Protein AF-A0A373FET7-F1 (afdb_monomer)

Structure (mmCIF, N/CA/C/O backbone):
data_AF-A0A373FET7-F1
#
_entry.id   AF-A0A373FET7-F1
#
loop_
_atom_site.group_PDB
_atom_site.id
_atom_site.type_symbol
_atom_site.label_atom_id
_atom_site.label_alt_id
_atom_site.label_comp_id
_atom_site.label_asym_id
_atom_site.label_entity_id
_atom_site.label_seq_id
_atom_site.pdbx_PDB_ins_code
_atom_site.Cartn_x
_atom_site.Cartn_y
_atom_site.Cartn_z
_atom_site.occupancy
_atom_site.B_iso_or_equiv
_atom_site.auth_seq_id
_atom_site.auth_comp_id
_atom_site.auth_asym_id
_atom_site.auth_atom_id
_atom_site.pdbx_PDB_model_num
ATOM 1 N N . MET A 1 1 ? -11.299 36.048 10.533 1.00 33.78 1 MET A N 1
ATOM 2 C CA . MET A 1 1 ? -11.393 35.948 12.005 1.00 33.78 1 MET A CA 1
ATOM 3 C C . MET A 1 1 ? -12.810 36.325 12.407 1.00 33.78 1 MET A C 1
ATOM 5 O O . MET A 1 1 ? -13.084 37.499 12.600 1.00 33.78 1 MET A O 1
ATOM 9 N N . SER A 1 2 ? -13.731 35.361 12.426 1.00 28.45 2 SER A N 1
ATOM 10 C CA . SER A 1 2 ? -15.065 35.590 12.988 1.00 28.45 2 SER A CA 1
ATOM 11 C C . SER A 1 2 ? -14.999 35.143 14.440 1.00 28.45 2 SER A C 1
ATOM 13 O O . SER A 1 2 ? -14.801 33.958 14.701 1.00 28.45 2 SER A O 1
ATOM 15 N N . ALA A 1 3 ? -15.046 36.097 15.366 1.00 32.78 3 ALA A N 1
ATOM 16 C CA . ALA A 1 3 ? -15.078 35.821 16.793 1.00 32.78 3 ALA A CA 1
ATOM 17 C C . ALA A 1 3 ? -16.332 34.992 17.108 1.00 32.78 3 ALA A C 1
ATOM 19 O O . ALA A 1 3 ? -17.452 35.439 16.866 1.00 32.78 3 ALA A O 1
ATOM 20 N N . LEU A 1 4 ? -16.143 33.767 17.601 1.00 32.16 4 LEU A N 1
ATOM 21 C CA . LEU A 1 4 ? -17.225 33.011 18.227 1.00 32.16 4 LEU A CA 1
ATOM 22 C C . LEU A 1 4 ? -17.596 33.718 19.544 1.00 32.16 4 LEU A C 1
ATOM 24 O O . LEU A 1 4 ? -16.690 34.152 20.261 1.00 32.16 4 LEU A O 1
ATOM 28 N N . PRO A 1 5 ? -18.892 33.873 19.862 1.00 35.31 5 PRO A N 1
ATOM 29 C CA . PRO A 1 5 ? -19.325 34.669 21.002 1.00 35.31 5 PRO A CA 1
ATOM 30 C C . PRO A 1 5 ? -18.873 34.053 22.341 1.00 35.31 5 PRO A C 1
ATOM 32 O O . PRO A 1 5 ? -18.904 32.826 22.499 1.00 35.31 5 PRO A O 1
ATOM 35 N N . PRO A 1 6 ? -18.483 34.889 23.323 1.00 43.12 6 PRO A N 1
ATOM 36 C CA . PRO A 1 6 ? -18.138 34.464 24.670 1.00 43.12 6 PRO A CA 1
ATOM 37 C C . PRO A 1 6 ? -19.416 34.305 25.506 1.00 43.12 6 PRO A C 1
ATOM 39 O O . PRO A 1 6 ? -19.718 35.129 26.356 1.00 43.12 6 PRO A O 1
ATOM 42 N N . GLU A 1 7 ? -20.169 33.235 25.276 1.00 39.28 7 GLU A N 1
ATOM 43 C CA . GLU A 1 7 ? -21.177 32.757 26.234 1.00 39.28 7 GLU A CA 1
ATOM 44 C C . GLU A 1 7 ? -20.835 31.297 26.559 1.00 39.28 7 GLU A C 1
ATOM 46 O O . GLU A 1 7 ? -20.854 30.414 25.694 1.00 39.28 7 GLU A O 1
ATOM 51 N N . THR A 1 8 ? -20.011 31.152 27.601 1.00 42.38 8 THR A N 1
ATOM 52 C CA . THR A 1 8 ? -20.380 30.773 28.978 1.00 42.38 8 THR A CA 1
ATOM 53 C C . THR A 1 8 ? -20.801 29.308 29.074 1.00 42.38 8 THR A C 1
ATOM 55 O O . THR A 1 8 ? -21.580 28.780 28.288 1.00 42.38 8 THR A O 1
ATOM 58 N N . SER A 1 9 ? -20.147 28.623 30.009 1.00 40.97 9 SER A N 1
ATOM 59 C CA . SER A 1 9 ? -20.368 27.240 30.417 1.00 40.97 9 SER A CA 1
ATOM 60 C C . SER A 1 9 ? -21.834 26.817 30.306 1.00 40.97 9 SER A C 1
ATOM 62 O O . SER A 1 9 ? -22.731 27.562 30.692 1.00 40.97 9 SER A O 1
ATOM 64 N N . ALA A 1 10 ? -22.080 25.598 29.806 1.00 42.38 10 ALA A N 1
ATOM 65 C CA . ALA A 1 10 ? -23.419 25.017 29.824 1.00 42.38 10 ALA A CA 1
ATOM 66 C C . ALA A 1 10 ? -24.030 25.224 31.229 1.00 42.38 10 ALA A C 1
ATOM 68 O O . ALA A 1 10 ? -23.386 24.826 32.210 1.00 42.38 10 ALA A O 1
ATOM 69 N N . PRO A 1 11 ? -25.198 25.884 31.361 1.00 39.34 11 PRO A N 1
ATOM 70 C CA . PRO A 1 11 ? -25.743 26.234 32.666 1.00 39.34 11 PRO A CA 1
ATOM 71 C C . PRO A 1 11 ? -25.860 24.980 33.543 1.00 39.34 11 PRO A C 1
ATOM 73 O O . PRO A 1 11 ? -26.495 23.998 33.161 1.00 39.34 11 PRO A O 1
ATOM 76 N N . GLY A 1 12 ? -25.188 24.996 34.700 1.00 52.53 12 GLY A N 1
ATOM 77 C CA . GLY A 1 12 ? -25.136 23.871 35.644 1.00 52.53 12 GLY A CA 1
ATOM 78 C C . GLY A 1 12 ? -23.914 22.943 35.539 1.00 52.53 12 GLY A C 1
ATOM 79 O O . GLY A 1 12 ? -23.875 21.926 36.234 1.00 52.53 12 GLY A O 1
ATOM 80 N N . PHE A 1 13 ? -22.906 23.256 34.717 1.00 58.97 13 PHE A N 1
ATOM 81 C CA . PHE A 1 13 ? -21.662 22.481 34.672 1.00 58.97 13 PHE A CA 1
ATOM 82 C C . PHE A 1 13 ? -20.785 22.738 35.913 1.00 58.97 13 PHE A C 1
ATOM 84 O O . PHE A 1 13 ? -20.148 23.782 36.043 1.00 58.97 13 PHE A O 1
ATOM 91 N N . VAL A 1 14 ? -20.749 21.773 36.836 1.00 67.81 14 VAL A N 1
ATOM 92 C CA . VAL A 1 14 ? -19.894 21.819 38.032 1.00 67.81 14 VAL A CA 1
ATOM 93 C C . VAL A 1 14 ? -18.475 21.400 37.659 1.00 67.81 14 VAL A C 1
ATOM 95 O O . VAL A 1 14 ? -18.264 20.300 37.144 1.00 67.81 14 VAL A O 1
ATOM 98 N N . LEU A 1 15 ? -17.492 22.256 37.954 1.00 70.69 15 LEU A N 1
ATOM 99 C CA . LEU A 1 15 ? -16.089 21.930 37.719 1.00 70.69 15 LEU A CA 1
ATOM 100 C C . LEU A 1 15 ? -15.679 20.699 38.537 1.00 70.69 15 LEU A C 1
ATOM 102 O O . LEU A 1 15 ? -15.958 20.635 39.739 1.00 70.69 15 LEU A O 1
ATOM 106 N N . PRO A 1 16 ? -14.988 19.724 37.922 1.00 74.88 16 PRO A N 1
ATOM 107 C CA . PRO A 1 16 ? -14.521 18.560 38.653 1.00 74.88 16 PRO A CA 1
ATOM 108 C C . PRO A 1 16 ? -13.482 18.992 39.699 1.00 74.88 16 PRO A C 1
ATOM 110 O O . PRO A 1 16 ? -12.690 19.904 39.458 1.00 74.88 16 PRO A O 1
ATOM 113 N N . SER A 1 17 ? -13.441 18.316 40.850 1.00 82.81 17 SER A N 1
ATOM 114 C CA . SER A 1 17 ? -12.461 18.594 41.910 1.00 82.81 17 SER A CA 1
ATOM 115 C C . SER A 1 17 ? -11.295 17.598 41.913 1.00 82.81 17 SER A C 1
ATOM 117 O O . SER A 1 17 ? -11.414 16.452 41.467 1.00 82.81 17 SER A O 1
ATOM 119 N N . ARG A 1 18 ? -10.147 18.001 42.478 1.00 84.75 18 ARG A N 1
ATOM 120 C CA . ARG A 1 18 ? -8.983 17.106 42.649 1.00 84.75 18 ARG A CA 1
ATOM 121 C C . ARG A 1 18 ? -9.316 15.880 43.506 1.00 84.75 18 ARG A C 1
ATOM 123 O O . ARG A 1 18 ? -8.835 14.789 43.216 1.00 84.75 18 ARG A O 1
ATOM 130 N N . MET A 1 19 ? -10.162 16.045 44.526 1.00 84.69 19 MET A N 1
ATOM 131 C CA . MET A 1 19 ? -10.619 14.942 45.378 1.00 84.69 19 MET A CA 1
ATOM 132 C C . MET A 1 19 ? -11.507 13.959 44.613 1.00 84.69 19 MET A C 1
ATOM 134 O O . MET A 1 19 ? -11.301 12.753 44.725 1.00 84.69 19 MET A O 1
ATOM 138 N N . GLN A 1 20 ? -12.443 14.459 43.797 1.00 80.75 20 GLN A N 1
ATOM 139 C CA . GLN A 1 20 ? -13.264 13.615 42.921 1.00 80.75 20 GLN A CA 1
ATOM 140 C C . GLN A 1 20 ? -12.383 12.818 41.955 1.00 80.75 20 GLN A C 1
ATOM 142 O O . GLN A 1 20 ? -12.558 11.610 41.822 1.00 80.75 20 GLN A O 1
ATOM 147 N N . ALA A 1 21 ? -11.371 13.457 41.362 1.00 80.94 21 ALA A N 1
ATOM 148 C CA . ALA A 1 21 ? -10.430 12.782 40.475 1.00 80.94 21 ALA A CA 1
ATOM 149 C C . ALA A 1 21 ? -9.587 11.717 41.194 1.00 80.94 21 ALA A C 1
ATOM 151 O O . ALA A 1 21 ? -9.434 10.609 40.680 1.00 80.94 21 ALA A O 1
ATOM 152 N N . LEU A 1 22 ? -9.054 12.020 42.383 1.00 86.25 22 LEU A N 1
ATOM 153 C CA . LEU A 1 22 ? -8.289 11.061 43.184 1.00 86.25 22 LEU A CA 1
ATOM 154 C C . LEU A 1 22 ? -9.145 9.847 43.554 1.00 86.25 22 LEU A C 1
ATOM 156 O O . LEU A 1 22 ? -8.716 8.703 43.379 1.00 86.25 22 LEU A O 1
ATOM 160 N N . TRP A 1 23 ? -10.368 10.092 44.022 1.00 86.38 23 TRP A N 1
ATOM 161 C CA . TRP A 1 23 ? -11.319 9.034 44.324 1.00 86.38 23 TRP A CA 1
ATOM 162 C C . TRP A 1 23 ? -11.640 8.205 43.075 1.00 86.38 23 TRP A C 1
ATOM 164 O O . TRP A 1 23 ? -11.600 6.976 43.139 1.00 86.38 23 TRP A O 1
ATOM 174 N N . PHE A 1 24 ? -11.873 8.855 41.928 1.00 82.31 24 PHE A N 1
ATOM 175 C CA . PHE A 1 24 ? -12.178 8.187 40.663 1.00 82.31 24 PHE A CA 1
ATOM 176 C C . PHE A 1 24 ? -11.047 7.234 40.278 1.00 82.31 24 PHE A C 1
ATOM 178 O O . PHE A 1 24 ? -11.276 6.041 40.087 1.00 82.31 24 PHE A O 1
ATOM 185 N N . TRP A 1 25 ? -9.803 7.717 40.256 1.00 83.56 25 TRP A N 1
ATOM 186 C CA . TRP A 1 25 ? -8.644 6.891 39.918 1.00 83.56 25 TRP A CA 1
ATOM 187 C C . TRP A 1 25 ? -8.421 5.744 40.903 1.00 83.56 25 TRP A C 1
ATOM 189 O O . TRP A 1 25 ? -8.092 4.633 40.481 1.00 83.56 25 TRP A O 1
ATOM 199 N N . THR A 1 26 ? -8.626 5.985 42.198 1.00 88.06 26 THR A N 1
ATOM 200 C CA . THR A 1 26 ? -8.475 4.958 43.239 1.00 88.06 26 THR A CA 1
ATOM 201 C C . THR A 1 26 ? -9.514 3.855 43.060 1.00 88.06 26 THR A C 1
ATOM 203 O O . THR A 1 26 ? -9.166 2.674 42.981 1.00 88.06 26 THR A O 1
ATOM 206 N N . ARG A 1 27 ? -10.784 4.239 42.886 1.00 87.56 27 ARG A N 1
ATOM 207 C CA . ARG A 1 27 ? -11.890 3.318 42.615 1.00 87.56 27 ARG A CA 1
ATOM 208 C C . ARG A 1 27 ? -11.648 2.515 41.337 1.00 87.56 27 ARG A C 1
ATOM 210 O O . ARG A 1 27 ? -11.764 1.293 41.362 1.00 87.56 27 ARG A O 1
ATOM 217 N N . ILE A 1 28 ? -11.274 3.168 40.235 1.00 86.19 28 ILE A N 1
ATOM 218 C CA . ILE A 1 28 ? -11.014 2.493 38.955 1.00 86.19 28 ILE A CA 1
ATOM 219 C C . ILE A 1 28 ? -9.851 1.503 39.065 1.00 86.19 28 ILE A C 1
ATOM 221 O O . ILE A 1 28 ? -9.936 0.412 38.498 1.00 86.19 28 ILE A O 1
ATOM 225 N N . ARG A 1 29 ? -8.785 1.820 39.814 1.00 88.75 29 ARG A N 1
ATOM 226 C CA . ARG A 1 29 ? -7.673 0.880 40.038 1.00 88.75 29 ARG A CA 1
ATOM 227 C C . ARG A 1 29 ? -8.114 -0.358 40.811 1.00 88.75 29 ARG A C 1
ATOM 229 O O . ARG A 1 29 ? -7.809 -1.463 40.371 1.00 88.75 29 ARG A O 1
ATOM 236 N N . LEU A 1 30 ? -8.854 -0.187 41.906 1.00 90.38 30 LEU A N 1
ATOM 237 C CA . LEU A 1 30 ? -9.371 -1.307 42.698 1.00 90.38 30 LEU A CA 1
ATOM 238 C C . LEU A 1 30 ? -10.297 -2.201 41.867 1.00 90.38 30 LEU A C 1
ATOM 240 O O . LEU A 1 30 ? -10.105 -3.414 41.819 1.00 90.38 30 LEU A O 1
ATOM 244 N N . LEU A 1 31 ? -11.238 -1.599 41.137 1.00 89.44 31 LEU A N 1
ATOM 245 C CA . LEU A 1 31 ? -12.163 -2.330 40.270 1.00 89.44 31 LEU A CA 1
ATOM 246 C C . LEU A 1 31 ? -11.447 -3.020 39.103 1.00 89.44 31 LEU A C 1
ATOM 248 O O . LEU A 1 31 ? -11.821 -4.121 38.710 1.00 89.44 31 LEU A O 1
ATOM 252 N N . THR A 1 32 ? -10.377 -2.419 38.582 1.00 88.56 32 THR A N 1
ATOM 253 C CA . THR A 1 32 ? -9.527 -3.051 37.566 1.00 88.56 32 THR A CA 1
ATOM 254 C C . THR A 1 32 ? -8.790 -4.262 38.133 1.00 88.56 32 THR A C 1
ATOM 256 O O . THR A 1 32 ? -8.766 -5.300 37.480 1.00 88.56 32 THR A O 1
ATOM 259 N N . LEU A 1 33 ? -8.222 -4.173 39.342 1.00 90.19 33 LEU A N 1
ATOM 260 C CA . LEU A 1 33 ? -7.558 -5.309 39.993 1.00 90.19 33 LEU A CA 1
ATOM 261 C C . LEU A 1 33 ? -8.544 -6.443 40.282 1.00 90.19 33 LEU A C 1
ATOM 263 O O . LEU A 1 33 ? -8.263 -7.599 39.965 1.00 90.19 33 LEU A O 1
ATOM 267 N N . GLN A 1 34 ? -9.723 -6.105 40.806 1.00 90.19 34 GLN A N 1
ATOM 268 C CA . GLN A 1 34 ? -10.804 -7.062 41.020 1.00 90.19 34 GLN A CA 1
ATOM 269 C C . GLN A 1 34 ? -11.192 -7.755 39.709 1.00 90.19 34 GLN A C 1
ATOM 271 O O . GLN A 1 34 ? -11.281 -8.981 39.659 1.00 90.19 34 GLN A O 1
ATOM 276 N N . ARG A 1 35 ? -11.361 -6.985 38.629 1.00 88.69 35 ARG A N 1
ATOM 277 C CA . ARG A 1 35 ? -11.700 -7.520 37.309 1.00 88.69 35 ARG A CA 1
ATOM 278 C C . ARG A 1 35 ? -10.597 -8.406 36.738 1.00 88.69 35 ARG A C 1
ATOM 280 O O . ARG A 1 35 ? -10.886 -9.464 36.196 1.00 88.69 35 ARG A O 1
ATOM 287 N N . MET A 1 36 ? -9.333 -8.020 36.890 1.00 87.75 36 MET A N 1
ATOM 288 C CA . MET A 1 36 ? -8.205 -8.857 36.478 1.00 87.75 36 MET A CA 1
ATOM 289 C C . MET A 1 36 ? -8.206 -10.199 37.217 1.00 87.75 36 MET A C 1
ATOM 291 O O . MET A 1 36 ? -8.020 -11.230 36.580 1.00 87.75 36 MET A O 1
ATOM 295 N N . ALA A 1 37 ? -8.477 -10.205 38.525 1.00 88.94 37 ALA A N 1
ATOM 296 C CA . ALA A 1 37 ? -8.581 -11.437 39.305 1.00 88.94 37 ALA A CA 1
ATOM 297 C C . ALA A 1 37 ? -9.769 -12.318 38.873 1.00 88.94 37 ALA A C 1
ATOM 299 O O . ALA A 1 37 ? -9.634 -13.539 38.818 1.00 88.94 37 ALA A O 1
ATOM 300 N N . GLN A 1 38 ? -10.916 -11.714 38.540 1.00 86.69 38 GLN A N 1
ATOM 301 C CA . GLN A 1 38 ? -12.080 -12.429 38.002 1.00 86.69 38 GLN A CA 1
ATOM 302 C C . GLN A 1 38 ? -11.781 -13.055 36.636 1.00 86.69 38 GLN A C 1
ATOM 304 O O . GLN A 1 38 ? -12.064 -14.231 36.427 1.00 86.69 38 GLN A O 1
ATOM 309 N N . ASP A 1 39 ? -11.159 -12.299 35.731 1.00 87.19 39 ASP A N 1
ATOM 310 C CA . ASP A 1 39 ? -10.848 -12.767 34.379 1.00 87.19 39 ASP A CA 1
ATOM 311 C C . ASP A 1 39 ? -9.813 -13.895 34.381 1.00 87.19 39 ASP A C 1
ATOM 313 O O . ASP A 1 39 ? -9.919 -14.821 33.584 1.00 87.19 39 ASP A O 1
ATOM 317 N N . LEU A 1 40 ? -8.855 -13.874 35.315 1.00 86.19 40 LEU A N 1
ATOM 318 C CA . LEU A 1 40 ? -7.904 -14.978 35.502 1.00 86.19 40 LEU A CA 1
ATOM 319 C C . LEU A 1 40 ? -8.590 -16.296 35.890 1.00 86.19 40 LEU A C 1
ATOM 321 O O . LEU A 1 40 ? -8.053 -17.365 35.617 1.00 86.19 40 LEU A O 1
ATOM 325 N N . ARG A 1 41 ? -9.776 -16.233 36.506 1.00 87.38 41 ARG A N 1
ATOM 326 C CA . ARG A 1 41 ? -10.581 -17.406 36.886 1.00 87.38 41 ARG A CA 1
ATOM 327 C C . ARG A 1 41 ? -11.604 -17.803 35.815 1.00 87.38 41 ARG A C 1
ATOM 329 O O . ARG A 1 41 ? -12.315 -18.785 35.999 1.00 87.38 41 ARG A O 1
ATOM 336 N N . ALA A 1 42 ? -11.688 -17.062 34.709 1.00 85.25 42 ALA A N 1
ATOM 337 C CA . ALA A 1 42 ? -12.662 -17.257 33.641 1.00 85.25 42 ALA A CA 1
ATOM 338 C C . ALA A 1 42 ? -11.958 -17.687 32.337 1.00 85.25 42 ALA A C 1
ATOM 340 O O . ALA A 1 42 ? -11.731 -16.853 31.461 1.00 85.25 42 ALA A O 1
ATOM 341 N N . PRO A 1 43 ? -11.630 -18.982 32.151 1.00 79.62 43 PRO A N 1
ATOM 342 C CA . PRO A 1 43 ? -10.817 -19.452 31.018 1.00 79.62 43 PRO A CA 1
ATOM 343 C C . PRO A 1 43 ? -11.463 -19.230 29.639 1.00 79.62 43 PRO A C 1
ATOM 345 O O . PRO A 1 43 ? -10.773 -19.227 28.620 1.00 79.62 43 PRO A O 1
ATOM 348 N N . HIS A 1 44 ? -12.781 -19.013 29.593 1.00 82.00 44 HIS A N 1
ATOM 349 C CA . HIS A 1 44 ? -13.514 -18.658 28.376 1.00 82.00 44 HIS A CA 1
ATOM 350 C C . HIS A 1 44 ? -13.257 -17.208 27.918 1.00 82.00 44 HIS A C 1
ATOM 352 O O . HIS A 1 44 ? -13.481 -16.890 26.750 1.00 82.00 44 HIS A O 1
ATOM 358 N N . ILE A 1 45 ? -12.756 -16.333 28.801 1.00 86.44 45 ILE A N 1
ATOM 359 C CA . ILE A 1 45 ? -12.334 -14.967 28.473 1.00 86.44 45 ILE A CA 1
ATOM 360 C C . ILE A 1 45 ? -10.875 -15.006 28.020 1.00 86.44 45 ILE A C 1
ATOM 362 O O . ILE A 1 45 ? -9.936 -14.872 28.804 1.00 86.44 45 ILE A O 1
ATOM 366 N N . ARG A 1 46 ? -10.676 -15.174 26.715 1.00 91.75 46 ARG A N 1
ATOM 367 C CA . ARG A 1 46 ? -9.348 -15.220 26.094 1.00 91.75 46 ARG A CA 1
ATOM 368 C C . ARG A 1 46 ? -9.303 -14.409 24.808 1.00 91.75 46 ARG A C 1
ATOM 370 O O . ARG A 1 46 ? -10.325 -13.934 24.321 1.00 91.75 46 ARG A O 1
ATOM 377 N N . ARG A 1 47 ? -8.093 -14.233 24.280 1.00 94.38 47 ARG A N 1
ATOM 378 C CA . ARG A 1 47 ? -7.888 -13.643 22.958 1.00 94.38 47 ARG A CA 1
ATOM 379 C C . ARG A 1 47 ? -8.152 -14.705 21.896 1.00 94.38 47 ARG A C 1
ATOM 381 O O . ARG A 1 47 ? -7.677 -15.833 22.032 1.00 94.38 47 ARG A O 1
ATOM 388 N N . TRP A 1 48 ? -8.878 -14.330 20.856 1.00 95.69 48 TRP A N 1
ATOM 389 C CA . TRP A 1 48 ? -9.209 -15.200 19.736 1.00 95.69 48 TRP A CA 1
ATOM 390 C C . TRP A 1 48 ? -8.273 -14.928 18.553 1.00 95.69 48 TRP A C 1
ATOM 392 O O . TRP A 1 48 ? -7.887 -13.769 18.338 1.00 95.69 48 TRP A O 1
ATOM 402 N N . PRO A 1 49 ? -7.849 -15.977 17.824 1.00 94.75 49 PRO A N 1
ATOM 403 C CA . PRO A 1 49 ? -6.913 -15.833 16.720 1.00 94.75 49 PRO A CA 1
ATOM 404 C C . PRO A 1 49 ? -7.585 -15.172 15.515 1.00 94.75 49 PRO A C 1
ATOM 406 O O . PRO A 1 49 ? -8.763 -15.398 15.236 1.00 94.75 49 PRO A O 1
ATOM 409 N N . ALA A 1 50 ? -6.805 -14.378 14.783 1.00 94.12 50 ALA A N 1
ATOM 410 C CA . ALA A 1 50 ? -7.178 -13.938 13.450 1.00 94.12 50 ALA A CA 1
ATOM 411 C C . ALA A 1 50 ? -6.815 -15.029 12.436 1.00 94.12 50 ALA A C 1
ATOM 413 O O . ALA A 1 50 ? -5.707 -15.569 12.469 1.00 94.12 50 ALA A O 1
ATOM 414 N N . VAL A 1 51 ? -7.740 -15.339 11.533 1.00 93.81 51 VAL A N 1
ATOM 415 C CA . VAL A 1 51 ? -7.549 -16.302 10.447 1.00 93.81 51 VAL A CA 1
ATOM 416 C C . VAL A 1 51 ? -7.550 -15.535 9.129 1.00 93.81 51 VAL A C 1
ATOM 418 O O . VAL A 1 51 ? -8.482 -14.779 8.831 1.00 93.81 51 VAL A O 1
ATOM 421 N N . ALA A 1 52 ? -6.499 -15.709 8.326 1.00 88.81 52 ALA A N 1
ATOM 422 C CA . ALA A 1 52 ? -6.431 -15.113 6.996 1.00 88.81 52 ALA A CA 1
ATOM 423 C C . ALA A 1 52 ? -7.620 -15.590 6.146 1.00 88.81 52 ALA A C 1
ATOM 425 O O . ALA A 1 52 ? -7.961 -16.770 6.166 1.00 88.81 52 ALA A O 1
ATOM 426 N N . ALA A 1 53 ? -8.234 -14.687 5.376 1.00 87.25 53 ALA A N 1
ATOM 427 C CA . ALA A 1 53 ? -9.446 -14.999 4.613 1.00 87.25 53 ALA A CA 1
ATOM 428 C C . ALA A 1 53 ? -9.271 -16.198 3.657 1.00 87.25 53 ALA A C 1
ATOM 430 O O . ALA A 1 53 ? -10.204 -16.971 3.473 1.00 87.25 53 ALA A O 1
ATOM 431 N N . ALA A 1 54 ? -8.066 -16.394 3.108 1.00 86.56 54 ALA A N 1
ATOM 432 C CA . ALA A 1 54 ? -7.738 -17.525 2.238 1.00 86.56 54 ALA A CA 1
ATOM 433 C C . ALA A 1 54 ? -7.827 -18.898 2.934 1.00 86.56 54 ALA A C 1
ATOM 435 O O . ALA A 1 54 ? -8.062 -19.901 2.270 1.00 86.56 54 ALA A O 1
ATOM 436 N N . HIS A 1 55 ? -7.664 -18.946 4.258 1.00 90.62 55 HIS A N 1
ATOM 437 C CA . HIS A 1 55 ? -7.701 -20.176 5.059 1.00 90.62 55 HIS A CA 1
ATOM 438 C C . HIS A 1 55 ? -8.986 -20.304 5.890 1.00 90.62 55 HIS A C 1
ATOM 440 O O . HIS A 1 55 ? -9.101 -21.195 6.726 1.00 90.62 55 HIS A O 1
ATOM 446 N N . SER A 1 56 ? -9.941 -19.394 5.698 1.00 92.25 56 SER A N 1
ATOM 447 C CA . SER A 1 56 ? -11.154 -19.308 6.500 1.00 92.25 56 SER A CA 1
ATOM 448 C C . SER A 1 56 ? -12.351 -19.901 5.764 1.00 92.25 56 SER A C 1
ATOM 450 O O . SER A 1 56 ? -12.741 -19.421 4.698 1.00 92.25 56 SER A O 1
ATOM 452 N N . ALA A 1 57 ? -13.009 -20.882 6.384 1.00 91.50 57 ALA A N 1
ATOM 453 C CA . ALA A 1 57 ? -14.306 -21.371 5.914 1.00 91.50 57 ALA A CA 1
ATOM 454 C C . ALA A 1 57 ? -15.416 -20.309 6.067 1.00 91.50 57 ALA A C 1
ATOM 456 O O . ALA A 1 57 ? -16.377 -20.287 5.299 1.00 91.50 57 ALA A O 1
ATOM 457 N N . LEU A 1 58 ? -15.272 -19.396 7.035 1.00 93.38 58 LEU A N 1
ATOM 458 C CA . LEU A 1 58 ? -16.249 -18.349 7.340 1.00 93.38 58 LEU A CA 1
ATOM 459 C C . LEU A 1 58 ? -16.078 -17.080 6.491 1.00 93.38 58 LEU A C 1
ATOM 461 O O . LEU A 1 58 ? -16.996 -16.264 6.440 1.00 93.38 58 LEU A O 1
ATOM 465 N N . ALA A 1 59 ? -14.959 -16.907 5.781 1.00 92.88 59 ALA A N 1
ATOM 466 C CA . ALA A 1 59 ? -14.728 -15.748 4.910 1.00 92.88 59 ALA A CA 1
ATOM 467 C C . ALA A 1 59 ? -15.756 -15.642 3.773 1.00 92.88 59 ALA A C 1
ATOM 469 O O . ALA A 1 59 ? -16.070 -14.546 3.313 1.00 92.88 59 ALA A O 1
ATOM 470 N N . ARG A 1 60 ? -16.319 -16.778 3.341 1.00 92.88 60 ARG A N 1
ATOM 471 C CA . ARG A 1 60 ? -17.399 -16.838 2.341 1.00 92.88 60 ARG A CA 1
ATOM 472 C C . ARG A 1 60 ? -18.787 -17.023 2.956 1.00 92.88 60 ARG A C 1
ATOM 474 O O . ARG A 1 60 ? -19.764 -17.079 2.216 1.00 92.88 60 ARG A O 1
ATOM 481 N N . ALA A 1 61 ? -18.893 -17.108 4.284 1.00 93.56 61 ALA A N 1
ATOM 482 C CA . ALA A 1 61 ? -20.185 -17.229 4.946 1.00 93.56 61 ALA A CA 1
ATOM 483 C C . ALA A 1 61 ? -21.023 -15.946 4.760 1.00 93.56 61 ALA A C 1
ATOM 485 O O . ALA A 1 61 ? -20.452 -14.861 4.569 1.00 93.56 61 ALA A O 1
ATOM 486 N N . PRO A 1 62 ? -22.364 -16.042 4.827 1.00 95.00 62 PRO A N 1
ATOM 487 C CA . PRO A 1 62 ? -23.249 -14.886 4.742 1.00 95.00 62 PRO A CA 1
ATOM 488 C C . PRO A 1 62 ? -22.891 -13.795 5.757 1.00 95.00 62 PRO A C 1
ATOM 490 O O . PRO A 1 62 ? -22.488 -14.081 6.887 1.00 95.00 62 PRO A O 1
ATOM 493 N N . VAL A 1 63 ? -23.057 -12.534 5.354 1.00 96.38 63 VAL A N 1
ATOM 494 C CA . VAL A 1 63 ? -22.947 -11.390 6.267 1.00 96.38 63 VAL A CA 1
ATOM 495 C C . VAL A 1 63 ? -24.228 -11.328 7.097 1.00 96.38 63 VAL A C 1
ATOM 497 O O . VAL A 1 63 ? -25.301 -11.081 6.558 1.00 96.38 63 VAL A O 1
ATOM 500 N N . LEU A 1 64 ? -24.109 -11.555 8.403 1.00 94.75 64 LEU A N 1
ATOM 501 C CA . LEU A 1 64 ? -25.215 -11.485 9.360 1.00 94.75 64 LEU A CA 1
ATOM 502 C C . LEU A 1 64 ? -25.554 -10.037 9.722 1.00 94.75 64 LEU A C 1
ATOM 504 O O . LEU A 1 64 ? -26.715 -9.691 9.906 1.00 94.75 64 LEU A O 1
ATOM 508 N N . ALA A 1 65 ? -24.530 -9.190 9.832 1.00 94.88 65 ALA A N 1
ATOM 509 C CA . ALA A 1 65 ? -24.688 -7.769 10.095 1.00 94.88 65 ALA A CA 1
ATOM 510 C C . ALA A 1 65 ? -23.531 -6.973 9.491 1.00 94.88 65 ALA A C 1
ATOM 512 O O . ALA A 1 65 ? -22.373 -7.391 9.554 1.00 94.88 65 ALA A O 1
ATOM 513 N N . GLU A 1 66 ? -23.851 -5.793 8.965 1.00 96.00 66 GLU A N 1
ATOM 514 C CA . GLU A 1 66 ? -22.883 -4.783 8.550 1.00 96.00 66 GLU A CA 1
ATOM 515 C C . GLU A 1 66 ? -23.194 -3.460 9.261 1.00 96.00 66 GLU A C 1
ATOM 517 O O . GLU A 1 66 ? -24.350 -3.035 9.365 1.00 96.00 66 GLU A O 1
ATOM 522 N N . VAL A 1 67 ? -22.152 -2.812 9.775 1.00 94.19 67 VAL A N 1
ATOM 523 C CA . VAL A 1 67 ? -22.230 -1.490 10.399 1.00 94.19 67 VAL A CA 1
ATOM 524 C C . VAL A 1 67 ? -21.178 -0.599 9.763 1.00 94.19 67 VAL A C 1
ATOM 526 O O . VAL A 1 67 ? -19.997 -0.945 9.728 1.00 94.19 67 VAL A O 1
ATOM 529 N N . ARG A 1 68 ? -21.607 0.566 9.276 1.00 94.00 68 ARG A N 1
ATOM 530 C CA . ARG A 1 68 ? -20.732 1.598 8.720 1.00 94.00 68 ARG A CA 1
ATOM 531 C C . ARG A 1 68 ? -20.831 2.843 9.577 1.00 94.00 68 ARG A C 1
ATOM 533 O O . ARG A 1 68 ? -21.929 3.259 9.930 1.00 94.00 68 ARG A O 1
ATOM 540 N N . SER A 1 69 ? -19.693 3.443 9.901 1.00 89.38 69 SER A N 1
ATOM 541 C CA . SER A 1 69 ? -19.648 4.694 10.656 1.00 89.38 69 SER A CA 1
ATOM 542 C C . SER A 1 69 ? -18.619 5.657 10.060 1.00 89.38 69 SER A C 1
ATOM 544 O O . SER A 1 69 ? -17.542 5.220 9.644 1.00 89.38 69 SER A O 1
ATOM 546 N N . PRO A 1 70 ? -18.921 6.963 9.990 1.00 90.88 70 PRO A N 1
ATOM 547 C CA . PRO A 1 70 ? -17.981 7.943 9.467 1.00 90.88 70 PRO A CA 1
ATOM 548 C C . PRO A 1 70 ? -16.775 8.148 10.395 1.00 90.88 70 PRO A C 1
ATOM 550 O O . PRO A 1 70 ? -16.899 8.137 11.620 1.00 90.88 70 PRO A O 1
ATOM 553 N N . LEU A 1 71 ? -15.597 8.378 9.817 1.00 90.06 71 LEU A N 1
ATOM 554 C CA . LEU A 1 71 ? -14.356 8.612 10.562 1.00 90.06 71 LEU A CA 1
ATOM 555 C C . LEU A 1 71 ? -14.187 10.071 10.986 1.00 90.06 71 LEU A C 1
ATOM 557 O O . LEU A 1 71 ? -13.817 10.326 12.130 1.00 90.06 71 LEU A O 1
ATOM 561 N N . TRP A 1 72 ? -14.465 11.013 10.086 1.00 86.62 72 TRP A N 1
ATOM 562 C CA . TRP A 1 72 ? -14.077 12.421 10.247 1.00 86.62 72 TRP A CA 1
ATOM 563 C C . TRP A 1 72 ? -15.234 13.361 10.600 1.00 86.62 72 TRP A C 1
ATOM 565 O O . TRP A 1 72 ? -14.998 14.465 11.074 1.00 86.62 72 TRP A O 1
ATOM 575 N N . SER A 1 73 ? -16.488 12.950 10.396 1.00 70.19 73 SER A N 1
ATOM 576 C CA . SER A 1 73 ? -17.660 13.801 10.629 1.00 70.19 73 SER A CA 1
ATOM 577 C C . SER A 1 73 ? -18.217 13.644 12.045 1.00 70.19 73 SER A C 1
ATOM 579 O O . SER A 1 73 ? -19.193 12.936 12.282 1.00 70.19 73 SER A O 1
ATOM 581 N N . ASP A 1 74 ? -17.598 14.344 12.993 1.00 67.38 74 ASP A N 1
ATOM 582 C CA . ASP A 1 74 ? -18.055 14.465 14.386 1.00 67.38 74 ASP A CA 1
ATOM 583 C C . ASP A 1 74 ? -18.604 15.861 14.745 1.00 67.38 74 ASP A C 1
ATOM 585 O O . ASP A 1 74 ? -19.037 16.074 15.877 1.00 67.38 74 ASP A O 1
ATOM 589 N N . GLY A 1 75 ? -18.626 16.789 13.781 1.00 64.56 75 GLY A N 1
ATOM 590 C CA . GLY A 1 75 ? -19.112 18.159 13.963 1.00 64.56 75 GLY A CA 1
ATOM 591 C C . GLY A 1 75 ? -18.119 19.119 14.630 1.00 64.56 75 GLY A C 1
ATOM 592 O O . GLY A 1 75 ? -18.485 20.268 14.845 1.00 64.56 75 GLY A O 1
ATOM 593 N N . ARG A 1 76 ? -16.885 18.682 14.928 1.00 68.19 76 ARG A N 1
ATOM 594 C CA . ARG A 1 76 ? -15.870 19.442 15.678 1.00 68.19 76 ARG A CA 1
ATOM 595 C C . ARG A 1 76 ? -14.579 19.612 14.876 1.00 68.19 76 ARG A C 1
ATOM 597 O O . ARG A 1 76 ? -13.548 19.008 15.175 1.00 68.19 76 ARG A O 1
ATOM 604 N N . SER A 1 77 ? -14.640 20.437 13.828 1.00 69.88 77 SER A N 1
ATOM 605 C CA . SER A 1 77 ? -13.466 20.770 13.002 1.00 69.88 77 SER A CA 1
ATOM 606 C C . SER A 1 77 ? -12.398 21.563 13.764 1.00 69.88 77 SER A C 1
ATOM 608 O O . SER A 1 77 ? -11.237 21.536 13.375 1.00 69.88 77 SER A O 1
ATOM 610 N N . ASP A 1 78 ? -12.786 22.224 14.855 1.00 72.31 78 ASP A N 1
ATOM 611 C CA . ASP A 1 78 ? -11.928 22.939 15.806 1.00 72.31 78 ASP A CA 1
ATOM 612 C C . ASP A 1 78 ? -11.009 22.015 16.631 1.00 72.31 78 ASP A C 1
ATOM 614 O O . ASP A 1 78 ? -10.097 22.484 17.302 1.00 72.31 78 ASP A O 1
ATOM 618 N N . GLU A 1 79 ? -11.225 20.695 16.587 1.00 80.25 79 GLU A N 1
ATOM 619 C CA . GLU A 1 79 ? -10.429 19.693 17.311 1.00 80.25 79 GLU A CA 1
ATOM 620 C C . GLU A 1 79 ? -9.887 18.606 16.375 1.00 80.25 79 GLU A C 1
ATOM 622 O O . GLU A 1 79 ? -9.851 17.412 16.713 1.00 80.25 79 GLU A O 1
ATOM 627 N N . PHE A 1 80 ? -9.473 19.009 15.172 1.00 86.81 80 PHE A N 1
ATOM 628 C CA . PHE A 1 80 ? -9.050 18.086 14.126 1.00 86.81 80 PHE A CA 1
ATOM 629 C C . PHE A 1 80 ? -7.929 17.137 14.582 1.00 86.81 80 PHE A C 1
ATOM 631 O O . PHE A 1 80 ? -8.010 15.937 14.318 1.00 86.81 80 PHE A O 1
ATOM 638 N N . ALA A 1 81 ? -6.927 17.611 15.332 1.00 88.75 81 ALA A N 1
ATOM 639 C CA . ALA A 1 81 ? -5.839 16.756 15.817 1.00 88.75 81 ALA A CA 1
ATOM 640 C C . ALA A 1 81 ? -6.327 15.577 16.677 1.00 88.75 81 ALA A C 1
ATOM 642 O O . ALA A 1 81 ? -5.807 14.464 16.565 1.00 88.75 81 ALA A O 1
ATOM 643 N N . LEU A 1 82 ? -7.359 15.779 17.503 1.00 89.38 82 LEU A N 1
ATOM 644 C CA . LEU A 1 82 ? -7.933 14.702 18.313 1.00 89.38 82 LEU A CA 1
ATOM 645 C C . LEU A 1 82 ? -8.808 13.757 17.477 1.00 89.38 82 LEU A C 1
ATOM 647 O O . LEU A 1 82 ? -8.873 12.561 17.778 1.00 89.38 82 LEU A O 1
ATOM 651 N N . ALA A 1 83 ? -9.459 14.259 16.422 1.00 89.81 83 ALA A N 1
ATOM 652 C CA . ALA A 1 83 ? -10.155 13.423 15.442 1.00 89.81 83 ALA A CA 1
ATOM 653 C C . ALA A 1 83 ? -9.161 12.550 14.654 1.00 89.81 83 ALA A C 1
ATOM 655 O O . ALA A 1 83 ? -9.358 11.340 14.527 1.00 89.81 83 ALA A O 1
ATOM 656 N N . ALA A 1 84 ? -8.046 13.132 14.214 1.00 92.94 84 ALA A N 1
ATOM 657 C CA . ALA A 1 84 ? -6.941 12.431 13.570 1.00 92.94 84 ALA A CA 1
ATOM 658 C C . ALA A 1 84 ? -6.318 11.379 14.500 1.00 92.94 84 ALA A C 1
ATOM 660 O O . ALA A 1 84 ? -6.081 10.234 14.101 1.00 92.94 84 ALA A O 1
ATOM 661 N N . GLY A 1 85 ? -6.146 11.729 15.776 1.00 94.31 85 GLY A N 1
ATOM 662 C CA . GLY A 1 85 ? -5.722 10.810 16.822 1.00 94.31 85 GLY A CA 1
ATOM 663 C C . GLY A 1 85 ? -6.687 9.641 17.033 1.00 94.31 85 GLY A C 1
ATOM 664 O O . GLY A 1 85 ? -6.245 8.494 17.101 1.00 94.31 85 GLY A O 1
ATOM 665 N N . LYS A 1 86 ? -8.007 9.883 17.029 1.00 93.75 86 LYS A N 1
ATOM 666 C CA . LYS A 1 86 ? -9.023 8.814 17.020 1.00 93.75 86 LYS A CA 1
ATOM 667 C C . LYS A 1 86 ? -8.828 7.872 15.835 1.00 93.75 86 LYS A C 1
ATOM 669 O O . LYS A 1 86 ? -8.791 6.661 16.036 1.00 93.75 86 LYS A O 1
ATOM 674 N N . VAL A 1 87 ? -8.717 8.396 14.613 1.00 95.38 87 VAL A N 1
ATOM 675 C CA . VAL A 1 87 ? -8.554 7.561 13.408 1.00 95.38 87 VAL A CA 1
ATOM 676 C C . VAL A 1 87 ? -7.272 6.731 13.494 1.00 95.38 87 VAL A C 1
ATOM 678 O O . VAL A 1 87 ? -7.282 5.545 13.165 1.00 95.38 87 VAL A O 1
ATOM 681 N N . HIS A 1 88 ? -6.187 7.305 14.019 1.00 96.00 88 HIS A N 1
ATOM 682 C CA . HIS A 1 88 ? -4.958 6.567 14.302 1.00 96.00 88 HIS A CA 1
ATOM 683 C C . HIS A 1 88 ? -5.153 5.457 15.345 1.00 96.00 88 HIS A C 1
ATOM 685 O O . HIS A 1 88 ? -4.722 4.327 15.133 1.00 96.00 88 HIS A O 1
ATOM 691 N N . ASN A 1 89 ? -5.839 5.740 16.449 1.00 96.56 89 ASN A N 1
ATOM 692 C CA . ASN A 1 89 ? -6.115 4.745 17.483 1.00 96.56 89 ASN A CA 1
ATOM 693 C C . ASN A 1 89 ? -7.006 3.607 16.964 1.00 96.56 89 ASN A C 1
ATOM 695 O O . ASN A 1 89 ? -6.756 2.444 17.279 1.00 96.56 89 ASN A O 1
ATOM 699 N N . LEU A 1 90 ? -8.009 3.925 16.138 1.00 96.50 90 LEU A N 1
ATOM 700 C CA . LEU A 1 90 ? -8.835 2.930 15.456 1.00 96.50 90 LEU A CA 1
ATOM 701 C C . LEU A 1 90 ? -7.976 2.065 14.530 1.00 96.50 90 LEU A C 1
ATOM 703 O O . LEU A 1 90 ? -8.039 0.847 14.639 1.00 96.50 90 LEU A O 1
ATOM 707 N N . ARG A 1 91 ? -7.106 2.662 13.704 1.00 95.31 91 ARG A N 1
ATOM 708 C CA . ARG A 1 91 ? -6.159 1.939 12.830 1.00 95.31 91 ARG A CA 1
ATOM 709 C C . ARG A 1 91 ? -5.359 0.873 13.584 1.00 95.31 91 ARG A C 1
ATOM 711 O O . ARG A 1 91 ? -5.244 -0.251 13.107 1.00 95.31 91 ARG A O 1
ATOM 718 N N . LEU A 1 92 ? -4.841 1.214 14.765 1.00 95.38 92 LEU A N 1
ATOM 719 C CA . LEU A 1 92 ? -4.114 0.270 15.619 1.00 95.38 92 LEU A CA 1
ATOM 720 C C . LEU A 1 92 ? -5.038 -0.793 16.221 1.00 95.38 92 LEU A C 1
ATOM 722 O O . LEU A 1 92 ? -4.680 -1.968 16.267 1.00 95.38 92 LEU A O 1
ATOM 726 N N . ALA A 1 93 ? -6.232 -0.399 16.669 1.00 95.62 93 ALA A N 1
ATOM 727 C CA . ALA A 1 93 ? -7.198 -1.330 17.241 1.00 95.62 93 ALA A CA 1
ATOM 728 C C . ALA A 1 93 ? -7.681 -2.368 16.218 1.00 95.62 93 ALA A C 1
ATOM 730 O O . ALA A 1 93 ? -7.839 -3.532 16.576 1.00 95.62 93 ALA A O 1
ATOM 731 N N . LEU A 1 94 ? -7.851 -1.980 14.950 1.00 94.44 94 LEU A N 1
ATOM 732 C CA . LEU A 1 94 ? -8.298 -2.857 13.864 1.00 94.44 94 LEU A CA 1
ATOM 733 C C . LEU A 1 94 ? -7.452 -4.129 13.746 1.00 94.44 94 LEU A C 1
ATOM 735 O O . LEU A 1 94 ? -8.008 -5.209 13.573 1.00 94.44 94 LEU A O 1
ATOM 739 N N . GLN A 1 95 ? -6.135 -4.024 13.947 1.00 92.69 95 GLN A N 1
ATOM 740 C CA . GLN A 1 95 ? -5.206 -5.160 13.891 1.00 92.69 95 GLN A CA 1
ATOM 741 C C . GLN A 1 95 ? -5.512 -6.251 14.932 1.00 92.69 95 GLN A C 1
ATOM 743 O O . GLN A 1 95 ? -5.075 -7.390 14.790 1.00 92.69 95 GLN A O 1
ATOM 748 N N . ALA A 1 96 ? -6.240 -5.919 16.003 1.00 95.50 96 ALA A N 1
ATOM 749 C CA . ALA A 1 96 ? -6.653 -6.885 17.011 1.00 95.50 96 ALA A CA 1
ATOM 750 C C . ALA A 1 96 ? -7.987 -7.572 16.687 1.00 95.50 96 ALA A C 1
ATOM 752 O O . ALA A 1 96 ? -8.263 -8.609 17.285 1.00 95.50 96 ALA A O 1
ATOM 753 N N . PHE A 1 97 ? -8.808 -7.014 15.795 1.00 96.94 97 PHE A N 1
ATOM 754 C CA . PHE A 1 97 ? -10.189 -7.450 15.570 1.00 96.94 97 PHE A CA 1
ATOM 755 C C . PHE A 1 97 ? -10.448 -7.994 14.161 1.00 96.94 97 PHE A C 1
ATOM 757 O O . PHE A 1 97 ? -11.283 -8.885 14.016 1.00 96.94 97 PHE A O 1
ATOM 764 N N . ASP A 1 98 ? -9.764 -7.487 13.135 1.00 96.31 98 ASP A N 1
ATOM 765 C CA . ASP A 1 98 ? -9.974 -7.955 11.765 1.00 96.31 98 ASP A CA 1
ATOM 766 C C . ASP A 1 98 ? -9.536 -9.418 11.586 1.00 96.31 98 ASP A C 1
ATOM 768 O O . ASP A 1 98 ? -8.473 -9.840 12.045 1.00 96.31 98 ASP A O 1
ATOM 772 N N . GLY A 1 99 ? -10.392 -10.206 10.941 1.00 96.31 99 GLY A N 1
ATOM 773 C CA . GLY A 1 99 ? -10.196 -11.629 10.691 1.00 96.31 99 GLY A CA 1
ATOM 774 C C . GLY A 1 99 ? -10.344 -12.535 11.913 1.00 96.31 99 GLY A C 1
ATOM 775 O O . GLY A 1 99 ? -10.062 -13.726 11.789 1.00 96.31 99 GLY A O 1
ATOM 776 N N . VAL A 1 100 ? -10.763 -12.017 13.073 1.00 97.44 100 VAL A N 1
ATOM 777 C CA . VAL A 1 100 ? -10.976 -12.827 14.283 1.00 97.44 100 VAL A CA 1
ATOM 778 C C . VAL A 1 100 ? -12.106 -13.828 14.069 1.00 97.44 100 VAL A C 1
ATOM 780 O O . VAL A 1 100 ? -13.195 -13.453 13.631 1.00 97.44 100 VAL A O 1
ATOM 783 N N . GLU A 1 101 ? -11.861 -15.088 14.432 1.00 96.75 101 GLU A N 1
ATOM 784 C CA . GLU A 1 101 ? -12.870 -16.148 14.389 1.00 96.75 101 GLU A CA 1
ATOM 785 C C . GLU A 1 101 ? -13.229 -16.654 15.784 1.00 96.75 101 GLU A C 1
ATOM 787 O O . GLU A 1 101 ? -12.371 -16.987 16.605 1.00 96.75 101 GLU A O 1
ATOM 792 N N . LEU A 1 102 ? -14.531 -16.700 16.043 1.00 95.19 102 LEU A N 1
ATOM 793 C CA . LEU A 1 102 ? -15.137 -17.141 17.288 1.00 95.19 102 LEU A CA 1
ATOM 794 C C . LEU A 1 102 ? -15.849 -18.471 17.025 1.00 95.19 102 LEU A C 1
ATOM 796 O O . LEU A 1 102 ? -16.737 -18.502 16.174 1.00 95.19 102 LEU A O 1
ATOM 800 N N . PRO A 1 103 ? -15.512 -19.567 17.722 1.00 93.56 103 PRO A N 1
ATOM 801 C CA . PRO A 1 103 ? -16.318 -20.781 17.672 1.00 93.56 103 PRO A CA 1
ATOM 802 C C . PRO A 1 103 ? -17.660 -20.584 18.398 1.00 93.56 103 PRO A C 1
ATOM 804 O O . PRO A 1 103 ? -17.821 -19.660 19.196 1.00 93.56 103 PRO A O 1
ATOM 807 N N . ALA A 1 104 ? -18.617 -21.484 18.161 1.00 91.94 104 ALA A N 1
ATOM 808 C CA . ALA A 1 104 ? -19.866 -21.504 18.923 1.00 91.94 104 ALA A CA 1
ATOM 809 C C . ALA A 1 104 ? -19.590 -21.667 20.432 1.00 91.94 104 ALA A C 1
ATOM 811 O O . ALA A 1 104 ? -18.708 -22.427 20.834 1.00 91.94 104 ALA A O 1
ATOM 812 N N . GLY A 1 105 ? -20.329 -20.934 21.263 1.00 89.56 105 GLY A N 1
ATOM 813 C CA . GLY A 1 105 ? -20.145 -20.862 22.715 1.00 89.56 105 GLY A CA 1
ATOM 814 C C . GLY A 1 105 ? -19.009 -19.939 23.179 1.00 89.56 105 GLY A C 1
ATOM 815 O O . GLY A 1 105 ? -18.808 -19.779 24.383 1.00 89.56 105 GLY A O 1
ATOM 816 N N . ALA A 1 106 ? -18.252 -19.323 22.265 1.00 92.94 106 ALA A N 1
ATOM 817 C CA . ALA A 1 106 ? -17.177 -18.401 22.621 1.00 92.94 106 ALA A CA 1
ATOM 818 C C . ALA A 1 106 ? -17.696 -17.059 23.148 1.00 92.94 106 ALA A C 1
ATOM 820 O O . ALA A 1 106 ? -18.771 -16.590 22.780 1.00 92.94 106 ALA A O 1
ATOM 821 N N . VAL A 1 107 ? -16.871 -16.385 23.953 1.00 94.19 107 VAL A N 1
ATOM 822 C CA . VAL A 1 107 ? -17.115 -15.005 24.384 1.00 94.19 107 VAL A CA 1
ATOM 823 C C . VAL A 1 107 ? -16.029 -14.097 23.829 1.00 94.19 107 VAL A C 1
ATOM 825 O O . VAL A 1 107 ? -14.844 -14.271 24.123 1.00 94.19 107 VAL A O 1
ATOM 828 N N . LEU A 1 108 ? -16.431 -13.091 23.057 1.00 96.25 108 LEU A N 1
ATOM 829 C CA . LEU A 1 108 ? -15.563 -11.988 22.668 1.00 96.25 108 LEU A CA 1
ATOM 830 C C . LEU A 1 108 ? -15.579 -10.938 23.781 1.00 96.25 108 LEU A C 1
ATOM 832 O O . LEU A 1 108 ? -16.619 -10.346 24.047 1.00 96.25 108 LEU A O 1
ATOM 836 N N . SER A 1 109 ? -14.429 -10.686 24.405 1.00 96.00 109 SER A N 1
ATOM 837 C CA . SER A 1 109 ? -14.209 -9.538 25.295 1.00 96.00 109 SER A CA 1
ATOM 838 C C . SER A 1 109 ? -13.374 -8.495 24.562 1.00 96.00 109 SER A C 1
ATOM 840 O O . SER A 1 109 ? -12.285 -8.805 24.073 1.00 96.00 109 SER A O 1
ATOM 842 N N . PHE A 1 110 ? -13.868 -7.258 24.501 1.00 96.38 110 PHE A N 1
ATOM 843 C CA . PHE A 1 110 ? -13.200 -6.163 23.800 1.00 96.38 110 PHE A CA 1
ATOM 844 C C . PHE A 1 110 ? -11.788 -5.929 24.343 1.00 96.38 110 PHE A C 1
ATOM 846 O O . PHE A 1 110 ? -10.816 -5.931 23.584 1.00 96.38 110 PHE A O 1
ATOM 853 N N . TRP A 1 111 ? -11.644 -5.792 25.664 1.00 94.88 111 TRP A N 1
ATOM 854 C CA . TRP A 1 111 ? -10.334 -5.553 26.268 1.00 94.88 111 TRP A CA 1
ATOM 855 C C . TRP A 1 111 ? -9.432 -6.778 26.283 1.00 94.88 111 TRP A C 1
ATOM 857 O O . TRP A 1 111 ? -8.214 -6.621 26.198 1.00 94.88 111 TRP A O 1
ATOM 867 N N . GLN A 1 112 ? -9.984 -7.988 26.377 1.00 94.88 112 GLN A N 1
ATOM 868 C CA . GLN A 1 112 ? -9.162 -9.191 26.271 1.00 94.88 112 GLN A CA 1
ATOM 869 C C . GLN A 1 112 ? -8.603 -9.360 24.851 1.00 94.88 112 GLN A C 1
ATOM 871 O O . GLN A 1 112 ? -7.462 -9.796 24.698 1.00 94.88 112 GLN A O 1
ATOM 876 N N . GLN A 1 113 ? -9.371 -8.970 23.829 1.00 96.44 113 GLN A N 1
ATOM 877 C CA . GLN A 1 113 ? -8.938 -9.021 22.437 1.00 96.44 113 GLN A CA 1
ATOM 878 C C . GLN A 1 113 ? -7.908 -7.929 22.105 1.00 96.44 113 GLN A C 1
ATOM 880 O O . GLN A 1 113 ? -6.857 -8.230 21.537 1.00 96.44 113 GLN A O 1
ATOM 885 N N . LEU A 1 114 ? -8.188 -6.674 22.480 1.00 95.88 114 LEU A N 1
ATOM 886 C CA . LEU A 1 114 ? -7.341 -5.513 22.174 1.00 95.88 114 LEU A CA 1
ATOM 887 C C . LEU A 1 114 ? -6.095 -5.423 23.071 1.00 95.88 114 LEU A C 1
ATOM 889 O O . LEU A 1 114 ? -5.007 -5.029 22.640 1.00 95.88 114 LEU A O 1
ATOM 893 N N . GLY A 1 115 ? -6.245 -5.788 24.343 1.00 94.00 115 GLY A N 1
ATOM 894 C CA . GLY A 1 115 ? -5.240 -5.587 25.379 1.00 94.00 115 GLY A CA 1
ATOM 895 C C . GLY A 1 115 ? -5.079 -4.121 25.800 1.00 94.00 115 GLY A C 1
ATOM 896 O O . GLY A 1 115 ? -5.778 -3.216 25.347 1.00 94.00 115 GLY A O 1
ATOM 897 N N . ARG A 1 116 ? -4.122 -3.875 26.705 1.00 92.00 116 ARG A N 1
ATOM 898 C CA . ARG A 1 116 ? -3.886 -2.533 27.260 1.00 92.00 116 ARG A CA 1
ATOM 899 C C . ARG A 1 116 ? -3.365 -1.572 26.196 1.00 92.00 116 ARG A C 1
ATOM 901 O O . ARG A 1 116 ? -2.349 -1.871 25.564 1.00 92.00 116 ARG A O 1
ATOM 908 N N . ILE A 1 117 ? -4.002 -0.413 26.085 1.00 93.19 117 ILE A N 1
ATOM 909 C CA . ILE A 1 117 ? -3.596 0.716 25.241 1.00 93.19 117 ILE A CA 1
ATOM 910 C C . ILE A 1 117 ? -2.503 1.516 25.955 1.00 93.19 117 ILE A C 1
ATOM 912 O O . ILE A 1 117 ? -2.635 1.855 27.133 1.00 93.19 117 ILE A O 1
ATOM 916 N N . THR A 1 118 ? -1.405 1.797 25.251 1.00 95.06 118 THR A N 1
ATOM 917 C CA . THR A 1 118 ? -0.283 2.606 25.747 1.00 95.06 118 THR A CA 1
ATOM 918 C C . THR A 1 118 ? 0.384 3.366 24.602 1.00 95.06 118 THR A C 1
ATOM 920 O O . THR A 1 118 ? 0.342 2.926 23.453 1.00 95.06 118 THR A O 1
ATOM 923 N N . THR A 1 119 ? 1.085 4.454 24.924 1.00 94.25 119 THR A N 1
ATOM 924 C CA . THR A 1 119 ? 1.930 5.190 23.965 1.00 94.25 119 THR A CA 1
ATOM 925 C C . THR A 1 119 ? 3.031 4.316 23.365 1.00 94.25 119 THR A C 1
ATOM 927 O O . THR A 1 119 ? 3.336 4.427 22.185 1.00 94.25 119 THR A O 1
ATOM 930 N N . ARG A 1 120 ? 3.580 3.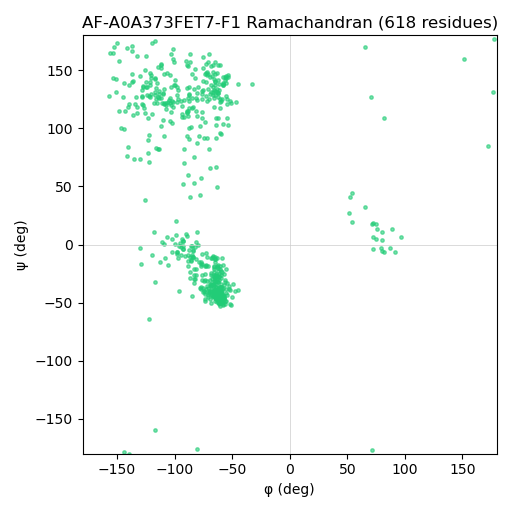369 24.143 1.00 93.69 120 ARG A N 1
ATOM 931 C CA . ARG A 1 120 ? 4.575 2.388 23.663 1.00 93.69 120 ARG A CA 1
ATOM 932 C C . ARG A 1 120 ? 4.043 1.483 22.549 1.00 93.69 120 ARG A C 1
ATOM 934 O O . ARG A 1 120 ? 4.829 0.992 21.753 1.00 93.69 120 ARG A O 1
ATOM 941 N N . LYS A 1 121 ? 2.727 1.254 22.501 1.00 92.62 121 LYS A N 1
ATOM 942 C CA . LYS A 1 121 ? 2.050 0.520 21.422 1.00 92.62 121 LYS A CA 1
ATOM 943 C C . LYS A 1 121 ? 1.613 1.425 20.260 1.00 92.62 121 LYS A C 1
ATOM 945 O O . LYS A 1 121 ? 0.892 0.966 19.386 1.00 92.62 121 LYS A O 1
ATOM 950 N N . GLY A 1 122 ? 2.012 2.698 20.268 1.00 93.25 122 GLY A N 1
ATOM 951 C CA . GLY A 1 122 ? 1.710 3.671 19.219 1.00 93.25 122 GLY A CA 1
ATOM 952 C C . GLY A 1 122 ? 0.431 4.480 19.431 1.00 93.25 122 GLY A C 1
ATOM 953 O O . GLY A 1 122 ? 0.204 5.420 18.685 1.00 93.25 122 GLY A O 1
ATOM 954 N N . PHE A 1 123 ? -0.391 4.179 20.443 1.00 95.75 123 PHE A N 1
ATOM 955 C CA . PHE A 1 123 ? -1.630 4.931 20.668 1.00 95.75 123 PHE A CA 1
ATOM 956 C C . PHE A 1 123 ? -1.351 6.390 21.041 1.00 95.75 123 PHE A C 1
ATOM 958 O O . PHE A 1 123 ? -0.455 6.686 21.836 1.00 95.75 123 PHE A O 1
ATOM 965 N N . VAL A 1 124 ? -2.176 7.288 20.509 1.00 95.00 124 VAL A N 1
ATOM 966 C CA . VAL A 1 124 ? -2.045 8.745 20.634 1.00 95.00 124 VAL A CA 1
ATOM 967 C C . VAL A 1 124 ? -3.262 9.358 21.324 1.00 95.00 124 VAL A C 1
ATOM 969 O O . VAL A 1 124 ? -4.251 8.671 21.605 1.00 95.00 124 VAL A O 1
ATOM 972 N N . LEU A 1 125 ? -3.188 10.656 21.620 1.00 93.44 125 LEU A N 1
ATOM 973 C CA . LEU A 1 125 ? -4.312 11.406 22.174 1.00 93.44 125 LEU A CA 1
ATOM 974 C C . LEU A 1 125 ? -5.486 11.419 21.191 1.00 93.44 125 LEU A C 1
ATOM 976 O O . LEU A 1 125 ? -5.327 11.744 20.021 1.00 93.44 125 LEU A O 1
ATOM 980 N N . GLY A 1 126 ? -6.667 11.082 21.688 1.00 90.38 126 GLY A N 1
ATOM 981 C CA . GLY A 1 126 ? -7.948 11.307 21.030 1.00 90.38 126 GLY A CA 1
ATOM 982 C C . GLY A 1 126 ? -8.971 11.767 22.063 1.00 90.38 126 GLY A C 1
ATOM 983 O O . GLY A 1 126 ? -8.659 11.872 23.250 1.00 90.38 126 GLY A O 1
ATOM 984 N N . ARG A 1 127 ? -10.208 12.018 21.636 1.00 85.12 127 ARG A N 1
ATOM 985 C CA . ARG A 1 127 ? -11.280 12.427 22.556 1.00 85.12 127 ARG A CA 1
ATOM 986 C C . ARG A 1 127 ? -11.796 11.248 23.378 1.00 85.12 127 ARG A C 1
ATOM 988 O O . ARG A 1 127 ? -12.126 10.195 22.833 1.00 85.12 127 ARG A O 1
ATOM 995 N N . GLU A 1 128 ? -11.923 11.452 24.679 1.00 83.94 128 GLU A N 1
ATOM 996 C CA . GLU A 1 128 ? -12.616 10.566 25.613 1.00 83.94 128 GLU A CA 1
ATOM 997 C C . GLU A 1 128 ? -13.683 11.371 26.357 1.00 83.94 128 GLU A C 1
ATOM 999 O O . GLU A 1 128 ? -13.435 12.504 26.760 1.00 83.94 128 GLU A O 1
ATOM 1004 N N . ILE A 1 129 ? -14.862 10.788 26.571 1.00 74.88 129 ILE A N 1
ATOM 1005 C CA . ILE A 1 129 ? -15.852 11.363 27.483 1.00 74.88 129 ILE A CA 1
ATOM 1006 C C . ILE A 1 129 ? -15.562 10.842 28.889 1.00 74.88 129 ILE A C 1
ATOM 1008 O O . ILE A 1 129 ? -15.674 9.643 29.136 1.00 74.88 129 ILE A O 1
ATOM 1012 N N . ARG A 1 130 ? -15.234 11.734 29.824 1.00 73.12 130 ARG A N 1
ATOM 1013 C CA . ARG A 1 130 ? -14.968 11.384 31.223 1.00 73.12 130 ARG A CA 1
ATOM 1014 C C . ARG A 1 130 ? -15.672 12.347 32.160 1.00 73.12 130 ARG A C 1
ATOM 1016 O O . ARG A 1 130 ? -15.393 13.540 32.137 1.00 73.12 130 ARG A O 1
ATOM 1023 N N . GLU A 1 131 ? -16.549 11.806 33.006 1.00 69.12 131 GLU A N 1
ATOM 1024 C CA . GLU A 1 131 ? -17.308 12.569 34.015 1.00 69.12 131 GLU A CA 1
ATOM 1025 C C . GLU A 1 131 ? -18.048 13.778 33.421 1.00 69.12 131 GLU A C 1
ATOM 1027 O O . GLU A 1 131 ? -18.053 14.862 33.992 1.00 69.12 131 GLU A O 1
ATOM 1032 N N . GLY A 1 132 ? -18.642 13.601 32.238 1.00 65.44 132 GLY A N 1
ATOM 1033 C CA . GLY A 1 132 ? -19.342 14.685 31.557 1.00 65.44 132 GLY A CA 1
ATOM 1034 C C . GLY A 1 132 ? -18.425 15.764 30.986 1.00 65.44 132 GLY A C 1
ATOM 1035 O O . GLY A 1 132 ? -18.929 16.834 30.702 1.00 65.44 132 GLY A O 1
ATOM 1036 N N . CYS A 1 133 ? -17.123 15.502 30.808 1.00 68.19 133 CYS A N 1
ATOM 1037 C CA . CYS A 1 133 ? -16.175 16.311 30.029 1.00 68.19 133 CYS A CA 1
ATOM 1038 C C . CYS A 1 133 ? -15.711 15.566 28.771 1.00 68.19 133 CYS A C 1
ATOM 1040 O O . CYS A 1 133 ? -15.605 14.342 28.815 1.00 68.19 133 CYS A O 1
ATOM 1042 N N . VAL A 1 134 ? -15.295 16.275 27.714 1.00 76.75 134 VAL A N 1
ATOM 1043 C CA . VAL A 1 134 ? -14.435 15.697 26.669 1.00 76.75 134 VAL A CA 1
ATOM 1044 C C . VAL A 1 134 ? -12.977 15.993 27.027 1.00 76.75 134 VAL A C 1
ATOM 1046 O O . VAL A 1 134 ? -12.572 17.144 27.153 1.00 76.75 134 VAL A O 1
ATOM 1049 N N . VAL A 1 135 ? -12.176 14.954 27.228 1.00 79.88 135 VAL A N 1
ATOM 1050 C CA . VAL A 1 135 ? -10.772 15.063 27.640 1.00 79.88 135 VAL A CA 1
ATOM 1051 C C . VAL A 1 135 ? -9.861 14.401 26.601 1.00 79.88 135 VAL A C 1
ATOM 1053 O O . VAL A 1 135 ? -10.209 13.339 26.075 1.00 79.88 135 VAL A O 1
ATOM 1056 N N . PRO A 1 136 ? -8.697 14.993 26.284 1.00 86.88 136 PRO A N 1
ATOM 1057 C CA . PRO A 1 136 ? -7.664 14.313 25.513 1.00 86.88 136 PRO A CA 1
ATOM 1058 C C . PRO A 1 136 ? -7.091 13.134 26.309 1.00 86.88 136 PRO A C 1
ATOM 1060 O O . PRO A 1 136 ? -6.491 13.320 27.367 1.00 86.88 136 PRO A O 1
ATOM 1063 N N . THR A 1 137 ? -7.236 11.916 25.787 1.00 88.56 137 THR A N 1
ATOM 1064 C CA . THR A 1 137 ? -6.697 10.701 26.415 1.00 88.56 137 THR A CA 1
ATOM 1065 C C . THR A 1 137 ? -6.049 9.789 25.381 1.00 88.56 137 THR A C 1
ATOM 1067 O O . THR A 1 137 ? -6.492 9.688 24.235 1.00 88.56 137 THR A O 1
ATOM 1070 N N . ILE A 1 138 ? -4.989 9.089 25.791 1.00 92.50 138 ILE A N 1
ATOM 1071 C CA . ILE A 1 138 ? -4.335 8.055 24.984 1.00 92.50 138 ILE A CA 1
ATOM 1072 C C . ILE A 1 138 ? -5.328 6.939 24.651 1.00 92.50 138 ILE A C 1
ATOM 1074 O O . ILE A 1 138 ? -5.897 6.323 25.551 1.00 92.50 138 ILE A O 1
ATOM 1078 N N . GLY A 1 139 ? -5.510 6.653 23.362 1.00 90.31 139 GLY A N 1
ATOM 1079 C CA . GLY A 1 139 ? -6.519 5.695 22.903 1.00 90.31 139 GLY A CA 1
ATOM 1080 C C . GLY A 1 139 ? -7.936 6.266 22.839 1.00 90.31 139 GLY A C 1
ATOM 1081 O O . GLY A 1 139 ? -8.882 5.504 22.658 1.00 90.31 139 GLY A O 1
ATOM 1082 N N . GLY A 1 140 ? -8.112 7.584 22.979 1.00 89.56 140 GLY A N 1
ATOM 1083 C CA . GLY A 1 140 ? -9.415 8.223 22.820 1.00 89.56 140 GLY A CA 1
ATOM 1084 C C . GLY A 1 140 ? -10.037 7.925 21.450 1.00 89.56 140 GLY A C 1
ATOM 1085 O O . GLY A 1 140 ? -9.338 7.822 20.437 1.00 89.56 140 GLY A O 1
ATOM 1086 N N . GLY A 1 141 ? -11.362 7.769 21.435 1.00 88.69 141 GLY A N 1
ATOM 1087 C CA . GLY A 1 141 ? -12.169 7.526 20.240 1.00 88.69 141 GLY A CA 1
ATOM 1088 C C . GLY A 1 141 ? -12.325 6.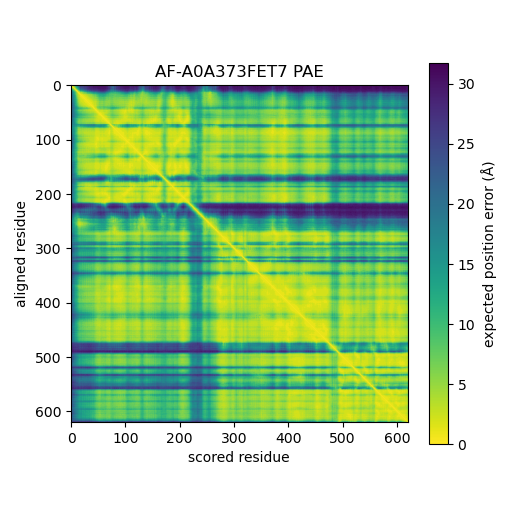060 19.801 1.00 88.69 141 GLY A C 1
ATOM 1089 O O . GLY A 1 141 ? -13.106 5.786 18.891 1.00 88.69 141 GLY A O 1
ATOM 1090 N N . ILE A 1 142 ? -11.685 5.099 20.478 1.00 92.69 142 ILE A N 1
ATOM 1091 C CA . ILE A 1 142 ? -11.905 3.653 20.248 1.00 92.69 142 ILE A CA 1
ATOM 1092 C C . ILE A 1 142 ? -13.340 3.194 20.545 1.00 92.69 142 ILE A C 1
ATOM 1094 O O . ILE A 1 142 ? -13.743 2.130 20.081 1.00 92.69 142 ILE A O 1
ATOM 1098 N N . CYS A 1 143 ? -14.120 3.988 21.288 1.00 89.69 143 CYS A N 1
ATOM 1099 C CA . CYS A 1 143 ? -15.524 3.694 21.569 1.00 89.69 143 CYS A CA 1
ATOM 1100 C C . CYS A 1 143 ? -16.371 3.596 20.290 1.00 89.69 143 CYS A C 1
ATOM 1102 O O . CYS A 1 143 ? -17.387 2.911 20.260 1.00 89.69 143 CYS A O 1
ATOM 1104 N N . GLN A 1 144 ? -15.920 4.209 19.192 1.00 90.62 144 GLN A N 1
ATOM 1105 C CA . GLN A 1 144 ? -16.537 4.029 17.882 1.00 90.62 144 GLN A CA 1
ATOM 1106 C C . GLN A 1 144 ? -16.521 2.554 17.436 1.00 90.62 144 GLN A C 1
ATOM 1108 O O . GLN A 1 144 ? -17.497 2.078 16.857 1.00 90.62 144 GLN A O 1
ATOM 1113 N N . LEU A 1 145 ? -15.452 1.810 17.745 1.00 93.94 145 LEU A N 1
ATOM 1114 C CA . LEU A 1 145 ? -15.353 0.386 17.429 1.00 93.94 145 LEU A CA 1
ATOM 1115 C C . LEU A 1 145 ? -16.217 -0.474 18.360 1.00 93.94 145 LEU A C 1
ATOM 1117 O O . LEU A 1 145 ? -16.866 -1.402 17.883 1.00 93.94 145 LEU A O 1
ATOM 1121 N N . SER A 1 146 ? -16.275 -0.172 19.663 1.00 94.06 146 SER A N 1
ATOM 1122 C CA . SER A 1 146 ? -17.162 -0.898 20.588 1.00 94.06 146 SER A CA 1
ATOM 1123 C C . SER A 1 146 ? -18.639 -0.657 20.270 1.00 94.06 146 SER A C 1
ATOM 1125 O O . SER A 1 146 ? -19.410 -1.614 20.262 1.00 94.06 146 SER A O 1
ATOM 1127 N N . ASN A 1 147 ? -19.026 0.570 19.906 1.00 91.56 147 ASN A N 1
ATOM 1128 C CA . ASN A 1 147 ? -20.374 0.875 19.414 1.00 91.56 147 ASN A CA 1
ATOM 1129 C C . ASN A 1 147 ? -20.700 0.060 18.154 1.00 91.56 147 ASN A C 1
ATOM 1131 O O . ASN A 1 147 ? -21.765 -0.553 18.065 1.00 91.56 147 ASN A O 1
ATOM 1135 N N . ALA A 1 148 ? -19.772 -0.002 17.189 1.00 93.75 148 ALA A N 1
ATOM 1136 C CA . ALA A 1 148 ? -19.956 -0.787 15.969 1.00 93.75 148 ALA A CA 1
ATOM 1137 C C . ALA A 1 148 ? -20.098 -2.291 16.261 1.00 93.75 148 ALA A C 1
ATOM 1139 O O . ALA A 1 148 ? -20.989 -2.935 15.710 1.00 93.75 148 ALA A O 1
ATOM 1140 N N . LEU A 1 149 ? -19.276 -2.837 17.165 1.00 95.75 149 LEU A N 1
ATOM 1141 C CA . LEU A 1 149 ? -19.346 -4.234 17.603 1.00 95.75 149 LEU A CA 1
ATOM 1142 C C . LEU A 1 149 ? -20.671 -4.556 18.296 1.00 95.75 149 LEU A C 1
ATOM 1144 O O . LEU A 1 149 ? -21.318 -5.537 17.937 1.00 95.75 149 LEU A O 1
ATOM 1148 N N . ALA A 1 150 ? -21.096 -3.731 19.255 1.00 93.19 150 ALA A N 1
ATOM 1149 C CA . ALA A 1 150 ? -22.353 -3.928 19.973 1.00 93.19 150 ALA A CA 1
ATOM 1150 C C . ALA A 1 150 ? -23.558 -3.853 19.025 1.00 93.19 150 ALA A C 1
ATOM 1152 O O . ALA A 1 150 ? -24.459 -4.689 19.090 1.00 93.19 150 ALA A O 1
ATOM 1153 N N . THR A 1 151 ? -23.536 -2.891 18.098 1.00 91.19 151 THR A N 1
ATOM 1154 C CA . THR A 1 151 ? -24.575 -2.726 17.076 1.00 91.19 151 THR A CA 1
ATOM 1155 C C . THR A 1 151 ? -24.635 -3.935 16.148 1.00 91.19 151 THR A C 1
ATOM 1157 O O . THR A 1 151 ? -25.712 -4.485 15.929 1.00 91.19 151 THR A O 1
ATOM 1160 N N . ALA A 1 152 ? -23.494 -4.382 15.616 1.00 94.06 152 ALA A N 1
ATOM 1161 C CA . ALA A 1 152 ? -23.452 -5.530 14.717 1.00 94.06 152 ALA A CA 1
ATOM 1162 C C . ALA A 1 152 ? -23.892 -6.812 15.427 1.00 94.06 152 ALA A C 1
ATOM 1164 O O . ALA A 1 152 ? -24.673 -7.574 14.866 1.00 94.06 152 ALA A O 1
ATOM 1165 N N . ALA A 1 153 ? -23.451 -7.015 16.670 1.00 93.19 153 ALA A N 1
ATOM 1166 C CA . ALA A 1 153 ? -23.855 -8.155 17.479 1.00 93.19 153 ALA A CA 1
ATOM 1167 C C . ALA A 1 153 ? -25.372 -8.188 17.687 1.00 93.19 153 ALA A C 1
ATOM 1169 O O . ALA A 1 153 ? -25.999 -9.207 17.417 1.00 93.19 153 ALA A O 1
ATOM 1170 N N . SER A 1 154 ? -25.982 -7.062 18.064 1.00 90.38 154 SER A N 1
ATOM 1171 C CA . SER A 1 154 ? -27.437 -6.999 18.222 1.00 90.38 154 SER A CA 1
ATOM 1172 C C . SER A 1 154 ? -28.192 -7.188 16.908 1.00 90.38 154 SER A C 1
ATOM 1174 O O . SER A 1 154 ? -29.220 -7.858 16.912 1.00 90.38 154 SER A O 1
ATOM 1176 N N . ARG A 1 155 ? -27.708 -6.629 15.789 1.00 91.12 155 ARG A N 1
ATOM 1177 C CA . ARG A 1 155 ? -28.314 -6.837 14.458 1.00 91.12 155 ARG A CA 1
ATOM 1178 C C . ARG A 1 155 ? -28.231 -8.301 14.020 1.00 91.12 155 ARG A C 1
ATOM 1180 O O . ARG A 1 155 ? -29.152 -8.794 13.385 1.00 91.12 155 ARG A O 1
ATOM 1187 N N . ALA A 1 156 ? -27.159 -8.991 14.401 1.00 90.50 156 ALA A N 1
ATOM 1188 C CA . ALA A 1 156 ? -26.963 -10.417 14.160 1.00 90.50 156 ALA A CA 1
ATOM 1189 C C . ALA A 1 156 ? -27.694 -11.323 15.177 1.00 90.50 156 ALA A C 1
ATOM 1191 O O . ALA A 1 156 ? -27.555 -12.542 15.101 1.00 90.50 156 ALA A O 1
ATOM 1192 N N . GLY A 1 157 ? -28.451 -10.758 16.128 1.00 89.31 157 GLY A N 1
ATOM 1193 C CA . GLY A 1 157 ? -29.176 -11.518 17.153 1.00 89.31 157 GLY A CA 1
ATOM 1194 C C . GLY A 1 157 ? -28.289 -12.137 18.241 1.00 89.31 157 GLY A C 1
ATOM 1195 O O . GLY A 1 157 ? -28.727 -13.058 18.922 1.00 89.31 157 GLY A O 1
ATOM 1196 N N . LEU A 1 158 ? -27.053 -11.659 18.408 1.00 89.75 158 LEU A N 1
ATOM 1197 C CA . LEU A 1 158 ? -26.111 -12.156 19.412 1.00 89.75 158 LEU A CA 1
ATOM 1198 C C . LEU A 1 158 ? -26.360 -11.533 20.788 1.00 89.75 158 LEU A C 1
ATOM 1200 O O . LEU A 1 158 ? -26.759 -10.373 20.918 1.00 89.75 158 LEU A O 1
ATOM 1204 N N . THR A 1 159 ? -26.026 -12.283 21.835 1.00 89.12 159 THR A N 1
ATOM 1205 C CA . THR A 1 159 ? -26.203 -11.841 23.221 1.00 89.12 159 THR A CA 1
ATOM 1206 C C . THR A 1 159 ? -25.066 -10.922 23.672 1.00 89.12 159 THR A C 1
ATOM 1208 O O . THR A 1 159 ? -23.891 -11.299 23.646 1.00 89.12 159 THR A O 1
ATOM 1211 N N . LEU A 1 160 ? -25.416 -9.730 24.169 1.00 89.00 160 LEU A N 1
ATOM 1212 C CA . LEU A 1 160 ? -24.494 -8.821 24.858 1.00 89.00 160 LEU A CA 1
ATOM 1213 C C . LEU A 1 160 ? -24.417 -9.193 26.349 1.00 89.00 160 LEU A C 1
ATOM 1215 O O . LEU A 1 160 ? -25.304 -8.846 27.126 1.00 89.00 160 LEU A O 1
ATOM 1219 N N . LEU A 1 161 ? -23.359 -9.897 26.752 1.00 89.62 161 LEU A N 1
ATOM 1220 C CA . LEU A 1 161 ? -23.131 -10.318 28.142 1.00 89.62 161 LEU A CA 1
ATOM 1221 C C . LEU A 1 161 ? -22.735 -9.150 29.056 1.00 89.62 161 LEU A C 1
ATOM 1223 O O . LEU A 1 161 ? -23.035 -9.156 30.246 1.00 89.62 161 LEU A O 1
ATOM 1227 N N . GLU A 1 162 ? -22.047 -8.150 28.507 1.00 88.56 162 GLU A N 1
ATOM 1228 C CA . GLU A 1 162 ? -21.683 -6.927 29.220 1.00 88.56 162 GLU A CA 1
ATOM 1229 C C . GLU A 1 162 ? -21.725 -5.746 28.252 1.00 88.56 162 GLU A C 1
ATOM 1231 O O . GLU A 1 162 ? -21.105 -5.800 27.189 1.00 88.56 162 GLU A O 1
ATOM 1236 N N . ARG A 1 163 ? -22.456 -4.688 28.618 1.00 87.50 163 ARG A N 1
ATOM 1237 C CA . ARG A 1 163 ? -22.548 -3.435 27.863 1.00 87.50 163 ARG A CA 1
ATOM 1238 C C . ARG A 1 163 ? -22.813 -2.283 28.822 1.00 87.50 163 ARG A C 1
ATOM 1240 O O . ARG A 1 163 ? -23.768 -2.324 29.596 1.00 87.50 163 ARG A O 1
ATOM 1247 N N . HIS A 1 164 ? -22.033 -1.219 28.689 1.00 83.19 164 HIS A N 1
ATOM 1248 C CA . HIS A 1 164 ? -22.202 0.017 29.450 1.00 83.19 164 HIS A CA 1
ATOM 1249 C C . HIS A 1 164 ? -22.448 1.182 28.493 1.00 83.19 164 HIS A C 1
ATOM 1251 O O . HIS A 1 164 ? -21.871 1.210 27.411 1.00 83.19 164 HIS A O 1
ATOM 1257 N N . GLY A 1 165 ? -23.308 2.129 28.868 1.00 76.56 165 GLY A N 1
ATOM 1258 C CA . GLY A 1 165 ? -23.530 3.352 28.086 1.00 76.56 165 GLY A CA 1
ATOM 1259 C C . GLY A 1 165 ? -22.584 4.481 28.497 1.00 76.56 165 GLY A C 1
ATOM 1260 O O . GLY A 1 165 ? -22.073 4.484 29.620 1.00 76.56 165 GLY A O 1
ATOM 1261 N N . HIS A 1 166 ? -22.359 5.446 27.609 1.00 71.62 166 HIS A N 1
ATOM 1262 C CA . HIS A 1 166 ? -21.630 6.667 27.938 1.00 71.62 166 HIS A CA 1
ATOM 1263 C C . HIS A 1 166 ? -22.421 7.524 28.937 1.00 71.62 166 HIS A C 1
ATOM 1265 O O . HIS A 1 166 ? -23.650 7.555 28.950 1.00 71.62 166 HIS A O 1
ATOM 1271 N N . THR A 1 167 ? -21.693 8.254 29.782 1.00 61.72 167 THR A N 1
ATOM 1272 C CA . THR A 1 167 ? -22.272 9.159 30.789 1.00 61.72 167 THR A CA 1
ATOM 1273 C C . THR A 1 167 ? -22.616 10.545 30.238 1.00 61.72 167 THR A C 1
ATOM 1275 O O . THR A 1 167 ? -23.291 11.310 30.922 1.00 61.72 167 THR A O 1
ATOM 1278 N N . ALA A 1 168 ? -22.167 10.867 29.021 1.00 58.97 168 ALA A N 1
ATOM 1279 C CA . ALA A 1 168 ? -22.514 12.064 28.256 1.00 58.97 168 ALA A CA 1
ATOM 1280 C C . ALA A 1 168 ? -22.376 11.783 26.749 1.00 58.97 168 ALA A C 1
ATOM 1282 O O . ALA A 1 168 ? -21.765 10.785 26.363 1.00 58.97 168 ALA A O 1
ATOM 1283 N N . LEU A 1 169 ? -22.941 12.646 25.901 1.00 58.25 169 LEU A N 1
ATOM 1284 C CA . LEU A 1 169 ? -22.876 12.515 24.442 1.00 58.25 169 LEU A CA 1
ATOM 1285 C C . LEU A 1 169 ? -21.877 13.511 23.850 1.00 58.25 169 LEU A C 1
ATOM 1287 O O . LEU A 1 169 ? -21.754 14.643 24.310 1.00 58.25 169 LEU A O 1
ATOM 1291 N N . ILE A 1 170 ? -21.208 13.099 22.774 1.00 54.56 170 ILE A N 1
ATOM 1292 C CA . ILE A 1 170 ? -20.560 14.029 21.840 1.00 54.56 170 ILE A CA 1
ATOM 1293 C C . ILE A 1 170 ? -21.651 14.517 20.879 1.00 54.56 170 ILE A C 1
ATOM 1295 O O . ILE A 1 170 ? -22.517 13.731 20.506 1.00 54.56 170 ILE A O 1
ATOM 1299 N N . GLU A 1 171 ? -21.623 15.780 20.457 1.00 49.94 171 GLU A N 1
ATOM 1300 C CA . GLU A 1 171 ? -22.644 16.426 19.607 1.00 49.94 171 GLU A CA 1
ATOM 1301 C C . GLU A 1 171 ? -23.110 15.573 18.408 1.00 49.94 171 GLU A C 1
ATOM 1303 O O . GLU A 1 171 ? -24.305 15.501 18.117 1.00 49.94 171 GLU A O 1
ATOM 1308 N N . ALA A 1 172 ? -22.195 14.855 17.745 1.00 47.66 172 ALA A N 1
ATOM 1309 C CA . ALA A 1 172 ? -22.517 13.970 16.620 1.00 47.66 172 ALA A CA 1
ATOM 1310 C C . ALA A 1 172 ? -23.155 12.617 16.988 1.00 47.66 172 ALA A C 1
ATOM 1312 O O . ALA A 1 172 ? -23.739 11.979 16.112 1.00 47.66 172 ALA A O 1
ATOM 1313 N N . ALA A 1 173 ? -23.109 12.181 18.251 1.00 50.25 173 ALA A N 1
ATOM 1314 C CA . ALA A 1 173 ? -23.737 10.933 18.703 1.00 50.25 173 ALA A CA 1
ATOM 1315 C C . ALA A 1 173 ? -25.278 10.969 18.620 1.00 50.25 173 ALA A C 1
ATOM 1317 O O . ALA A 1 173 ? -25.923 9.931 18.720 1.00 50.25 173 ALA A O 1
ATOM 1318 N N . ARG A 1 174 ? -25.874 12.148 18.376 1.00 49.69 174 ARG A N 1
ATOM 1319 C CA . ARG A 1 174 ? -27.314 12.331 18.137 1.00 49.69 174 ARG A CA 1
ATOM 1320 C C . ARG A 1 174 ? -27.822 11.808 16.784 1.00 49.69 174 ARG A C 1
ATOM 1322 O O . ARG A 1 174 ? -29.031 11.797 16.586 1.00 49.69 174 ARG A O 1
ATOM 1329 N N . ARG A 1 175 ? -26.955 11.434 15.831 1.00 51.44 175 ARG A N 1
ATOM 1330 C CA . ARG A 1 175 ? -27.381 11.290 14.422 1.00 51.44 175 ARG A CA 1
ATOM 1331 C C . ARG A 1 175 ? -27.931 9.924 14.002 1.00 51.44 175 ARG A C 1
ATOM 1333 O O . ARG A 1 175 ? -28.541 9.869 12.942 1.00 51.44 175 ARG A O 1
ATOM 1340 N N . ASP A 1 176 ? -27.764 8.853 14.779 1.00 60.53 176 ASP A N 1
ATOM 1341 C CA . ASP A 1 176 ? -28.277 7.534 14.380 1.00 60.53 176 ASP A CA 1
ATOM 1342 C C . ASP A 1 176 ? -28.785 6.716 15.577 1.00 60.53 176 ASP A C 1
ATOM 1344 O O . ASP A 1 176 ? -28.016 6.079 16.297 1.00 60.53 176 ASP A O 1
ATOM 1348 N N . ALA A 1 177 ? -30.107 6.722 15.774 1.00 59.59 177 ALA A N 1
ATOM 1349 C CA . ALA A 1 177 ? -30.785 5.946 16.815 1.00 59.59 177 ALA A CA 1
ATOM 1350 C C . ALA A 1 177 ? -30.672 4.420 16.614 1.00 59.59 177 ALA A C 1
ATOM 1352 O O . ALA A 1 177 ? -31.025 3.661 17.514 1.00 59.59 177 ALA A O 1
ATOM 1353 N N . SER A 1 178 ? -30.183 3.958 15.455 1.00 66.38 178 SER A N 1
ATOM 1354 C CA . SER A 1 178 ? -29.959 2.538 15.170 1.00 66.38 178 SER A CA 1
ATOM 1355 C C . SER A 1 178 ? -28.619 2.005 15.695 1.00 66.38 178 SER A C 1
ATOM 1357 O O . SER A 1 178 ? -28.363 0.800 15.591 1.00 66.38 178 SER A O 1
ATOM 1359 N N . LEU A 1 179 ? -27.755 2.877 16.234 1.00 76.00 179 LEU A N 1
ATOM 1360 C CA . LEU A 1 179 ? -26.486 2.492 16.847 1.00 76.00 179 LEU A CA 1
ATOM 1361 C C . LEU A 1 179 ? -26.667 2.196 18.336 1.00 76.00 179 LEU A C 1
ATOM 1363 O O . LEU A 1 179 ? -27.276 2.959 19.084 1.00 76.00 179 LEU A O 1
ATOM 1367 N N . ILE A 1 180 ? -26.070 1.095 18.780 1.00 80.75 180 ILE A N 1
ATOM 1368 C CA . ILE A 1 180 ? -26.037 0.712 20.187 1.00 80.75 180 ILE A CA 1
ATOM 1369 C C . ILE A 1 180 ? -24.842 1.363 20.856 1.00 80.75 180 ILE A C 1
ATOM 1371 O O . ILE A 1 180 ? -23.690 1.153 20.474 1.00 80.75 180 ILE A O 1
ATOM 1375 N N . ASP A 1 181 ? -25.142 2.115 21.905 1.00 82.00 181 ASP A N 1
ATOM 1376 C CA . ASP A 1 181 ? -24.141 2.742 22.743 1.00 82.00 181 ASP A CA 1
ATOM 1377 C C . ASP A 1 181 ? -23.375 1.699 23.579 1.00 82.00 181 ASP A C 1
ATOM 1379 O O . ASP A 1 181 ? -23.977 0.900 24.301 1.00 82.00 181 ASP A O 1
ATOM 1383 N N . ALA A 1 182 ? -22.050 1.687 23.489 1.00 84.38 182 ALA A N 1
ATOM 1384 C CA . ALA A 1 182 ? -21.168 0.775 24.205 1.00 84.38 182 ALA A CA 1
ATOM 1385 C C . ALA A 1 182 ? -19.844 1.474 24.542 1.00 84.38 182 ALA A C 1
ATOM 1387 O O . ALA A 1 182 ? -18.938 1.575 23.713 1.00 84.38 182 ALA A O 1
ATOM 1388 N N . THR A 1 183 ? -19.706 1.934 25.782 1.00 85.38 183 THR A N 1
ATOM 1389 C CA . THR A 1 183 ? -18.463 2.514 26.296 1.00 85.38 183 THR A CA 1
ATOM 1390 C C . THR A 1 183 ? -17.545 1.451 26.894 1.00 85.38 183 THR A C 1
ATOM 1392 O O . THR A 1 183 ? -17.996 0.403 27.358 1.00 85.38 183 THR A O 1
ATOM 1395 N N . VAL A 1 184 ? -16.241 1.726 26.882 1.00 88.19 184 VAL A N 1
ATOM 1396 C CA . VAL A 1 184 ? -15.192 0.824 27.368 1.00 88.19 184 VAL A CA 1
ATOM 1397 C C . VAL A 1 184 ? -14.128 1.619 28.126 1.00 88.19 184 VAL A C 1
ATOM 1399 O O . VAL A 1 184 ? -13.704 2.683 27.684 1.00 88.19 184 VAL A O 1
ATOM 1402 N N . LEU A 1 185 ? -13.667 1.093 29.263 1.00 88.19 185 LEU A N 1
ATOM 1403 C CA . LEU A 1 185 ? -12.623 1.692 30.101 1.00 88.19 185 LEU A CA 1
ATOM 1404 C C . LEU A 1 185 ? -11.699 0.599 30.641 1.00 88.19 185 LEU A C 1
ATOM 1406 O O . LEU A 1 185 ? -12.132 -0.283 31.385 1.00 88.19 185 LEU A O 1
ATOM 1410 N N . TRP A 1 186 ? -10.414 0.665 30.289 1.00 86.25 186 TRP A N 1
ATOM 1411 C CA . TRP A 1 186 ? -9.447 -0.374 30.647 1.00 86.25 186 TRP A CA 1
ATOM 1412 C C . TRP A 1 186 ? -9.274 -0.520 32.174 1.00 86.25 186 TRP A C 1
ATOM 1414 O O . TRP A 1 186 ? -8.974 0.460 32.851 1.00 86.25 186 TRP A O 1
ATOM 1424 N N . LYS A 1 187 ? -9.339 -1.717 32.774 1.00 85.38 187 LYS A N 1
ATOM 1425 C CA . LYS A 1 187 ? -9.983 -2.971 32.303 1.00 85.38 187 LYS A CA 1
ATOM 1426 C C . LYS A 1 187 ? -11.364 -3.148 32.957 1.00 85.38 187 LYS A C 1
ATOM 1428 O O . LYS A 1 187 ? -11.948 -4.218 32.878 1.00 85.38 187 LYS A O 1
ATOM 1433 N N . HIS A 1 188 ? -11.841 -2.135 33.678 1.00 85.38 188 HIS A N 1
ATOM 1434 C CA . HIS A 1 188 ? -13.029 -2.230 34.515 1.00 85.38 188 HIS A CA 1
ATOM 1435 C C . HIS A 1 188 ? -14.337 -2.321 33.712 1.00 85.38 188 HIS A C 1
ATOM 1437 O O . HIS A 1 188 ? -15.187 -3.131 34.069 1.00 85.38 188 HIS A O 1
ATOM 1443 N N . ILE A 1 189 ? -14.493 -1.510 32.661 1.00 88.62 189 ILE A N 1
ATOM 1444 C CA . ILE A 1 189 ? -15.706 -1.448 31.833 1.00 88.62 189 ILE A CA 1
ATOM 1445 C C . ILE A 1 189 ? -15.390 -2.100 30.490 1.00 88.62 189 ILE A C 1
ATOM 1447 O O . ILE A 1 189 ? -14.530 -1.601 29.758 1.00 88.62 189 ILE A O 1
ATOM 1451 N N . ASP A 1 190 ? -16.067 -3.198 30.169 1.00 91.19 190 ASP A N 1
ATOM 1452 C CA . ASP A 1 190 ? -15.805 -4.012 28.981 1.00 91.19 190 ASP A CA 1
ATOM 1453 C C . ASP A 1 190 ? -17.067 -4.180 28.121 1.00 91.19 190 ASP A C 1
ATOM 1455 O O . ASP A 1 190 ? -18.192 -3.986 28.583 1.00 91.19 190 ASP A O 1
ATOM 1459 N N . LEU A 1 191 ? -16.871 -4.576 26.864 1.00 93.94 191 LEU A N 1
ATOM 1460 C CA . LEU A 1 191 ? -17.941 -5.061 25.993 1.00 93.94 191 LEU A CA 1
ATOM 1461 C C . LEU A 1 191 ? -17.737 -6.563 25.802 1.00 93.94 191 LEU A C 1
ATOM 1463 O O . LEU A 1 191 ? -16.683 -6.982 25.313 1.00 93.94 191 LEU A O 1
ATOM 1467 N N . ARG A 1 192 ? -18.739 -7.363 26.184 1.00 94.12 192 ARG A N 1
ATOM 1468 C CA . ARG A 1 192 ? -18.705 -8.825 26.045 1.00 94.12 192 ARG A CA 1
ATOM 1469 C C . ARG A 1 192 ? -19.857 -9.332 25.198 1.00 94.12 192 ARG A C 1
ATOM 1471 O O . ARG A 1 192 ? -21.010 -9.036 25.495 1.00 94.12 192 ARG A O 1
ATOM 1478 N N . ILE A 1 193 ? -19.536 -10.115 24.173 1.00 94.19 193 ILE A N 1
ATOM 1479 C CA . ILE A 1 193 ? -20.494 -10.667 23.209 1.00 94.19 193 ILE A CA 1
ATOM 1480 C C . ILE A 1 193 ? -20.366 -12.190 23.222 1.00 94.19 193 ILE A C 1
ATOM 1482 O O . ILE A 1 193 ? -19.256 -12.707 23.086 1.00 94.19 193 ILE A O 1
ATOM 1486 N N . ALA A 1 194 ? -21.480 -12.900 23.387 1.00 92.50 194 ALA A N 1
ATOM 1487 C CA . ALA A 1 194 ? -21.521 -14.352 23.247 1.00 92.50 194 ALA A CA 1
ATOM 1488 C C . ALA A 1 194 ? -21.772 -14.734 21.785 1.00 92.50 194 ALA A C 1
ATOM 1490 O O . ALA A 1 194 ? -22.717 -14.250 21.162 1.00 92.50 194 ALA A O 1
ATOM 1491 N N . ALA A 1 195 ? -20.933 -15.618 21.256 1.00 92.06 195 ALA A N 1
ATOM 1492 C CA . ALA A 1 195 ? -21.128 -16.252 19.966 1.00 92.06 195 ALA A CA 1
ATOM 1493 C C . ALA A 1 195 ? -21.954 -17.528 20.170 1.00 92.06 195 ALA A C 1
ATOM 1495 O O . ALA A 1 195 ? -21.470 -18.496 20.749 1.00 92.06 195 ALA A O 1
ATOM 1496 N N . ASP A 1 196 ? -23.202 -17.547 19.709 1.00 89.62 196 ASP A N 1
ATOM 1497 C CA . ASP A 1 196 ? -24.056 -18.746 19.716 1.00 89.62 196 ASP A CA 1
ATOM 1498 C C . ASP A 1 196 ? -23.696 -19.731 18.584 1.00 89.62 196 ASP A C 1
ATOM 1500 O O . ASP A 1 196 ? -24.043 -20.908 18.628 1.00 89.62 196 ASP A O 1
ATOM 1504 N N . ARG A 1 197 ? -22.954 -19.251 17.584 1.00 91.75 197 ARG A N 1
ATOM 1505 C CA . ARG A 1 197 ? -22.529 -19.964 16.376 1.00 91.75 197 ARG A CA 1
ATOM 1506 C C . ARG A 1 197 ? -21.099 -19.574 15.990 1.00 91.75 197 ARG A C 1
ATOM 1508 O O . ARG A 1 197 ? -20.582 -18.595 16.526 1.00 91.75 197 ARG A O 1
ATOM 1515 N N . PRO A 1 198 ? -20.454 -20.282 15.045 1.00 95.06 198 PRO A N 1
ATOM 1516 C CA . PRO A 1 198 ? -19.178 -19.844 14.501 1.00 95.06 198 PRO A CA 1
ATOM 1517 C C . PRO A 1 198 ? -19.318 -18.497 13.781 1.00 95.06 198 PRO A C 1
ATOM 1519 O O . PRO A 1 198 ? -20.171 -18.345 12.901 1.00 95.06 198 PRO A O 1
ATOM 1522 N N . LEU A 1 199 ? -18.484 -17.528 14.154 1.00 95.88 199 LEU A N 1
ATOM 1523 C CA . LEU A 1 199 ? -18.514 -16.166 13.631 1.00 95.88 199 LEU A CA 1
ATOM 1524 C C . LEU A 1 199 ? -17.132 -15.715 13.180 1.00 95.88 199 LEU A C 1
ATOM 1526 O O . LEU A 1 199 ? -16.131 -16.010 13.828 1.00 95.88 199 LEU A O 1
ATOM 1530 N N . ARG A 1 200 ? -17.099 -14.921 12.115 1.00 97.06 200 ARG A N 1
ATOM 1531 C CA . ARG A 1 200 ? -15.920 -14.182 11.667 1.00 97.06 200 ARG A CA 1
ATOM 1532 C C . ARG A 1 200 ? -16.197 -12.689 11.737 1.00 97.06 200 ARG A C 1
ATOM 1534 O O . ARG A 1 200 ? -17.217 -12.215 11.235 1.00 97.06 200 ARG A O 1
ATOM 1541 N N . LEU A 1 201 ? -15.269 -11.960 12.338 1.00 97.62 201 LEU A N 1
ATOM 1542 C CA . LEU A 1 201 ? -15.270 -10.508 12.399 1.00 97.62 201 LEU A CA 1
ATOM 1543 C C . LEU A 1 201 ? -14.374 -9.951 11.289 1.00 97.62 201 LEU A C 1
ATOM 1545 O O . LEU A 1 201 ? -13.200 -10.299 11.206 1.00 97.62 201 LEU A O 1
ATOM 1549 N N . GLU A 1 202 ? -14.917 -9.076 10.448 1.00 97.12 202 GLU A N 1
ATOM 1550 C CA . GLU A 1 202 ? -14.152 -8.346 9.432 1.00 97.12 202 GLU A CA 1
ATOM 1551 C C . GLU A 1 202 ? -14.259 -6.853 9.727 1.00 97.12 202 GLU A C 1
ATOM 1553 O O . GLU A 1 202 ? -15.363 -6.306 9.799 1.00 97.12 202 GLU A O 1
ATOM 1558 N N . VAL A 1 203 ? -13.121 -6.189 9.921 1.00 96.06 203 VAL A N 1
ATOM 1559 C CA . VAL A 1 203 ? -13.065 -4.764 10.258 1.00 96.06 203 VAL A CA 1
ATOM 1560 C C . VAL A 1 203 ? -12.175 -4.052 9.255 1.00 96.06 203 VAL A C 1
ATOM 1562 O O . VAL A 1 203 ? -10.965 -4.244 9.213 1.00 96.06 203 VAL A O 1
ATOM 1565 N N . GLN A 1 204 ? -12.787 -3.192 8.452 1.00 94.31 204 GLN A N 1
ATOM 1566 C CA . GLN A 1 204 ? -12.132 -2.464 7.375 1.00 94.31 204 GLN A CA 1
ATOM 1567 C C . GLN A 1 204 ? -12.274 -0.966 7.605 1.00 94.31 204 GLN A C 1
ATOM 1569 O O . GLN A 1 204 ? -13.297 -0.489 8.095 1.00 94.31 204 GLN A O 1
ATOM 1574 N N . MET A 1 205 ? -11.258 -0.200 7.220 1.00 94.94 205 MET A N 1
ATOM 1575 C CA . MET A 1 205 ? -11.296 1.252 7.327 1.00 94.94 205 MET A CA 1
ATOM 1576 C C . MET A 1 205 ? -10.834 1.886 6.019 1.00 94.94 205 MET A C 1
ATOM 1578 O O . MET A 1 205 ? -9.671 1.767 5.636 1.00 94.94 205 MET A O 1
ATOM 1582 N N . SER A 1 206 ? -11.766 2.558 5.342 1.00 93.62 206 SER A N 1
ATOM 1583 C CA . SER A 1 206 ? -11.477 3.391 4.175 1.00 93.62 206 SER A CA 1
ATOM 1584 C C . SER A 1 206 ? -10.942 4.755 4.619 1.00 93.62 206 SER A C 1
ATOM 1586 O O . SER A 1 206 ? -10.767 5.007 5.810 1.00 93.62 206 SER A O 1
ATOM 1588 N N . ALA A 1 207 ? -10.710 5.671 3.679 1.00 92.31 207 ALA A N 1
ATOM 1589 C CA . ALA A 1 207 ? -10.323 7.040 4.009 1.00 92.31 207 ALA A CA 1
ATOM 1590 C C . ALA A 1 207 ? -11.385 7.809 4.821 1.00 92.31 207 ALA A C 1
ATOM 1592 O O . ALA A 1 207 ? -11.044 8.774 5.500 1.00 92.31 207 ALA A O 1
ATOM 1593 N N . SER A 1 208 ? -12.661 7.412 4.757 1.00 91.88 208 SER A N 1
ATOM 1594 C CA . SER A 1 208 ? -13.778 8.169 5.343 1.00 91.88 208 SER A CA 1
ATOM 1595 C C . SER A 1 208 ? -14.704 7.357 6.246 1.00 91.88 208 SER A C 1
ATOM 1597 O O . SER A 1 208 ? -15.455 7.957 7.017 1.00 91.88 208 SER A O 1
ATOM 1599 N N . GLN A 1 209 ? -14.666 6.023 6.186 1.00 93.50 209 GLN A N 1
ATOM 1600 C CA . GLN A 1 209 ? -15.591 5.155 6.913 1.00 93.50 209 GLN A CA 1
ATOM 1601 C C . GLN A 1 209 ? -14.884 3.973 7.579 1.00 93.50 209 GLN A C 1
ATOM 1603 O O . GLN A 1 209 ? -14.011 3.334 6.995 1.00 93.50 209 GLN A O 1
ATOM 1608 N N . LEU A 1 210 ? -15.334 3.645 8.788 1.00 94.81 210 LEU A N 1
ATOM 1609 C CA . LEU A 1 210 ? -15.099 2.368 9.449 1.00 94.81 210 LEU A CA 1
ATOM 1610 C C . LEU A 1 210 ? -16.261 1.429 9.108 1.00 94.81 210 LEU A C 1
ATOM 1612 O O . LEU A 1 210 ? -17.417 1.768 9.364 1.00 94.81 210 LEU A O 1
ATOM 1616 N N . THR A 1 211 ? -15.952 0.258 8.558 1.00 96.25 211 THR A N 1
ATOM 1617 C CA . THR A 1 211 ? -16.918 -0.793 8.222 1.00 96.25 211 THR A CA 1
ATOM 1618 C C . THR A 1 211 ? -16.620 -2.040 9.035 1.00 96.25 211 THR A C 1
ATOM 1620 O O . THR A 1 211 ? -15.494 -2.532 9.036 1.00 96.25 211 THR A O 1
ATOM 1623 N N . LEU A 1 212 ? -17.639 -2.562 9.704 1.00 97.06 212 LEU A N 1
ATOM 1624 C CA . LEU A 1 212 ? -17.576 -3.802 10.459 1.00 97.06 212 LEU A CA 1
ATOM 1625 C C . LEU A 1 212 ? -18.602 -4.781 9.901 1.00 97.06 212 LEU A C 1
ATOM 1627 O O . LEU A 1 212 ? -19.772 -4.426 9.755 1.00 97.06 212 LEU A O 1
ATOM 1631 N N . ARG A 1 213 ? -18.170 -6.009 9.614 1.00 97.38 213 ARG A N 1
ATOM 1632 C CA . ARG A 1 213 ? -19.036 -7.116 9.202 1.00 97.38 213 ARG A CA 1
ATOM 1633 C C . ARG A 1 213 ? -18.897 -8.278 10.168 1.00 97.38 213 ARG A C 1
ATOM 1635 O O . ARG A 1 213 ? -17.789 -8.648 10.553 1.00 97.38 213 ARG A O 1
ATOM 1642 N N . LEU A 1 214 ? -20.031 -8.875 10.510 1.00 96.75 214 LEU A N 1
ATOM 1643 C CA . LEU A 1 214 ? -20.092 -10.181 11.154 1.00 96.75 214 LEU A CA 1
ATOM 1644 C C . LEU A 1 214 ? -20.561 -11.200 10.125 1.00 96.75 214 LEU A C 1
ATOM 1646 O O . LEU A 1 214 ? -21.641 -11.045 9.555 1.00 96.75 214 LEU A O 1
ATOM 1650 N N . ARG A 1 215 ? -19.758 -12.236 9.894 1.00 96.31 215 ARG A N 1
ATOM 1651 C CA . ARG A 1 215 ? -20.109 -13.377 9.044 1.00 96.31 215 ARG A CA 1
ATOM 1652 C C . ARG A 1 215 ? -20.341 -14.617 9.882 1.00 96.31 215 ARG A C 1
ATOM 1654 O O . ARG A 1 215 ? -19.665 -14.816 10.886 1.00 96.31 215 ARG A O 1
ATOM 1661 N N . GLY A 1 216 ? -21.258 -15.464 9.444 1.00 94.00 216 GLY A N 1
ATOM 1662 C CA . GLY A 1 216 ? -21.548 -16.735 10.095 1.00 94.00 216 GLY A CA 1
ATOM 1663 C C . GLY A 1 216 ? -22.692 -17.460 9.407 1.00 94.00 216 GLY A C 1
ATOM 1664 O O . GLY A 1 216 ? -23.296 -16.944 8.467 1.00 94.00 216 GLY A O 1
ATOM 1665 N N . ALA A 1 217 ? -22.996 -18.668 9.875 1.00 87.19 217 ALA A N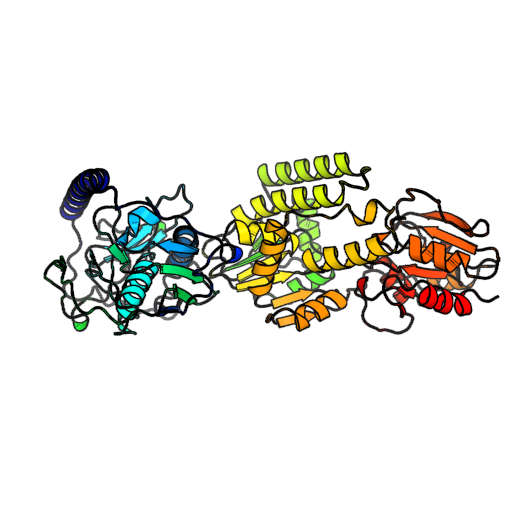 1
ATOM 1666 C CA . ALA A 1 217 ? -24.156 -19.394 9.380 1.00 87.19 217 ALA A CA 1
ATOM 1667 C C . ALA A 1 217 ? -25.447 -18.622 9.706 1.00 87.19 217 ALA A C 1
ATOM 1669 O O . ALA A 1 217 ? -25.649 -18.160 10.838 1.00 87.19 217 ALA A O 1
ATOM 1670 N N . ALA A 1 218 ? -26.331 -18.499 8.713 1.00 72.81 218 ALA A N 1
ATOM 1671 C CA . ALA A 1 218 ? -27.699 -18.067 8.950 1.00 72.81 218 ALA A CA 1
ATOM 1672 C C . ALA A 1 218 ? -28.369 -19.141 9.815 1.00 72.81 218 ALA A C 1
ATOM 1674 O O . ALA A 1 218 ? -28.583 -20.268 9.388 1.00 72.81 218 ALA A O 1
ATOM 1675 N N . GLY A 1 219 ? -28.611 -18.805 11.070 1.00 63.22 219 GLY A N 1
ATOM 1676 C CA . GLY A 1 219 ? -29.304 -19.653 12.029 1.00 63.22 219 GLY A CA 1
ATOM 1677 C C . GLY A 1 219 ? -30.693 -19.092 12.262 1.00 63.22 219 GLY A C 1
ATOM 1678 O O . GLY A 1 219 ? -30.875 -17.872 12.233 1.00 63.22 219 GLY A O 1
ATOM 1679 N N . THR A 1 220 ? -31.655 -19.971 12.526 1.00 49.78 220 THR A N 1
ATOM 1680 C CA . THR A 1 220 ? -32.941 -19.594 13.115 1.00 49.78 220 THR A CA 1
ATOM 1681 C C . THR A 1 220 ? -32.663 -18.773 14.366 1.00 49.78 220 THR A C 1
ATOM 1683 O O . THR A 1 220 ? -31.931 -19.243 15.235 1.00 49.78 220 THR A O 1
ATOM 1686 N N . ALA A 1 221 ? -33.188 -17.548 14.444 1.00 47.28 221 ALA A N 1
ATOM 1687 C CA . ALA A 1 221 ? -33.062 -16.710 15.629 1.00 47.28 221 ALA A CA 1
ATOM 1688 C C . ALA A 1 221 ? -33.558 -17.505 16.844 1.00 47.28 221 ALA A C 1
ATOM 1690 O O . ALA A 1 221 ? -34.760 -17.693 17.025 1.00 47.28 221 ALA A O 1
ATOM 1691 N N . HIS A 1 222 ? -32.642 -18.028 17.657 1.00 45.47 222 HIS A N 1
ATOM 1692 C CA . HIS A 1 222 ? -33.008 -18.567 18.952 1.00 45.47 222 HIS A CA 1
ATOM 1693 C C . HIS A 1 222 ? -33.276 -17.366 19.844 1.00 45.47 222 HIS A C 1
ATOM 1695 O O . HIS A 1 222 ? -32.382 -16.767 20.435 1.00 45.47 222 HIS A O 1
ATOM 1701 N N . SER A 1 223 ? -34.549 -16.969 19.859 1.00 45.97 223 SER A N 1
ATOM 1702 C CA . SER A 1 223 ? -35.074 -16.130 20.918 1.00 45.97 223 SER A CA 1
ATOM 1703 C C . SER A 1 223 ? -34.795 -16.832 22.245 1.00 45.97 223 SER A C 1
ATOM 1705 O O . SER A 1 223 ? -35.165 -17.989 22.434 1.00 45.97 223 SER A O 1
ATOM 1707 N N . SER A 1 224 ? -34.176 -16.083 23.153 1.00 49.50 224 SER A N 1
ATOM 1708 C CA . SER A 1 224 ? -33.948 -16.376 24.569 1.00 49.50 224 SER A CA 1
ATOM 1709 C C . SER A 1 224 ? -32.761 -17.284 24.930 1.00 49.50 224 SER A C 1
ATOM 1711 O O . SER A 1 224 ? -32.804 -18.501 24.841 1.00 49.50 224 SER A O 1
ATOM 1713 N N . THR A 1 225 ? -31.742 -16.656 25.519 1.00 36.59 225 THR A N 1
ATOM 1714 C CA . THR A 1 225 ? -31.556 -16.737 26.977 1.00 36.59 225 THR A CA 1
ATOM 1715 C C . THR A 1 225 ? -31.212 -15.342 27.490 1.00 36.59 225 THR A C 1
ATOM 1717 O O . THR A 1 225 ? -30.150 -14.800 27.180 1.00 36.59 225 THR A O 1
ATOM 1720 N N . GLN A 1 226 ? -32.134 -14.746 28.249 1.00 40.53 226 GLN A N 1
ATOM 1721 C CA . GLN A 1 226 ? -31.870 -13.571 29.075 1.00 40.53 226 GLN A CA 1
ATOM 1722 C C . GLN A 1 226 ? -30.791 -13.941 30.099 1.00 40.53 226 GLN A C 1
ATOM 1724 O O . GLN A 1 226 ? -31.084 -14.502 31.150 1.00 40.53 226 GLN A O 1
ATOM 1729 N N . PHE A 1 227 ? -29.532 -13.631 29.805 1.00 42.19 227 PHE A N 1
ATOM 1730 C CA . PHE A 1 227 ? -28.556 -13.433 30.870 1.00 42.19 227 PHE A CA 1
ATOM 1731 C C . PHE A 1 227 ? -28.863 -12.091 31.534 1.00 42.19 227 PHE A C 1
ATOM 1733 O O . PHE A 1 227 ? -29.343 -11.184 30.844 1.00 42.19 227 PHE A O 1
ATOM 1740 N N . PRO A 1 228 ? -28.637 -11.939 32.852 1.00 37.94 228 PRO A N 1
ATOM 1741 C CA . PRO A 1 228 ? -28.861 -10.672 33.523 1.00 37.94 228 PRO A CA 1
ATOM 1742 C C . PRO A 1 228 ? -27.987 -9.631 32.836 1.00 37.94 228 PRO A C 1
ATOM 1744 O O . PRO A 1 228 ? -26.771 -9.591 33.013 1.00 37.94 228 PRO A O 1
ATOM 1747 N N . ILE A 1 229 ? -28.616 -8.795 32.014 1.00 42.56 229 ILE A N 1
ATOM 1748 C CA . ILE A 1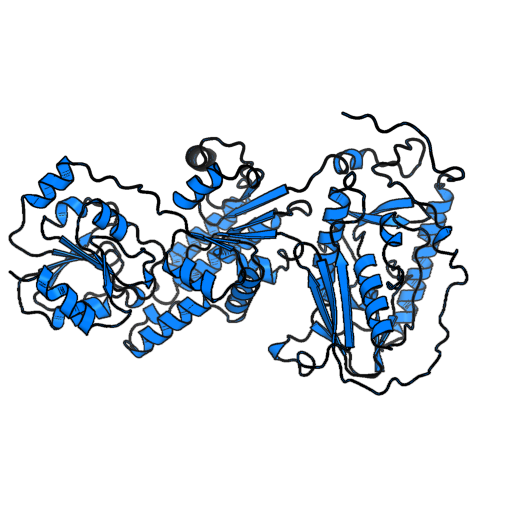 229 ? -27.966 -7.617 31.487 1.00 42.56 229 ILE A CA 1
ATOM 1749 C C . ILE A 1 229 ? -27.669 -6.800 32.739 1.00 42.56 229 ILE A C 1
ATOM 1751 O O . ILE A 1 229 ? -28.587 -6.270 33.370 1.00 42.56 229 ILE A O 1
ATOM 1755 N N . HIS A 1 230 ? -26.399 -6.705 33.131 1.00 44.44 230 HIS A N 1
ATOM 1756 C CA . HIS A 1 230 ? -25.964 -5.682 34.071 1.00 44.44 230 HIS A CA 1
ATOM 1757 C C . HIS A 1 230 ? -26.047 -4.330 33.352 1.00 44.44 230 HIS A C 1
ATOM 1759 O O . HIS A 1 230 ? -25.048 -3.670 33.088 1.00 44.44 230 HIS A O 1
ATOM 1765 N N . ILE A 1 231 ? -27.272 -3.914 33.015 1.00 44.53 231 ILE A N 1
ATOM 1766 C CA . ILE A 1 231 ? -27.592 -2.524 32.758 1.00 44.53 231 ILE A CA 1
ATOM 1767 C C . ILE A 1 231 ? -27.358 -1.866 34.105 1.00 44.53 231 ILE A C 1
ATOM 1769 O O . ILE A 1 231 ? -28.168 -2.006 35.024 1.00 44.53 231 ILE A O 1
ATOM 1773 N N . VAL A 1 232 ? -26.231 -1.177 34.254 1.00 41.88 232 VAL A N 1
ATOM 1774 C CA . VAL A 1 232 ? -26.095 -0.215 35.341 1.00 41.88 232 VAL A CA 1
ATOM 1775 C C . VAL A 1 232 ? -27.283 0.734 35.187 1.00 41.88 232 VAL A C 1
ATOM 1777 O O . VAL A 1 232 ? -27.382 1.463 34.198 1.00 41.88 232 VAL A O 1
ATOM 1780 N N . LYS A 1 233 ? -28.253 0.636 36.106 1.00 34.22 233 LYS A N 1
ATOM 1781 C CA . LYS A 1 233 ? -29.483 1.430 36.095 1.00 34.22 233 LYS A CA 1
ATOM 1782 C C . LYS A 1 233 ? -29.115 2.910 36.177 1.00 34.22 233 LYS A C 1
ATOM 1784 O O . LYS A 1 233 ? -28.891 3.427 37.267 1.00 34.22 233 LYS A O 1
ATOM 1789 N N . ARG A 1 234 ? -29.041 3.551 35.009 1.00 39.69 234 ARG A N 1
ATOM 1790 C CA . ARG A 1 234 ? -29.493 4.911 34.666 1.00 39.69 234 ARG A CA 1
ATOM 1791 C C . ARG A 1 234 ? -29.013 5.247 33.245 1.00 39.69 234 ARG A C 1
ATOM 1793 O O . ARG A 1 234 ? -27.987 5.904 33.097 1.00 39.69 234 ARG A O 1
ATOM 1800 N N . PRO A 1 235 ? -29.739 4.869 32.183 1.00 44.81 235 PRO A N 1
ATOM 1801 C CA . PRO A 1 235 ? -29.733 5.706 31.003 1.00 44.81 235 PRO A CA 1
ATOM 1802 C C . PRO A 1 235 ? -30.628 6.904 31.333 1.00 44.81 235 PRO A C 1
ATOM 1804 O O . PRO A 1 235 ? -31.844 6.762 31.455 1.00 44.81 235 PRO A O 1
ATOM 1807 N N . ARG A 1 236 ? -30.038 8.091 31.513 1.00 43.91 236 ARG A N 1
ATOM 1808 C CA . ARG A 1 236 ? -30.801 9.302 31.187 1.00 43.91 236 ARG A CA 1
ATOM 1809 C C . ARG A 1 236 ? -31.243 9.134 29.724 1.00 43.91 236 ARG A C 1
ATOM 1811 O O . ARG A 1 236 ? -30.435 8.623 28.940 1.00 43.91 236 ARG A O 1
ATOM 1818 N N . PRO A 1 237 ? -32.480 9.493 29.347 1.00 44.84 237 PRO A N 1
ATOM 1819 C CA . PRO A 1 237 ? -32.855 9.568 27.941 1.00 44.84 237 PRO A CA 1
ATOM 1820 C C . PRO A 1 237 ? -31.747 10.290 27.168 1.00 44.84 237 PRO A C 1
ATOM 1822 O O . PRO A 1 237 ? -31.213 11.282 27.659 1.00 44.84 237 PRO A O 1
ATOM 1825 N N . ALA A 1 238 ? -31.377 9.809 25.978 1.00 47.16 238 ALA A N 1
ATOM 1826 C CA . ALA A 1 238 ? -30.314 10.431 25.178 1.00 47.16 238 ALA A CA 1
ATOM 1827 C C . ALA A 1 238 ? -30.571 11.934 24.909 1.00 47.16 238 ALA A C 1
ATOM 1829 O O . ALA A 1 238 ? -29.640 12.692 24.650 1.00 47.16 238 ALA A O 1
ATOM 1830 N N . ALA A 1 239 ? -31.830 12.372 25.019 1.00 42.78 239 ALA A N 1
ATOM 1831 C CA . ALA A 1 239 ? -32.244 13.769 24.963 1.00 42.78 239 ALA A CA 1
ATOM 1832 C C . ALA A 1 239 ? -31.675 14.648 26.102 1.00 42.78 239 ALA A C 1
ATOM 1834 O O . ALA A 1 239 ? -31.444 15.831 25.863 1.00 42.78 239 ALA A O 1
ATOM 1835 N N . ASP A 1 240 ? -31.370 14.072 27.272 1.00 44.84 240 ASP A N 1
ATOM 1836 C CA . ASP A 1 240 ? -31.017 14.783 28.516 1.00 44.84 240 ASP A CA 1
ATOM 1837 C C . ASP A 1 240 ? -29.508 14.803 28.825 1.00 44.84 240 ASP A C 1
ATOM 1839 O O . ASP A 1 240 ? -29.087 15.233 29.906 1.00 44.84 240 ASP A O 1
ATOM 1843 N N . LEU A 1 241 ? -28.668 14.276 27.929 1.00 52.81 241 LEU A N 1
ATOM 1844 C CA . LEU A 1 241 ? -27.219 14.289 28.119 1.00 52.81 241 LEU A CA 1
ATOM 1845 C C . LEU A 1 241 ? -26.637 15.623 27.623 1.00 52.81 241 LEU A C 1
ATOM 1847 O O . LEU A 1 241 ? -26.879 15.995 26.472 1.00 52.81 241 LEU A O 1
ATOM 1851 N N . PRO A 1 242 ? -25.869 16.349 28.460 1.00 51.75 242 PRO A N 1
ATOM 1852 C CA . PRO A 1 242 ? -25.305 17.631 28.067 1.00 51.75 242 PRO A CA 1
ATOM 1853 C C . PRO A 1 242 ? -24.296 17.445 26.932 1.00 51.75 242 PRO A C 1
ATOM 1855 O O . PRO A 1 242 ? -23.496 16.508 26.936 1.00 51.75 242 PRO A O 1
ATOM 1858 N N . VAL A 1 243 ? -24.336 18.368 25.974 1.00 55.69 243 VAL A N 1
ATOM 1859 C CA . VAL A 1 243 ? -23.298 18.551 24.960 1.00 55.69 243 VAL A CA 1
ATOM 1860 C C . VAL A 1 243 ? -22.077 19.165 25.639 1.00 55.69 243 VAL A C 1
ATOM 1862 O O . VAL A 1 243 ? -22.187 20.220 26.264 1.00 55.69 243 VAL A O 1
ATOM 1865 N N . VAL A 1 244 ? -20.918 18.514 25.536 1.00 58.44 244 VAL A N 1
ATOM 1866 C CA . VAL A 1 244 ? -19.720 18.938 26.268 1.00 58.44 244 VAL A CA 1
ATOM 1867 C C . VAL A 1 244 ? -18.618 19.443 25.334 1.00 58.44 244 VAL A C 1
ATOM 1869 O O . VAL A 1 244 ? -18.239 18.754 24.389 1.00 58.44 244 VAL A O 1
ATOM 1872 N N . ARG A 1 245 ? -18.044 20.613 25.654 1.00 62.19 245 ARG A N 1
ATOM 1873 C CA . ARG A 1 245 ? -16.787 21.120 25.072 1.00 62.19 245 ARG A CA 1
ATOM 1874 C C . ARG A 1 245 ? -15.568 20.388 25.652 1.00 62.19 245 ARG A C 1
ATOM 1876 O O . ARG A 1 245 ? -15.624 19.892 26.781 1.00 62.19 245 ARG A O 1
ATOM 1883 N N . SER A 1 246 ? -14.474 20.292 24.891 1.00 69.88 246 SER A N 1
ATOM 1884 C CA . SER A 1 246 ? -13.274 19.583 25.354 1.00 69.88 246 SER A CA 1
ATOM 1885 C C . SER A 1 246 ? -12.330 20.465 26.160 1.00 69.88 246 SER A C 1
ATOM 1887 O O . SER A 1 246 ? -12.390 21.684 26.064 1.00 69.88 246 SER A O 1
ATOM 1889 N N . CYS A 1 247 ? -11.397 19.864 26.903 1.00 71.56 247 CYS A N 1
ATOM 1890 C CA . CYS A 1 247 ? -10.326 20.612 27.575 1.00 71.56 247 CYS A CA 1
ATOM 1891 C C . CYS A 1 247 ? -9.448 21.447 26.623 1.00 71.56 247 CYS A C 1
ATOM 1893 O O . CYS A 1 247 ? -8.754 22.336 27.100 1.00 71.56 247 CYS A O 1
ATOM 1895 N N . VAL A 1 248 ? -9.469 21.179 25.311 1.00 71.19 248 VAL A N 1
ATOM 1896 C CA . VAL A 1 248 ? -8.725 21.957 24.303 1.00 71.19 248 VAL A CA 1
ATOM 1897 C C . VAL A 1 248 ? -9.470 23.243 23.919 1.00 71.19 248 VAL A C 1
ATOM 1899 O O . VAL A 1 248 ? -8.848 24.220 23.527 1.00 71.19 248 VAL A O 1
ATOM 1902 N N . THR A 1 249 ? -10.797 23.267 24.056 1.00 69.69 249 THR A N 1
ATOM 1903 C CA . THR A 1 249 ? -11.671 24.319 23.495 1.00 69.69 249 THR A CA 1
ATOM 1904 C C . THR A 1 249 ? -12.649 24.918 24.510 1.00 69.69 249 THR A C 1
ATOM 1906 O O . THR A 1 249 ? -13.389 25.847 24.189 1.00 69.69 249 THR A O 1
ATOM 1909 N N . CYS A 1 250 ? -12.680 24.419 25.752 1.00 71.44 250 CYS A N 1
ATOM 1910 C CA . CYS A 1 250 ? -13.579 24.921 26.793 1.00 71.44 250 CYS A CA 1
ATOM 1911 C C . CYS A 1 250 ? -13.155 26.283 27.358 1.00 71.44 250 CYS A C 1
ATOM 1913 O O . CYS A 1 250 ? -13.990 26.955 27.954 1.00 71.44 250 CYS A O 1
ATOM 1915 N N . ASN A 1 251 ? -11.888 26.675 27.167 1.00 70.19 251 ASN A N 1
ATOM 1916 C CA . ASN A 1 251 ? -11.280 27.926 27.638 1.00 70.19 251 ASN A CA 1
ATOM 1917 C C . ASN A 1 251 ? -11.430 28.195 29.154 1.00 70.19 2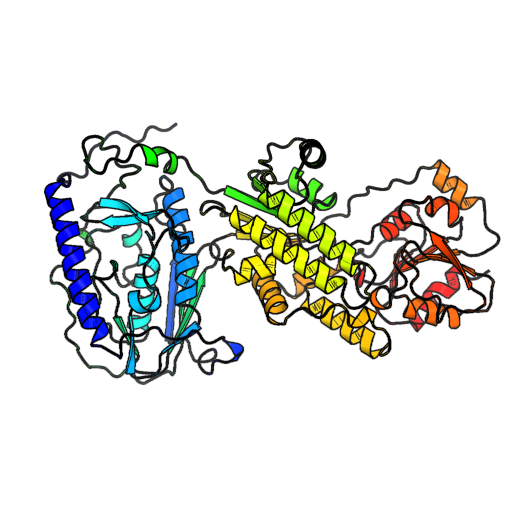51 ASN A C 1
ATOM 1919 O O . ASN A 1 251 ? -11.303 29.328 29.611 1.00 70.19 251 ASN A O 1
ATOM 1923 N N . GLU A 1 252 ? -11.706 27.151 29.941 1.00 77.94 252 GLU A N 1
ATOM 1924 C CA . GLU A 1 252 ? -11.910 27.238 31.386 1.00 77.94 252 GLU A CA 1
ATOM 1925 C C . GLU A 1 252 ? -10.578 27.065 32.121 1.00 77.94 252 GLU A C 1
ATOM 1927 O O . GLU A 1 252 ? -10.132 25.949 32.412 1.00 77.94 252 GLU A O 1
ATOM 1932 N N . THR A 1 253 ? -9.928 28.189 32.406 1.00 79.19 253 THR A N 1
ATOM 1933 C CA . THR A 1 253 ? -8.585 28.238 32.995 1.00 79.19 253 THR A CA 1
ATOM 1934 C C . THR A 1 253 ? -8.572 27.940 34.494 1.00 79.19 253 THR A C 1
ATOM 1936 O O . THR A 1 253 ? -7.526 27.567 35.026 1.00 79.19 253 THR A O 1
ATOM 1939 N N . SER A 1 254 ? -9.718 28.043 35.182 1.00 79.50 254 SER A N 1
ATOM 1940 C CA . SER A 1 254 ? -9.828 27.732 36.616 1.00 79.50 254 SER A CA 1
ATOM 1941 C C . SER A 1 254 ? -9.974 26.228 36.900 1.00 79.50 254 SER A C 1
ATOM 1943 O O . SER A 1 254 ? -9.816 25.776 38.038 1.00 79.50 254 SER A O 1
ATOM 1945 N N . CYS A 1 255 ? -10.236 25.413 35.871 1.00 79.06 255 CYS A N 1
ATOM 1946 C CA . CYS A 1 255 ? -1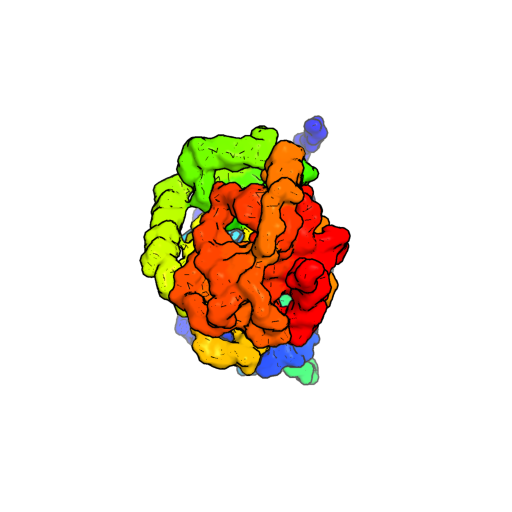0.346 23.966 36.013 1.00 79.06 255 CYS A CA 1
ATOM 1947 C C . CYS A 1 255 ? -8.976 23.329 36.291 1.00 79.06 255 CYS A C 1
ATOM 1949 O O . CYS A 1 255 ? -8.022 23.530 35.546 1.00 79.06 255 CYS A O 1
ATOM 1951 N N . PHE A 1 256 ? -8.878 22.424 37.273 1.00 82.06 256 PHE A N 1
ATOM 1952 C CA . PHE A 1 256 ? -7.623 21.691 37.522 1.00 82.06 256 PHE A CA 1
ATOM 1953 C C . PHE A 1 256 ? -7.201 20.761 36.362 1.00 82.06 256 PHE A C 1
ATOM 1955 O O . PHE A 1 256 ? -6.091 20.231 36.385 1.00 82.06 256 PHE A O 1
ATOM 1962 N N . ARG A 1 257 ? -8.097 20.515 35.392 1.00 77.69 257 ARG A N 1
ATOM 1963 C CA . ARG A 1 257 ? -7.840 19.760 34.152 1.00 77.69 257 ARG A CA 1
ATOM 1964 C C . ARG A 1 257 ? -7.428 20.653 32.982 1.00 77.69 257 ARG A C 1
ATOM 1966 O O . ARG A 1 257 ? -7.295 20.138 31.877 1.00 77.69 257 ARG A O 1
ATOM 1973 N N . HIS A 1 258 ? -7.291 21.960 33.192 1.00 78.38 258 HIS A N 1
ATOM 1974 C CA . HIS A 1 258 ? -6.795 22.870 32.171 1.00 78.38 258 HIS A CA 1
ATOM 1975 C C . HIS A 1 258 ? -5.374 22.453 31.761 1.00 78.38 258 HIS A C 1
ATOM 1977 O O . HIS A 1 258 ? -4.503 22.291 32.615 1.00 78.38 258 HIS A O 1
ATOM 1983 N N . GLN A 1 259 ? -5.172 22.237 30.461 1.00 75.69 259 GLN A N 1
ATOM 1984 C CA . GLN A 1 259 ? -3.917 21.760 29.877 1.00 75.69 259 GLN A CA 1
ATOM 1985 C C . GLN A 1 259 ? -3.436 22.763 28.823 1.00 75.69 259 GLN A C 1
ATOM 1987 O O . GLN A 1 259 ? -3.654 22.539 27.628 1.00 75.69 259 GLN A O 1
ATOM 1992 N N . PRO A 1 260 ? -2.820 23.890 29.234 1.00 72.31 260 PRO A N 1
ATOM 1993 C CA . PRO A 1 260 ? -2.349 24.912 28.297 1.00 72.31 260 PRO A CA 1
ATOM 1994 C C . PRO A 1 260 ? -1.317 24.359 27.302 1.00 72.31 260 PRO A C 1
ATOM 1996 O O . PRO A 1 260 ? -1.228 24.832 26.174 1.00 72.31 260 PRO A O 1
ATOM 1999 N N . GLU A 1 261 ? -0.582 23.308 27.672 1.00 78.12 261 GLU A N 1
ATOM 2000 C CA . GLU A 1 261 ? 0.365 22.611 26.801 1.00 78.12 261 GLU A CA 1
ATOM 2001 C C . GLU A 1 261 ? -0.287 21.940 25.580 1.00 78.12 261 GLU A C 1
ATOM 2003 O O . GLU A 1 261 ? 0.398 21.649 24.598 1.00 78.12 261 GLU A O 1
ATOM 2008 N N . LEU A 1 262 ? -1.602 21.696 25.621 1.00 77.44 262 LEU A N 1
ATOM 2009 C CA . LEU A 1 262 ? -2.365 21.101 24.524 1.00 77.44 262 LEU A CA 1
ATOM 2010 C C . LEU A 1 262 ? -3.050 22.137 23.625 1.00 77.44 262 LEU A C 1
ATOM 2012 O O . LEU A 1 262 ? -3.702 21.737 22.661 1.00 77.44 262 LEU A O 1
ATOM 2016 N N . ALA A 1 263 ? -2.887 23.440 23.887 1.00 71.50 263 ALA A N 1
ATOM 2017 C CA . ALA A 1 263 ? -3.503 24.504 23.088 1.00 71.50 263 ALA A CA 1
ATOM 2018 C C . ALA A 1 263 ? -3.141 24.395 21.594 1.00 71.50 263 ALA A C 1
ATOM 2020 O O . ALA A 1 263 ? -4.010 24.512 20.736 1.00 71.50 263 ALA A O 1
ATOM 2021 N N . ASN A 1 264 ? -1.895 24.014 21.284 1.00 77.31 264 ASN A N 1
ATOM 2022 C CA . ASN A 1 264 ? -1.411 23.821 19.910 1.00 77.31 264 ASN A CA 1
ATOM 2023 C C . ASN A 1 264 ? -2.135 22.698 19.136 1.00 77.31 264 ASN A C 1
ATOM 2025 O O . ASN A 1 264 ? -1.920 22.551 17.934 1.00 77.31 264 ASN A O 1
ATOM 2029 N N . LEU A 1 265 ? -2.935 21.849 19.798 1.00 78.88 265 LEU A N 1
ATOM 2030 C CA . LEU A 1 265 ? -3.761 20.846 19.115 1.00 78.88 265 LEU A CA 1
ATOM 2031 C C . LEU A 1 265 ? -4.971 21.470 18.408 1.00 78.88 265 LEU A C 1
ATOM 2033 O O . LEU A 1 265 ? -5.465 20.866 17.457 1.00 78.88 265 LEU A O 1
ATOM 2037 N N . ALA A 1 266 ? -5.445 22.635 18.863 1.00 70.81 266 ALA A N 1
ATOM 2038 C CA . ALA A 1 266 ? -6.580 23.336 18.261 1.00 70.81 266 ALA A CA 1
ATOM 2039 C C . ALA A 1 266 ? -6.241 23.891 16.866 1.00 70.81 266 ALA A C 1
ATOM 2041 O O . ALA A 1 266 ? -7.082 23.884 15.972 1.00 70.81 266 ALA A O 1
ATOM 2042 N N . ASP A 1 267 ? -4.989 24.311 16.665 1.00 77.56 267 ASP A N 1
ATOM 2043 C CA . ASP A 1 267 ? -4.536 24.935 15.414 1.00 77.56 267 ASP A CA 1
ATOM 2044 C C . ASP A 1 267 ? -4.118 23.920 14.337 1.00 77.56 267 ASP A C 1
ATOM 2046 O O . ASP A 1 267 ? -3.888 24.275 13.180 1.00 77.56 267 ASP A O 1
ATOM 2050 N N . GLN A 1 268 ? -3.993 22.641 14.697 1.00 82.44 268 GLN A N 1
ATOM 2051 C CA . GLN A 1 268 ? -3.543 21.597 13.780 1.00 82.44 268 GLN A CA 1
ATOM 2052 C C . GLN A 1 268 ? -4.643 21.179 12.806 1.00 82.44 268 GLN A C 1
ATOM 2054 O O . GLN A 1 268 ? -5.750 20.827 13.208 1.00 82.44 268 GLN A O 1
ATOM 2059 N N . GLN A 1 269 ? -4.291 21.117 11.523 1.00 86.56 269 GLN A N 1
ATOM 2060 C CA . GLN A 1 269 ? -5.176 20.697 10.437 1.00 86.56 269 GLN A CA 1
ATOM 2061 C C . GLN A 1 269 ? -4.666 19.423 9.752 1.00 86.56 269 GLN A C 1
ATOM 2063 O O . GLN A 1 269 ? -3.614 18.879 10.096 1.00 86.56 269 GLN A O 1
ATOM 2068 N N . GLY A 1 270 ? -5.462 18.907 8.814 1.00 87.38 270 GLY A N 1
ATOM 2069 C CA . GLY A 1 270 ? -5.088 17.755 8.003 1.00 87.38 270 GLY A CA 1
ATOM 2070 C C . GLY A 1 270 ? -3.934 18.100 7.082 1.00 87.38 270 GLY A C 1
ATOM 2071 O O . GLY A 1 270 ? -4.007 19.106 6.387 1.00 87.38 270 GLY A O 1
ATOM 2072 N N . SER A 1 271 ? -2.916 17.243 7.083 1.00 90.31 271 SER A N 1
ATOM 2073 C CA . SER A 1 271 ? -1.697 17.417 6.305 1.00 90.31 271 SER A CA 1
ATOM 2074 C C . SER A 1 271 ? -1.559 16.399 5.179 1.00 90.31 271 SER A C 1
ATOM 2076 O O . SER A 1 271 ? -2.079 15.272 5.248 1.00 90.31 271 SER A O 1
ATOM 2078 N N . SER A 1 272 ? -0.795 16.789 4.165 1.00 91.31 272 SER A N 1
ATOM 2079 C CA . SER A 1 272 ? -0.318 15.917 3.092 1.00 91.31 272 SER A CA 1
ATOM 2080 C C . SER A 1 272 ? 1.135 15.487 3.309 1.00 91.31 272 SER A C 1
ATOM 2082 O O . SER A 1 272 ? 2.004 16.288 3.652 1.00 91.31 272 SER A O 1
ATOM 2084 N N . HIS A 1 273 ? 1.443 14.211 3.071 1.00 92.25 273 HIS A N 1
ATOM 2085 C CA . HIS A 1 273 ? 2.811 13.699 3.186 1.00 92.25 273 HIS A CA 1
ATOM 2086 C C . HIS A 1 273 ? 3.175 12.839 1.975 1.00 92.25 273 HIS A C 1
ATOM 2088 O O . HIS A 1 273 ? 2.484 11.877 1.649 1.00 92.25 273 HIS A O 1
ATOM 2094 N N . ALA A 1 274 ? 4.290 13.162 1.324 1.00 92.62 274 ALA A N 1
ATOM 2095 C CA . ALA A 1 274 ? 4.882 12.358 0.265 1.00 92.62 274 ALA A CA 1
ATOM 2096 C C . ALA A 1 274 ? 6.018 11.467 0.804 1.00 92.62 274 ALA A C 1
ATOM 2098 O O . ALA A 1 274 ? 6.995 11.962 1.370 1.00 92.62 274 ALA A O 1
ATOM 2099 N N . LEU A 1 275 ? 5.908 10.150 0.614 1.00 93.38 275 LEU A N 1
ATOM 2100 C CA . LEU A 1 275 ? 6.932 9.152 0.931 1.00 93.38 275 LEU A CA 1
ATOM 2101 C C . LEU A 1 275 ? 7.470 8.557 -0.373 1.00 93.38 275 LEU A C 1
ATOM 2103 O O . LEU A 1 275 ? 6.819 7.704 -0.973 1.00 93.38 275 LEU A O 1
ATOM 2107 N N . LEU A 1 276 ? 8.654 8.995 -0.802 1.00 91.94 276 LEU A N 1
ATOM 2108 C CA . LEU A 1 276 ? 9.210 8.650 -2.115 1.00 91.94 276 LEU A CA 1
ATOM 2109 C C . LEU A 1 276 ? 10.520 7.849 -1.995 1.00 91.94 276 LEU A C 1
ATOM 2111 O O . LEU A 1 276 ? 11.317 8.131 -1.097 1.00 91.94 276 LEU A O 1
ATOM 2115 N N . ASP A 1 277 ? 10.779 6.865 -2.870 1.00 90.62 277 ASP A N 1
ATOM 2116 C CA . ASP A 1 277 ? 12.118 6.232 -2.984 1.00 90.62 277 ASP A CA 1
ATOM 2117 C C . ASP A 1 277 ? 13.044 7.071 -3.870 1.00 90.62 277 ASP A C 1
ATOM 2119 O O . ASP A 1 277 ? 14.249 7.149 -3.640 1.00 90.62 277 ASP A O 1
ATOM 2123 N N . GLY A 1 278 ? 12.481 7.789 -4.839 1.00 88.38 278 GLY A N 1
ATOM 2124 C CA . GLY A 1 278 ? 13.224 8.700 -5.696 1.00 88.38 278 GLY A CA 1
ATOM 2125 C C . GLY A 1 278 ? 12.365 9.839 -6.226 1.00 88.38 278 GLY A C 1
ATOM 2126 O O . GLY A 1 278 ? 11.146 9.846 -6.095 1.00 88.38 278 GLY A O 1
ATOM 2127 N N . LEU A 1 279 ? 13.024 10.819 -6.843 1.00 88.25 279 LEU A N 1
ATOM 2128 C CA . LEU A 1 279 ? 12.360 11.952 -7.478 1.00 88.25 279 LEU A CA 1
ATOM 2129 C C . LEU A 1 279 ? 12.748 12.012 -8.958 1.00 88.25 279 LEU A C 1
ATOM 2131 O O . LEU A 1 279 ? 13.801 12.560 -9.321 1.00 88.25 279 LEU A O 1
ATOM 2135 N N . THR A 1 280 ? 11.903 11.407 -9.796 1.00 88.81 280 THR A N 1
ATOM 2136 C CA . THR A 1 280 ? 12.021 11.483 -11.256 1.00 88.81 280 THR A CA 1
ATOM 2137 C C . THR A 1 280 ? 11.646 12.885 -11.751 1.00 88.81 280 THR A C 1
ATOM 2139 O O . THR A 1 280 ? 10.934 13.614 -11.055 1.00 88.81 280 THR A O 1
ATOM 2142 N N . PRO A 1 281 ? 12.120 13.303 -12.934 1.00 87.06 281 PRO A N 1
ATOM 2143 C CA . PRO A 1 281 ? 11.740 14.585 -13.532 1.00 87.06 281 PRO A CA 1
ATOM 2144 C C . PRO A 1 281 ? 10.230 14.723 -13.762 1.00 87.06 281 PRO A C 1
ATOM 2146 O O . PRO A 1 281 ? 9.668 15.788 -13.509 1.00 87.06 281 PRO A O 1
ATOM 2149 N N . GLU A 1 282 ? 9.568 13.639 -14.168 1.00 90.19 282 GLU A N 1
ATOM 2150 C CA . GLU A 1 282 ? 8.119 13.560 -14.363 1.00 90.19 282 GLU A CA 1
ATOM 2151 C C . GLU A 1 282 ? 7.375 13.823 -13.050 1.00 90.19 282 GLU A C 1
ATOM 2153 O O . GLU A 1 282 ? 6.529 14.717 -12.981 1.00 90.19 282 GLU A O 1
ATOM 2158 N N . LEU A 1 283 ? 7.756 13.114 -11.982 1.00 90.75 283 LEU A N 1
ATOM 2159 C CA . LEU A 1 283 ? 7.151 13.287 -10.665 1.00 90.75 283 LEU A CA 1
ATOM 2160 C C . LEU A 1 283 ? 7.449 14.674 -10.084 1.00 90.75 283 LEU A C 1
ATOM 2162 O O . LEU A 1 283 ? 6.555 15.315 -9.541 1.00 90.75 283 LEU A O 1
ATOM 2166 N N . ALA A 1 284 ? 8.677 15.177 -10.238 1.00 89.50 284 ALA A N 1
ATOM 2167 C CA . ALA A 1 284 ? 9.034 16.525 -9.804 1.00 89.50 284 ALA A CA 1
ATOM 2168 C C . ALA A 1 284 ? 8.177 17.587 -10.502 1.00 89.50 284 ALA A C 1
ATOM 2170 O O . ALA A 1 284 ? 7.672 18.495 -9.845 1.00 89.50 284 ALA A O 1
ATOM 2171 N N . SER A 1 285 ? 7.979 17.464 -11.819 1.00 88.25 285 SER A N 1
ATOM 2172 C CA . SER A 1 285 ? 7.132 18.388 -12.574 1.00 88.25 285 SER A CA 1
ATOM 2173 C C . SER A 1 285 ? 5.682 18.349 -12.129 1.00 88.25 285 SER A C 1
ATOM 2175 O O . SER A 1 285 ? 5.056 19.397 -11.998 1.00 88.25 285 SER A O 1
ATOM 2177 N N . HIS A 1 286 ? 5.169 17.157 -11.855 1.00 89.00 286 HIS A N 1
ATOM 2178 C CA . HIS A 1 286 ? 3.817 16.985 -11.359 1.00 89.00 286 HIS A CA 1
ATOM 2179 C C . HIS A 1 286 ? 3.629 17.583 -9.953 1.00 89.00 286 HIS A C 1
ATOM 2181 O O . HIS A 1 286 ? 2.697 18.347 -9.716 1.00 89.00 286 HIS A O 1
ATOM 2187 N N . LEU A 1 287 ? 4.574 17.347 -9.038 1.00 87.75 287 LEU A N 1
ATOM 2188 C CA . LEU A 1 287 ? 4.540 17.911 -7.683 1.00 87.75 287 LEU A CA 1
ATOM 2189 C C . LEU A 1 287 ? 4.612 19.450 -7.673 1.00 87.75 287 LEU A C 1
ATOM 2191 O O . LEU A 1 287 ? 3.986 20.100 -6.831 1.00 87.75 287 LEU A O 1
ATOM 2195 N N . ARG A 1 288 ? 5.297 20.059 -8.653 1.00 85.44 288 ARG A N 1
ATOM 2196 C CA . ARG A 1 288 ? 5.281 21.519 -8.885 1.00 85.44 288 ARG A CA 1
ATOM 2197 C C . ARG A 1 288 ? 3.926 22.065 -9.339 1.00 85.44 288 ARG A C 1
ATOM 2199 O O . ARG A 1 288 ? 3.759 23.282 -9.365 1.00 85.44 288 ARG A O 1
ATOM 2206 N N . GLN A 1 289 ? 2.959 21.215 -9.672 1.00 82.88 289 GLN A N 1
ATOM 2207 C CA . GLN A 1 289 ? 1.611 21.616 -10.089 1.00 82.88 289 GLN A CA 1
ATOM 2208 C C . GLN A 1 289 ? 0.542 21.322 -9.026 1.00 82.88 289 GLN A C 1
ATOM 2210 O O . GLN A 1 289 ? -0.549 21.864 -9.128 1.00 82.88 289 GLN A O 1
ATOM 2215 N N . MET A 1 290 ? 0.872 20.556 -7.978 1.00 77.69 290 MET A N 1
ATOM 2216 C CA . MET A 1 290 ? -0.060 20.161 -6.909 1.00 77.69 290 MET A CA 1
ATOM 2217 C C . MET A 1 290 ? 0.309 20.790 -5.557 1.00 77.69 290 MET A C 1
ATOM 2219 O O . MET A 1 290 ? 1.023 20.154 -4.778 1.00 77.69 290 MET A O 1
ATOM 2223 N N . PRO A 1 291 ? -0.070 22.056 -5.283 1.00 69.94 291 PRO A N 1
ATOM 2224 C CA . PRO A 1 291 ? 0.205 22.724 -4.007 1.00 69.94 291 PRO A CA 1
ATOM 2225 C C . PRO A 1 291 ? -0.407 22.021 -2.788 1.00 69.94 291 PRO A C 1
ATOM 2227 O O . PRO A 1 291 ? 0.180 22.056 -1.715 1.00 69.94 291 PRO A O 1
ATOM 2230 N N . GLU A 1 292 ? -1.523 21.320 -2.954 1.00 70.12 292 GLU A N 1
ATOM 2231 C CA . GLU A 1 292 ? -2.240 20.583 -1.909 1.00 70.12 292 GLU A CA 1
ATOM 2232 C C . GLU A 1 292 ? -1.466 19.386 -1.339 1.00 70.12 292 GLU A C 1
ATOM 2234 O O . GLU A 1 292 ? -1.764 18.916 -0.243 1.00 70.12 292 GLU A O 1
ATOM 2239 N N . LEU A 1 293 ? -0.449 18.901 -2.058 1.00 66.94 293 LEU A N 1
ATOM 2240 C CA . LEU A 1 293 ? 0.454 17.849 -1.590 1.00 66.94 293 LEU A CA 1
ATOM 2241 C C . LEU A 1 293 ? 1.759 18.413 -0.988 1.00 66.94 293 LEU A C 1
ATOM 2243 O O . LEU A 1 293 ? 2.600 17.632 -0.534 1.00 66.94 293 LEU A O 1
ATOM 2247 N N . ARG A 1 294 ? 1.943 19.746 -0.976 1.00 66.50 294 ARG A N 1
ATOM 2248 C CA . ARG A 1 294 ? 3.188 20.447 -0.594 1.00 66.50 294 ARG A CA 1
ATOM 2249 C C . ARG A 1 294 ? 3.231 20.819 0.876 1.00 66.50 294 ARG A C 1
ATOM 2251 O O . ARG A 1 294 ? 3.223 21.990 1.239 1.00 66.50 294 ARG A O 1
ATOM 2258 N N . GLU A 1 295 ? 3.356 19.815 1.724 1.00 76.81 295 GLU A N 1
ATOM 2259 C CA . GLU A 1 295 ? 3.667 20.073 3.129 1.00 76.81 295 GLU A CA 1
ATOM 2260 C C . GLU A 1 295 ? 4.938 19.344 3.519 1.00 76.81 295 GLU A C 1
ATOM 2262 O O . GLU A 1 295 ? 5.961 19.965 3.813 1.00 76.81 295 GLU A O 1
ATOM 2267 N N . ARG A 1 296 ? 4.908 18.009 3.469 1.00 87.31 296 ARG A N 1
ATOM 2268 C CA . ARG A 1 296 ? 6.000 17.179 3.977 1.00 87.31 296 ARG A CA 1
ATOM 2269 C C . ARG A 1 296 ? 6.458 16.170 2.941 1.00 87.31 296 ARG A C 1
ATOM 2271 O O . ARG A 1 296 ? 5.658 15.446 2.354 1.00 87.31 296 ARG A O 1
ATOM 2278 N N . LEU A 1 297 ? 7.773 16.086 2.757 1.00 87.75 297 LEU A N 1
ATOM 2279 C CA . LEU A 1 297 ? 8.403 15.161 1.822 1.00 87.75 297 LEU A CA 1
ATOM 2280 C C . LEU A 1 297 ? 9.495 14.356 2.518 1.00 87.75 297 LEU A C 1
ATOM 2282 O O . LEU A 1 297 ? 10.478 14.909 3.012 1.00 87.75 297 LEU A O 1
ATOM 2286 N N . THR A 1 298 ? 9.355 13.035 2.505 1.00 88.19 298 THR A N 1
ATOM 2287 C CA . THR A 1 298 ? 10.397 12.108 2.939 1.00 88.19 298 THR A CA 1
ATOM 2288 C C . THR A 1 298 ? 11.064 11.488 1.715 1.00 88.19 298 THR A C 1
ATOM 2290 O O . THR A 1 298 ? 10.442 10.725 0.978 1.00 88.19 298 THR A O 1
ATOM 2293 N N . LEU A 1 299 ? 12.349 11.807 1.524 1.00 85.12 299 LEU A N 1
ATOM 2294 C CA . LEU A 1 299 ? 13.203 11.285 0.454 1.00 85.12 299 LEU A CA 1
ATOM 2295 C C . LEU A 1 299 ? 14.501 10.709 1.045 1.00 85.12 299 LEU A C 1
ATOM 2297 O O . LEU A 1 299 ? 15.268 11.460 1.651 1.00 85.12 299 LEU A O 1
ATOM 2301 N N . PRO A 1 300 ? 14.807 9.414 0.861 1.00 75.81 300 PRO A N 1
ATOM 2302 C CA . PRO A 1 300 ? 15.941 8.772 1.527 1.00 75.81 300 PRO A CA 1
ATOM 2303 C C . PRO A 1 300 ? 17.314 9.220 1.009 1.00 75.81 300 PRO A C 1
ATOM 2305 O O . PRO A 1 300 ? 18.308 9.052 1.713 1.00 75.81 300 PRO A O 1
ATOM 2308 N N . HIS A 1 301 ? 17.396 9.809 -0.186 1.00 71.62 301 HIS A N 1
ATOM 2309 C CA . HIS A 1 301 ? 18.662 10.231 -0.804 1.00 71.62 301 HIS A CA 1
ATOM 2310 C C . HIS A 1 301 ? 19.003 11.702 -0.535 1.00 71.62 301 HIS A C 1
ATOM 2312 O O . HIS A 1 301 ? 20.061 12.165 -0.950 1.00 71.62 301 HIS A O 1
ATOM 2318 N N . ALA A 1 302 ? 18.141 12.440 0.170 1.00 73.06 302 ALA A N 1
ATOM 2319 C CA . ALA A 1 302 ? 18.321 13.857 0.486 1.00 73.06 302 ALA A CA 1
ATOM 2320 C C . ALA A 1 302 ? 19.012 14.067 1.854 1.00 73.06 302 ALA A C 1
ATOM 2322 O O . ALA A 1 302 ? 18.513 14.781 2.722 1.00 73.06 302 ALA A O 1
ATOM 2323 N N . LEU A 1 303 ? 20.159 13.415 2.068 1.00 76.12 303 LEU A N 1
ATOM 2324 C CA . LEU A 1 303 ? 20.807 13.300 3.385 1.00 76.12 303 LEU A CA 1
ATOM 2325 C C . LEU A 1 303 ? 21.741 14.464 3.733 1.00 76.12 303 LEU A C 1
ATOM 2327 O O . LEU A 1 303 ? 21.961 14.755 4.913 1.00 76.12 303 LEU A O 1
ATOM 2331 N N . THR A 1 304 ? 22.341 15.098 2.723 1.00 77.06 304 THR A N 1
ATOM 2332 C CA . THR A 1 304 ? 23.244 16.249 2.879 1.00 77.06 304 THR A CA 1
ATOM 2333 C C . THR A 1 304 ? 22.548 17.560 2.513 1.00 77.06 304 THR A C 1
ATOM 2335 O O . THR A 1 304 ? 21.500 17.571 1.868 1.00 77.06 304 THR A O 1
ATOM 2338 N N . ALA A 1 305 ? 23.120 18.700 2.919 1.00 76.62 305 ALA A N 1
ATOM 2339 C CA . ALA A 1 305 ? 22.612 20.014 2.516 1.00 76.62 305 ALA A CA 1
ATOM 2340 C C . ALA A 1 305 ? 22.608 20.180 0.984 1.00 76.62 305 ALA A C 1
ATOM 2342 O O . ALA A 1 305 ? 21.594 20.581 0.424 1.00 76.62 305 ALA A O 1
ATOM 2343 N N . GLY A 1 306 ? 23.683 19.762 0.303 1.00 80.06 306 GLY A N 1
ATOM 2344 C CA . GLY A 1 306 ? 23.768 19.811 -1.160 1.00 80.06 306 GLY A CA 1
ATOM 2345 C C . GLY A 1 306 ? 22.730 18.927 -1.860 1.00 80.06 306 GLY A C 1
ATOM 2346 O O . GLY A 1 306 ? 22.097 19.366 -2.814 1.00 80.06 306 GLY A O 1
ATOM 2347 N N . GLN A 1 307 ? 22.480 17.713 -1.356 1.00 81.88 307 GLN A N 1
ATOM 2348 C CA . GLN A 1 307 ? 21.431 16.839 -1.904 1.00 81.88 307 GLN A CA 1
ATOM 2349 C C . GLN A 1 307 ? 20.032 17.432 -1.704 1.00 81.88 307 GLN A C 1
ATOM 2351 O O . GLN A 1 307 ? 19.207 17.384 -2.612 1.00 81.88 307 GLN A O 1
ATOM 2356 N N . ARG A 1 308 ? 19.766 18.041 -0.541 1.00 79.88 308 ARG A N 1
ATOM 2357 C CA . ARG A 1 308 ? 18.504 18.756 -0.298 1.00 79.88 308 ARG A CA 1
ATOM 2358 C C . ARG A 1 308 ? 18.349 19.958 -1.219 1.00 79.88 308 ARG A C 1
ATOM 2360 O O . ARG A 1 308 ? 17.272 20.139 -1.767 1.00 79.88 308 ARG A O 1
ATOM 2367 N N . GLN A 1 309 ? 19.420 20.710 -1.465 1.00 80.44 309 GLN A N 1
ATOM 2368 C CA . GLN A 1 309 ? 19.398 21.819 -2.416 1.00 80.44 309 GLN A CA 1
ATOM 2369 C C . GLN A 1 309 ? 19.139 21.336 -3.851 1.00 80.44 309 GLN A C 1
ATOM 2371 O O . GLN A 1 309 ? 18.401 21.977 -4.589 1.00 80.44 309 GLN A O 1
ATOM 2376 N N . GLN A 1 310 ? 19.682 20.185 -4.259 1.00 83.31 310 GLN A N 1
ATOM 2377 C CA . GLN A 1 310 ? 19.362 19.586 -5.562 1.00 83.31 310 GLN A CA 1
ATOM 2378 C C . GLN A 1 310 ? 17.885 19.186 -5.669 1.00 83.31 310 GLN A C 1
ATOM 2380 O O . GLN A 1 310 ? 17.269 19.401 -6.711 1.00 83.31 310 GLN A O 1
ATOM 2385 N N . VAL A 1 311 ? 17.312 18.618 -4.604 1.00 84.25 311 VAL A N 1
ATOM 2386 C CA . VAL A 1 311 ? 15.877 18.304 -4.542 1.00 84.25 311 VAL A CA 1
ATOM 2387 C C . VAL A 1 311 ? 15.038 19.582 -4.592 1.00 84.25 311 VAL A C 1
ATOM 2389 O O . VAL A 1 311 ? 14.114 19.646 -5.396 1.00 84.25 311 VAL A O 1
ATOM 2392 N N . ALA A 1 312 ? 15.392 20.607 -3.815 1.00 81.69 312 ALA A N 1
ATOM 2393 C CA . ALA A 1 312 ? 14.712 21.902 -3.813 1.00 81.69 312 ALA A CA 1
ATOM 2394 C C . ALA A 1 312 ? 14.720 22.543 -5.210 1.00 81.69 312 ALA A C 1
ATOM 2396 O O . ALA A 1 312 ? 13.661 22.871 -5.734 1.00 81.69 312 ALA A O 1
ATOM 2397 N N . ARG A 1 313 ? 15.871 22.550 -5.899 1.00 83.56 313 ARG A N 1
ATOM 2398 C CA . ARG A 1 313 ? 15.975 23.004 -7.299 1.00 83.56 313 ARG A CA 1
ATOM 2399 C C . ARG A 1 313 ? 15.067 22.217 -8.243 1.00 83.56 313 ARG A C 1
ATOM 2401 O O . ARG A 1 313 ? 14.393 22.811 -9.077 1.00 83.56 313 ARG A O 1
ATOM 2408 N N . LYS A 1 314 ? 15.007 20.883 -8.115 1.00 84.06 314 LYS A N 1
ATOM 2409 C CA . LYS A 1 314 ? 14.082 20.052 -8.913 1.00 84.06 314 LYS A CA 1
ATOM 2410 C C . LYS A 1 314 ? 12.616 20.385 -8.629 1.00 84.06 314 LYS A C 1
ATOM 2412 O O . LYS A 1 314 ? 11.791 20.292 -9.533 1.00 84.06 314 LYS A O 1
ATOM 2417 N N . LEU A 1 315 ? 12.294 20.783 -7.404 1.00 83.31 315 LEU A N 1
ATOM 2418 C CA . LEU A 1 315 ? 10.959 21.209 -6.985 1.00 83.31 315 LEU A CA 1
ATOM 2419 C C . LEU A 1 315 ? 10.732 22.724 -7.155 1.00 83.31 315 LEU A C 1
ATOM 2421 O O . LEU A 1 315 ? 9.687 23.213 -6.738 1.00 83.31 315 LEU A O 1
ATOM 2425 N N . ALA A 1 316 ? 11.664 23.434 -7.808 1.00 79.38 316 ALA A N 1
ATOM 2426 C CA . ALA A 1 316 ? 11.644 24.879 -8.041 1.00 79.38 316 ALA A CA 1
ATOM 2427 C C . ALA A 1 316 ? 11.478 25.723 -6.759 1.00 79.38 316 ALA A C 1
ATOM 2429 O O . ALA A 1 316 ? 10.674 26.647 -6.738 1.00 79.38 316 ALA A O 1
ATOM 2430 N N . ASP A 1 317 ? 12.212 25.371 -5.695 1.00 65.00 317 ASP A N 1
ATOM 2431 C CA . ASP A 1 317 ? 12.202 26.039 -4.379 1.00 65.00 317 ASP A CA 1
ATOM 2432 C C . ASP A 1 317 ? 10.799 26.224 -3.768 1.00 65.00 317 ASP A C 1
ATOM 2434 O O . ASP A 1 317 ? 10.576 27.107 -2.947 1.00 65.00 317 ASP A O 1
ATOM 2438 N N . ALA A 1 318 ? 9.843 25.358 -4.124 1.00 61.81 318 ALA A N 1
ATOM 2439 C CA . ALA A 1 318 ? 8.578 25.272 -3.402 1.00 61.81 318 ALA A CA 1
ATOM 2440 C C . ALA A 1 318 ? 8.840 24.943 -1.916 1.00 61.81 318 ALA A C 1
ATOM 2442 O O . ALA A 1 318 ? 9.751 24.161 -1.633 1.00 61.81 318 ALA A O 1
ATOM 2443 N N . ASP A 1 319 ? 8.032 25.504 -1.003 1.00 67.19 319 ASP A N 1
ATOM 2444 C CA . ASP A 1 319 ? 8.130 25.433 0.473 1.00 67.19 319 ASP A CA 1
ATOM 2445 C C . ASP A 1 319 ? 7.967 24.011 1.069 1.00 67.19 319 ASP A C 1
ATOM 2447 O O . ASP A 1 319 ? 7.194 23.759 1.992 1.00 67.19 319 ASP A O 1
ATOM 2451 N N . TRP A 1 320 ? 8.691 23.026 0.541 1.00 75.06 320 TRP A N 1
ATOM 2452 C CA . TRP A 1 320 ? 8.661 21.643 0.988 1.00 75.06 320 TRP A CA 1
ATOM 2453 C C . TRP A 1 320 ? 9.440 21.466 2.286 1.00 75.06 320 TRP A C 1
ATOM 2455 O O . TRP A 1 320 ? 10.655 21.684 2.344 1.00 75.06 320 TRP A O 1
ATOM 2465 N N . GLN A 1 321 ? 8.786 20.908 3.304 1.00 78.00 321 GLN A N 1
ATOM 2466 C CA . GLN A 1 321 ? 9.488 20.424 4.486 1.00 78.00 321 GLN A CA 1
ATOM 2467 C C . GLN A 1 321 ? 10.121 19.059 4.186 1.00 78.00 321 GLN A C 1
ATOM 2469 O O . GLN A 1 321 ? 9.496 18.001 4.316 1.00 78.00 321 GLN A O 1
ATOM 2474 N N . ILE A 1 322 ? 11.390 19.071 3.766 1.00 75.25 322 ILE A N 1
ATOM 2475 C CA . ILE A 1 322 ? 12.141 17.850 3.444 1.00 75.25 322 ILE A CA 1
ATOM 2476 C C . ILE A 1 322 ? 12.610 17.163 4.735 1.00 75.25 322 ILE A C 1
ATOM 2478 O O . ILE A 1 322 ? 13.623 17.525 5.343 1.00 75.25 322 ILE A O 1
ATOM 2482 N N . SER A 1 323 ? 11.902 16.106 5.126 1.00 66.62 323 SER A N 1
ATOM 2483 C CA . SER A 1 323 ? 12.155 15.312 6.330 1.00 66.62 323 SER A CA 1
ATOM 2484 C C . SER A 1 323 ? 13.154 14.176 6.063 1.00 66.62 323 SER A C 1
ATOM 2486 O O . SER A 1 323 ? 12.850 12.994 6.200 1.00 66.62 323 SER A O 1
ATOM 2488 N N . ALA A 1 324 ? 14.369 14.523 5.632 1.00 59.69 324 ALA A N 1
ATOM 2489 C CA . ALA A 1 324 ? 15.411 13.552 5.260 1.00 59.69 324 ALA A CA 1
ATOM 2490 C C . ALA A 1 324 ? 16.683 13.620 6.127 1.00 59.69 324 ALA A C 1
ATOM 2492 O O . ALA A 1 324 ? 17.698 13.000 5.816 1.00 59.69 324 ALA A O 1
ATOM 2493 N N . SER A 1 325 ? 16.660 14.363 7.235 1.00 59.12 325 SER A N 1
ATOM 2494 C CA . SER A 1 325 ? 17.834 14.539 8.097 1.00 59.12 325 SER A CA 1
ATOM 2495 C C . SER A 1 325 ? 17.812 13.636 9.330 1.00 59.12 325 SER A C 1
ATOM 2497 O O . SER A 1 325 ? 16.791 13.492 10.001 1.00 59.12 325 SER A O 1
ATOM 2499 N N . GLY A 1 326 ? 18.969 13.049 9.648 1.00 74.56 326 GLY A N 1
ATOM 2500 C CA . GLY A 1 326 ? 19.221 12.331 10.901 1.00 74.56 326 GLY A CA 1
ATOM 2501 C C . GLY A 1 326 ? 20.264 11.221 10.759 1.00 74.56 326 GLY A C 1
ATOM 2502 O 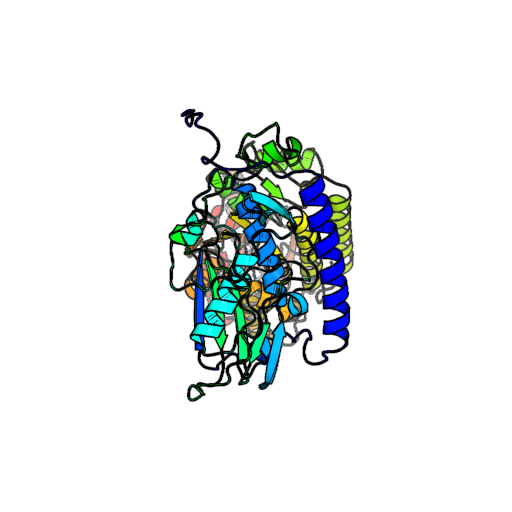O . GLY A 1 326 ? 20.520 10.732 9.659 1.00 74.56 326 GLY A O 1
ATOM 2503 N N . LEU A 1 327 ? 20.856 10.795 11.880 1.00 80.81 327 LEU A N 1
ATOM 2504 C CA . LEU A 1 327 ? 21.805 9.670 11.912 1.00 80.81 327 LEU A CA 1
ATOM 2505 C C . LEU A 1 327 ? 21.158 8.364 11.428 1.00 80.81 327 LEU A C 1
ATOM 2507 O O . LEU A 1 327 ? 21.769 7.623 10.665 1.00 80.81 327 LEU A O 1
ATOM 2511 N N . GLN A 1 328 ? 19.896 8.125 11.797 1.00 83.25 328 GLN A N 1
ATOM 2512 C CA . GLN A 1 328 ? 19.143 6.944 11.364 1.00 83.25 328 GLN A CA 1
ATOM 2513 C C . GLN A 1 328 ? 18.939 6.905 9.843 1.00 83.25 328 GLN A C 1
ATOM 2515 O O . GLN A 1 328 ? 19.159 5.865 9.229 1.00 83.25 328 GLN A O 1
ATOM 2520 N N . ALA A 1 329 ? 18.593 8.039 9.221 1.00 82.56 329 ALA A N 1
ATOM 2521 C CA . ALA A 1 329 ? 18.422 8.131 7.768 1.00 82.56 329 ALA A CA 1
ATOM 2522 C C . ALA A 1 329 ? 19.730 7.791 7.033 1.00 82.56 329 ALA A C 1
ATOM 2524 O O . ALA A 1 329 ? 19.742 6.990 6.098 1.00 82.56 329 ALA A O 1
ATOM 2525 N N . LYS A 1 330 ? 20.852 8.344 7.518 1.00 85.94 330 LYS A N 1
ATOM 2526 C CA . LYS A 1 330 ? 22.193 8.063 6.985 1.00 85.94 330 LYS A CA 1
ATOM 2527 C C . LYS A 1 330 ? 22.584 6.594 7.157 1.00 85.94 330 LYS A C 1
ATOM 2529 O O . LYS A 1 330 ? 23.115 6.003 6.222 1.00 85.94 330 LYS A O 1
ATOM 2534 N N . ALA A 1 331 ? 22.292 5.997 8.311 1.00 89.00 331 ALA A N 1
ATOM 2535 C CA . ALA A 1 331 ? 22.579 4.591 8.580 1.00 89.00 331 ALA A CA 1
ATOM 2536 C C . ALA A 1 331 ? 21.790 3.651 7.653 1.00 89.00 331 ALA A C 1
ATOM 2538 O O . ALA A 1 331 ? 22.365 2.723 7.089 1.00 89.00 331 ALA A O 1
ATOM 2539 N N . VAL A 1 332 ? 20.496 3.918 7.440 1.00 89.50 332 VAL A N 1
ATOM 2540 C CA . VAL A 1 332 ? 19.649 3.135 6.523 1.00 89.50 332 VAL A CA 1
ATOM 2541 C C . VAL A 1 332 ? 20.157 3.239 5.084 1.00 89.50 332 VAL A C 1
ATOM 2543 O O . VAL A 1 332 ? 20.291 2.221 4.405 1.00 89.50 332 VAL A O 1
ATOM 2546 N N . ALA A 1 333 ? 20.508 4.443 4.629 1.00 88.12 333 ALA A N 1
ATOM 2547 C CA . ALA A 1 333 ? 21.051 4.639 3.289 1.00 88.12 333 ALA A CA 1
ATOM 2548 C C . ALA A 1 333 ? 22.419 3.967 3.098 1.00 88.12 333 ALA A C 1
ATOM 2550 O O . ALA A 1 333 ? 22.646 3.337 2.066 1.00 88.12 333 ALA A O 1
ATOM 2551 N N . LEU A 1 334 ? 23.310 4.047 4.093 1.00 90.31 334 LEU A N 1
ATOM 2552 C CA . LEU A 1 334 ? 24.606 3.368 4.061 1.00 90.31 334 LEU A CA 1
ATOM 2553 C C . LEU A 1 334 ? 24.433 1.847 4.027 1.00 90.31 334 LEU A C 1
ATOM 2555 O O . LEU A 1 334 ? 25.037 1.184 3.187 1.00 90.31 334 LEU A O 1
ATOM 2559 N N . ARG A 1 335 ? 23.562 1.300 4.885 1.00 92.44 335 ARG A N 1
ATOM 2560 C CA . ARG A 1 335 ? 23.221 -0.129 4.904 1.00 92.44 335 ARG A CA 1
ATOM 2561 C C . ARG A 1 335 ? 22.727 -0.590 3.534 1.00 92.44 335 ARG A C 1
ATOM 2563 O O . ARG A 1 335 ? 23.234 -1.577 3.010 1.00 92.44 335 ARG A O 1
ATOM 2570 N N . ARG A 1 336 ? 21.787 0.145 2.930 1.00 91.44 336 ARG A N 1
ATOM 2571 C CA . ARG A 1 336 ? 21.285 -0.133 1.576 1.00 91.44 336 ARG A CA 1
ATOM 2572 C C . ARG A 1 336 ? 22.403 -0.083 0.538 1.00 91.44 336 ARG A C 1
ATOM 2574 O O . ARG A 1 336 ? 22.513 -0.995 -0.271 1.00 91.44 336 ARG A O 1
ATOM 2581 N N . ALA A 1 337 ? 23.243 0.950 0.559 1.00 90.69 337 ALA A N 1
ATOM 2582 C CA . ALA A 1 337 ? 24.334 1.097 -0.401 1.00 90.69 337 ALA A CA 1
ATOM 2583 C C . ALA A 1 337 ? 25.343 -0.061 -0.316 1.00 90.69 337 ALA A C 1
ATOM 2585 O O . ALA A 1 337 ? 25.730 -0.607 -1.347 1.00 90.69 337 ALA A O 1
ATOM 2586 N N . LEU A 1 338 ? 25.740 -0.466 0.894 1.00 92.50 338 LEU A N 1
ATOM 2587 C CA . LEU A 1 338 ? 26.638 -1.604 1.105 1.00 92.50 338 LEU A CA 1
ATOM 2588 C C . LEU A 1 338 ? 25.993 -2.922 0.663 1.00 92.50 338 LEU A C 1
ATOM 2590 O O . LEU A 1 338 ? 26.631 -3.695 -0.047 1.00 92.50 338 LEU A O 1
ATOM 2594 N N . TRP A 1 339 ? 24.720 -3.140 1.003 1.00 92.75 339 TRP A N 1
ATOM 2595 C CA . TRP A 1 339 ? 23.970 -4.338 0.614 1.00 92.75 339 TRP A CA 1
ATOM 2596 C C . TRP A 1 339 ? 23.843 -4.491 -0.904 1.00 92.75 339 TRP A C 1
ATOM 2598 O O . TRP A 1 339 ? 24.106 -5.561 -1.452 1.00 92.75 339 TRP A O 1
ATOM 2608 N N . LEU A 1 340 ? 23.508 -3.402 -1.601 1.00 89.75 340 LEU A N 1
ATOM 2609 C CA . LEU A 1 340 ? 23.422 -3.389 -3.061 1.00 89.75 340 LEU A CA 1
ATOM 2610 C C . LEU A 1 340 ? 24.789 -3.618 -3.714 1.00 89.75 340 LEU A C 1
ATOM 2612 O O . LEU A 1 340 ? 24.873 -4.330 -4.710 1.00 89.75 340 LEU A O 1
ATOM 2616 N N . ARG A 1 341 ? 25.869 -3.042 -3.162 1.00 89.69 341 ARG A N 1
ATOM 2617 C CA . ARG A 1 341 ? 27.235 -3.257 -3.675 1.00 89.69 341 ARG A CA 1
ATOM 2618 C C . ARG A 1 341 ? 27.689 -4.700 -3.489 1.00 89.69 341 ARG A C 1
ATOM 2620 O O . ARG A 1 341 ? 28.285 -5.249 -4.410 1.00 89.69 341 ARG A O 1
ATOM 2627 N N . TRP A 1 342 ? 27.375 -5.305 -2.346 1.00 88.62 342 TRP A N 1
ATOM 2628 C CA . TRP A 1 342 ? 27.687 -6.705 -2.060 1.00 88.62 342 TRP A CA 1
ATOM 2629 C C . TRP A 1 342 ? 27.031 -7.652 -3.073 1.00 88.62 342 TRP A C 1
ATOM 2631 O O . TRP A 1 342 ? 27.676 -8.557 -3.591 1.00 88.62 342 TRP A O 1
ATOM 2641 N N . ASN A 1 343 ? 25.773 -7.384 -3.431 1.00 84.88 343 ASN A N 1
ATOM 2642 C CA . ASN A 1 343 ? 24.987 -8.227 -4.335 1.00 84.88 343 ASN A CA 1
ATOM 2643 C C . ASN A 1 343 ? 25.058 -7.807 -5.818 1.00 84.88 343 ASN A C 1
ATOM 2645 O O . ASN A 1 343 ? 24.399 -8.410 -6.664 1.00 84.88 343 ASN A O 1
ATOM 2649 N N . ALA A 1 344 ? 25.852 -6.788 -6.173 1.00 78.00 344 ALA A N 1
ATOM 2650 C CA . ALA A 1 344 ? 25.830 -6.176 -7.507 1.00 78.00 344 ALA A CA 1
ATOM 2651 C C . ALA A 1 344 ? 26.202 -7.135 -8.654 1.00 78.00 344 ALA A C 1
ATOM 2653 O O . ALA A 1 344 ? 25.727 -6.956 -9.778 1.00 78.00 344 ALA A O 1
ATOM 2654 N N . LYS A 1 345 ? 27.057 -8.133 -8.382 1.00 74.44 345 LYS A N 1
ATOM 2655 C CA . LYS A 1 345 ? 27.548 -9.106 -9.376 1.00 74.44 345 LYS A CA 1
ATOM 2656 C C . LYS A 1 345 ? 26.741 -10.410 -9.419 1.00 74.44 345 LYS A C 1
ATOM 2658 O O . LYS A 1 345 ? 26.926 -11.200 -10.339 1.00 74.44 345 LYS A O 1
ATOM 2663 N N . SER A 1 346 ? 25.832 -10.626 -8.472 1.00 75.31 346 SER A N 1
ATOM 2664 C CA . SER A 1 346 ? 25.047 -11.857 -8.366 1.00 75.31 346 SER A CA 1
ATOM 2665 C C . SER A 1 346 ? 23.779 -11.752 -9.215 1.00 75.31 346 SER A C 1
ATOM 2667 O O . SER A 1 346 ? 22.795 -11.150 -8.780 1.00 75.31 346 SER A O 1
ATOM 2669 N N . GLN A 1 347 ? 23.778 -12.343 -10.419 1.00 66.50 347 GLN A N 1
ATOM 2670 C CA . GLN A 1 347 ? 22.625 -12.293 -11.337 1.00 66.50 347 GLN A CA 1
ATOM 2671 C C . GLN A 1 347 ? 21.311 -12.754 -10.682 1.00 66.50 347 GLN A C 1
ATOM 2673 O O . GLN A 1 347 ? 20.285 -12.152 -10.955 1.00 66.50 347 GLN A O 1
ATOM 2678 N N . GLY A 1 348 ? 21.351 -13.748 -9.785 1.00 68.44 348 GLY A N 1
ATOM 2679 C CA . GLY A 1 348 ? 20.168 -14.310 -9.115 1.00 68.44 348 GLY A CA 1
ATOM 2680 C C . GLY A 1 348 ? 19.704 -13.607 -7.829 1.00 68.44 348 GLY A C 1
ATOM 2681 O O . GLY A 1 348 ? 18.631 -13.918 -7.332 1.00 68.44 348 GLY A O 1
ATOM 2682 N N . GLN A 1 349 ? 20.493 -12.688 -7.257 1.00 75.00 349 GLN A N 1
ATOM 2683 C CA . GLN A 1 349 ? 20.201 -12.077 -5.941 1.00 75.00 349 GLN A CA 1
ATOM 2684 C C . GLN A 1 349 ? 20.031 -10.556 -5.998 1.00 75.00 349 GLN A C 1
ATOM 2686 O O . GLN A 1 349 ? 19.608 -9.926 -5.026 1.00 75.00 349 GLN A O 1
ATOM 2691 N N . ARG A 1 350 ? 20.340 -9.939 -7.143 1.00 80.94 350 ARG A N 1
ATOM 2692 C CA . ARG A 1 350 ? 20.324 -8.484 -7.285 1.00 80.94 350 ARG A CA 1
ATOM 2693 C C . ARG A 1 350 ? 18.943 -7.889 -7.010 1.00 80.94 350 ARG A C 1
ATOM 2695 O O . ARG A 1 350 ? 18.865 -6.917 -6.266 1.00 80.94 350 ARG A O 1
ATOM 2702 N N . GLN A 1 351 ? 17.871 -8.452 -7.566 1.00 84.50 351 GLN A N 1
ATOM 2703 C CA . GLN A 1 351 ? 16.531 -7.889 -7.363 1.00 84.50 351 GLN A CA 1
ATOM 2704 C C . GLN A 1 351 ? 16.019 -8.080 -5.936 1.00 84.50 351 GLN A C 1
ATOM 2706 O O . GLN A 1 351 ? 15.501 -7.133 -5.349 1.00 84.50 351 GLN A O 1
ATOM 2711 N N . ALA A 1 352 ? 16.254 -9.250 -5.339 1.00 83.62 352 ALA A N 1
ATOM 2712 C CA . ALA A 1 352 ? 15.977 -9.470 -3.921 1.00 83.62 352 ALA A CA 1
ATOM 2713 C C . ALA A 1 352 ? 16.673 -8.411 -3.041 1.00 83.62 352 ALA A C 1
ATOM 2715 O O . ALA A 1 352 ? 16.038 -7.791 -2.190 1.00 83.62 352 ALA A O 1
ATOM 2716 N N . SER A 1 353 ? 17.943 -8.097 -3.333 1.00 87.38 353 SER A N 1
ATOM 2717 C CA . SER A 1 353 ? 18.692 -7.079 -2.586 1.00 87.38 353 SER A CA 1
ATOM 2718 C C . SER A 1 353 ? 18.126 -5.654 -2.726 1.00 87.38 353 SER A C 1
ATOM 2720 O O . SER A 1 353 ? 18.245 -4.841 -1.805 1.00 87.38 353 SER A O 1
ATOM 2722 N N . VAL A 1 354 ? 17.478 -5.341 -3.855 1.00 89.38 354 VAL A N 1
ATOM 2723 C CA . VAL A 1 354 ? 16.775 -4.064 -4.061 1.00 89.38 354 VAL A CA 1
ATOM 2724 C C . VAL A 1 354 ? 15.530 -3.996 -3.185 1.00 89.38 354 VAL A C 1
ATOM 2726 O O . VAL A 1 354 ? 15.353 -3.000 -2.479 1.00 89.38 354 VAL A O 1
ATOM 2729 N N . LEU A 1 355 ? 14.729 -5.066 -3.163 1.00 90.12 355 LEU A N 1
ATOM 2730 C CA . LEU A 1 355 ? 13.539 -5.162 -2.316 1.00 90.12 355 LEU A CA 1
ATOM 2731 C C . LEU A 1 355 ? 13.899 -5.042 -0.827 1.00 90.12 355 LEU A C 1
ATOM 2733 O O . LEU A 1 355 ? 13.229 -4.322 -0.089 1.00 90.12 355 LEU A O 1
ATOM 2737 N N . ASP A 1 356 ? 14.993 -5.664 -0.377 1.00 90.12 356 ASP A N 1
ATOM 2738 C CA . ASP A 1 356 ? 15.505 -5.498 0.993 1.00 90.12 356 ASP A CA 1
ATOM 2739 C C . ASP A 1 356 ? 15.811 -4.038 1.326 1.00 90.12 356 ASP A C 1
ATOM 2741 O O . ASP A 1 356 ? 15.383 -3.516 2.360 1.00 90.12 356 ASP A O 1
ATOM 2745 N N . GLY A 1 357 ? 16.530 -3.363 0.426 1.00 90.88 357 GLY A N 1
ATOM 2746 C CA . GLY A 1 357 ? 16.875 -1.955 0.566 1.00 90.88 357 GLY A CA 1
ATOM 2747 C C . GLY A 1 357 ? 15.641 -1.059 0.672 1.00 90.88 357 GLY A C 1
ATOM 2748 O O . GLY A 1 357 ? 15.590 -0.193 1.549 1.00 90.88 357 GLY A O 1
ATOM 2749 N N . GLN A 1 358 ? 14.644 -1.300 -0.183 1.00 91.38 358 GLN A N 1
ATOM 2750 C CA . GLN A 1 358 ? 13.369 -0.580 -0.188 1.00 91.38 358 GLN A CA 1
ATOM 2751 C C . GLN A 1 358 ? 12.577 -0.822 1.098 1.00 91.38 358 GLN A C 1
ATOM 2753 O O . GLN A 1 358 ? 12.079 0.136 1.687 1.00 91.38 358 GLN A O 1
ATOM 2758 N N . ARG A 1 359 ? 12.539 -2.061 1.612 1.00 91.75 359 ARG A N 1
ATOM 2759 C CA . ARG A 1 359 ? 11.906 -2.375 2.905 1.00 91.75 359 ARG A CA 1
ATOM 2760 C C . ARG A 1 359 ? 12.519 -1.568 4.052 1.00 91.75 359 ARG A C 1
ATOM 2762 O O . ARG A 1 359 ? 11.785 -1.013 4.871 1.00 91.75 359 ARG A O 1
ATOM 2769 N N . TRP A 1 360 ? 13.848 -1.451 4.110 1.00 91.62 360 TRP A N 1
ATOM 2770 C CA . TRP A 1 360 ? 14.518 -0.666 5.158 1.00 91.62 360 TRP A CA 1
ATOM 2771 C C . TRP A 1 360 ? 14.227 0.835 5.049 1.00 91.62 360 TRP A C 1
ATOM 2773 O O . TRP A 1 360 ? 14.012 1.492 6.070 1.00 91.62 360 TRP A O 1
ATOM 2783 N N . GLN A 1 361 ? 14.190 1.382 3.831 1.00 90.81 361 GLN A N 1
ATOM 2784 C CA . GLN A 1 361 ? 13.817 2.782 3.604 1.00 90.81 361 GLN A CA 1
ATOM 2785 C C . GLN A 1 361 ? 12.352 3.041 3.965 1.00 90.81 361 GLN A C 1
ATOM 2787 O O . GLN A 1 361 ? 12.070 4.012 4.667 1.00 90.81 361 GLN A O 1
ATOM 2792 N N . ALA A 1 362 ? 11.439 2.155 3.560 1.00 92.56 362 ALA A N 1
ATOM 2793 C CA . ALA A 1 362 ? 10.014 2.261 3.849 1.00 92.56 362 ALA A CA 1
ATOM 2794 C C . ALA A 1 362 ? 9.743 2.272 5.360 1.00 92.56 362 ALA A C 1
ATOM 2796 O O . ALA A 1 362 ? 8.996 3.121 5.844 1.00 92.56 362 ALA A O 1
ATOM 2797 N N . ALA A 1 363 ? 10.400 1.385 6.119 1.00 90.81 363 ALA A N 1
ATOM 2798 C CA . ALA A 1 363 ? 10.301 1.338 7.579 1.00 90.81 363 ALA A CA 1
ATOM 2799 C C . ALA A 1 363 ? 10.752 2.657 8.237 1.00 90.81 363 ALA A C 1
ATOM 2801 O O . ALA A 1 363 ? 10.123 3.147 9.175 1.00 90.81 363 ALA A O 1
ATOM 2802 N N . HIS A 1 364 ? 11.817 3.272 7.719 1.00 88.81 364 HIS A N 1
ATOM 2803 C CA . HIS A 1 364 ? 12.268 4.577 8.194 1.00 88.81 364 HIS A CA 1
ATOM 2804 C C . HIS A 1 364 ? 11.307 5.710 7.802 1.00 88.81 364 HIS A C 1
ATOM 2806 O O . HIS A 1 364 ? 11.055 6.611 8.602 1.00 88.81 364 HIS A O 1
ATOM 2812 N N . ALA A 1 365 ? 10.761 5.669 6.586 1.00 88.81 365 ALA A N 1
ATOM 2813 C CA . ALA A 1 365 ? 9.836 6.674 6.081 1.00 88.81 365 ALA A CA 1
ATOM 2814 C C . ALA A 1 365 ? 8.502 6.662 6.847 1.00 88.81 365 ALA A C 1
ATOM 2816 O O . ALA A 1 365 ? 8.042 7.712 7.296 1.00 88.81 365 ALA A O 1
ATOM 2817 N N . MET A 1 366 ? 7.926 5.479 7.089 1.00 90.25 366 MET A N 1
ATOM 2818 C CA . MET A 1 366 ? 6.653 5.347 7.807 1.00 90.25 366 MET A CA 1
ATOM 2819 C C . MET A 1 366 ? 6.730 5.813 9.266 1.00 90.25 366 MET A C 1
ATOM 2821 O O . MET A 1 366 ? 5.736 6.285 9.808 1.00 90.25 366 MET A O 1
ATOM 2825 N N . ALA A 1 367 ? 7.904 5.737 9.902 1.00 88.00 367 ALA A N 1
ATOM 2826 C CA . ALA A 1 367 ? 8.096 6.189 11.281 1.00 88.00 367 ALA A CA 1
ATOM 2827 C C . ALA A 1 367 ? 7.909 7.710 11.448 1.00 88.00 367 ALA A C 1
ATOM 2829 O O . ALA A 1 367 ? 7.762 8.193 12.568 1.00 88.00 367 ALA A O 1
ATOM 2830 N N . ARG A 1 368 ? 7.907 8.472 10.344 1.00 87.00 368 ARG A N 1
ATOM 2831 C CA . ARG A 1 368 ? 7.641 9.918 10.334 1.00 87.00 368 ARG A CA 1
ATOM 2832 C C . ARG A 1 368 ? 6.178 10.277 10.096 1.00 87.00 368 ARG A C 1
ATOM 2834 O O . ARG A 1 368 ? 5.848 11.466 10.110 1.00 87.00 368 ARG A O 1
ATOM 2841 N N . LEU A 1 369 ? 5.321 9.293 9.841 1.00 91.88 369 LEU A N 1
ATOM 2842 C CA . LEU A 1 369 ? 3.906 9.539 9.628 1.00 91.88 369 LEU A CA 1
ATOM 2843 C C . LEU A 1 369 ? 3.246 10.007 10.923 1.00 91.88 369 LEU A C 1
ATOM 2845 O O . LEU A 1 369 ? 3.394 9.397 11.980 1.00 91.88 369 LEU A O 1
ATOM 2849 N N . GLN A 1 370 ? 2.487 11.088 10.818 1.00 91.88 370 GLN A N 1
ATOM 2850 C CA . GLN A 1 370 ? 1.713 11.657 11.912 1.00 91.88 370 GLN A CA 1
ATOM 2851 C C . GLN A 1 370 ? 0.238 11.254 11.782 1.00 91.88 370 GLN A C 1
ATOM 2853 O O . GLN A 1 370 ? -0.200 10.872 10.690 1.00 91.88 370 GLN A O 1
ATOM 2858 N N . PRO A 1 371 ? -0.552 11.308 12.870 1.00 93.19 371 PRO A N 1
ATOM 2859 C CA . PRO A 1 371 ? -1.998 11.102 12.798 1.00 93.19 371 PRO A CA 1
ATOM 2860 C C . PRO A 1 371 ? -2.699 12.077 11.844 1.00 93.19 371 PRO A C 1
ATOM 2862 O O . PRO A 1 371 ? -3.650 11.675 11.180 1.00 93.19 371 PRO A O 1
ATOM 2865 N N . THR A 1 372 ? -2.210 13.318 11.761 1.00 92.44 372 THR A N 1
ATOM 2866 C CA . THR A 1 372 ? -2.742 14.409 10.928 1.00 92.44 372 THR A CA 1
ATOM 2867 C C . THR A 1 372 ? -2.478 14.234 9.435 1.00 92.44 372 THR A C 1
ATOM 2869 O O . THR A 1 372 ? -3.182 14.848 8.638 1.00 92.44 372 THR A O 1
ATOM 2872 N N . ASP A 1 373 ? -1.529 13.371 9.052 1.00 93.19 373 ASP A N 1
ATOM 2873 C CA . ASP A 1 373 ? -1.202 13.074 7.654 1.00 93.19 373 ASP A CA 1
ATOM 2874 C C . ASP A 1 373 ? -2.351 12.266 7.012 1.00 93.19 373 ASP A C 1
ATOM 2876 O O . ASP A 1 373 ? -2.327 11.030 6.958 1.00 93.19 373 ASP A O 1
ATOM 2880 N N . THR A 1 374 ? -3.395 12.963 6.566 1.00 92.56 374 THR A N 1
ATOM 2881 C CA . THR A 1 374 ? -4.621 12.364 6.013 1.00 92.56 374 THR A CA 1
ATOM 2882 C C . THR A 1 374 ? -4.529 12.080 4.525 1.00 92.56 374 THR A C 1
ATOM 2884 O O . THR A 1 374 ? -5.219 11.178 4.047 1.00 92.56 374 THR A O 1
ATOM 2887 N N . GLN A 1 375 ? -3.660 12.792 3.810 1.00 94.12 375 GLN A N 1
ATOM 2888 C CA . GLN A 1 375 ? -3.346 12.534 2.410 1.00 94.12 375 GLN A CA 1
ATOM 2889 C C . GLN A 1 375 ? -1.922 11.989 2.310 1.00 94.12 375 GLN A C 1
ATOM 2891 O O . GLN A 1 375 ? -0.981 12.541 2.884 1.00 94.12 375 GLN A O 1
ATOM 2896 N N . LEU A 1 376 ? -1.764 10.873 1.606 1.00 94.69 376 LEU A N 1
ATOM 2897 C CA . LEU A 1 376 ? -0.492 10.182 1.464 1.00 94.69 376 LEU A CA 1
ATOM 2898 C C . LEU A 1 376 ? -0.190 9.973 -0.016 1.00 94.69 376 LEU A C 1
ATOM 2900 O O . LEU A 1 376 ? -0.907 9.235 -0.687 1.00 94.69 376 LEU A O 1
ATOM 2904 N N . LEU A 1 377 ? 0.899 10.569 -0.497 1.00 95.19 377 LEU A N 1
ATOM 2905 C CA . LEU A 1 377 ? 1.518 10.190 -1.763 1.00 95.19 377 LEU A CA 1
ATOM 2906 C C . LEU A 1 377 ? 2.618 9.167 -1.466 1.00 95.19 377 LEU A C 1
ATOM 2908 O O . LEU A 1 377 ? 3.618 9.514 -0.842 1.00 95.19 377 LEU A O 1
ATOM 2912 N N . ALA A 1 378 ? 2.450 7.917 -1.885 1.00 95.88 378 ALA A N 1
ATOM 2913 C CA . ALA A 1 378 ? 3.423 6.857 -1.627 1.00 95.88 378 ALA A CA 1
ATOM 2914 C C . ALA A 1 378 ? 4.054 6.336 -2.919 1.00 95.88 378 ALA A C 1
ATOM 2916 O O . ALA A 1 378 ? 3.368 6.110 -3.915 1.00 95.88 378 ALA A O 1
ATOM 2917 N N . ASP A 1 379 ? 5.360 6.094 -2.877 1.00 96.38 379 ASP A N 1
ATOM 2918 C CA . ASP A 1 379 ? 6.051 5.285 -3.876 1.00 96.38 379 ASP A CA 1
ATOM 2919 C C . ASP A 1 379 ? 5.550 3.839 -3.830 1.00 96.38 379 ASP A C 1
ATOM 2921 O O . ASP A 1 379 ? 5.413 3.262 -2.743 1.00 96.38 379 ASP A O 1
ATOM 2925 N N . GLN A 1 380 ? 5.333 3.240 -5.001 1.00 97.19 380 GLN A N 1
ATOM 2926 C CA . GLN A 1 380 ? 4.999 1.824 -5.146 1.00 97.19 380 GLN A CA 1
ATOM 2927 C C . GLN A 1 380 ? 5.925 0.923 -4.316 1.00 97.19 380 GLN A C 1
ATOM 2929 O O . GLN A 1 380 ? 5.457 0.001 -3.647 1.00 97.19 380 GLN A O 1
ATOM 2934 N N . ALA A 1 381 ? 7.225 1.237 -4.276 1.00 94.75 381 ALA A N 1
ATOM 2935 C CA . ALA A 1 381 ? 8.224 0.470 -3.535 1.00 94.75 381 ALA A CA 1
ATOM 2936 C C . ALA A 1 381 ? 7.943 0.366 -2.023 1.00 94.75 381 ALA A C 1
ATOM 2938 O O . ALA A 1 381 ? 8.431 -0.549 -1.356 1.00 94.75 381 ALA A O 1
ATOM 2939 N N . TYR A 1 382 ? 7.180 1.302 -1.454 1.00 96.12 382 TYR A N 1
ATOM 2940 C CA . TYR A 1 382 ? 6.879 1.345 -0.021 1.00 96.12 382 TYR A CA 1
ATOM 2941 C C . TYR A 1 382 ? 5.532 0.722 0.337 1.00 96.12 382 TYR A C 1
ATOM 2943 O O . TYR A 1 382 ? 5.274 0.472 1.520 1.00 96.12 382 TYR A O 1
ATOM 2951 N N . LEU A 1 383 ? 4.686 0.438 -0.656 1.00 97.44 383 LEU A N 1
ATOM 2952 C CA . LEU A 1 383 ? 3.336 -0.073 -0.440 1.00 97.44 383 LEU A CA 1
ATOM 2953 C C . LEU A 1 383 ? 3.284 -1.374 0.370 1.00 97.44 383 LEU A C 1
ATOM 2955 O O . LEU A 1 383 ? 2.496 -1.407 1.319 1.00 97.44 383 LEU A O 1
ATOM 2959 N N . PRO A 1 384 ? 4.127 -2.402 0.116 1.00 96.38 384 PRO A N 1
ATOM 2960 C CA . PRO A 1 384 ? 4.074 -3.633 0.904 1.00 96.38 384 PRO A CA 1
ATOM 2961 C C . PRO A 1 384 ? 4.285 -3.372 2.399 1.00 96.38 384 PRO A C 1
ATOM 2963 O O . PRO A 1 384 ? 3.526 -3.851 3.240 1.00 96.38 384 PRO A O 1
ATOM 2966 N N . ALA A 1 385 ? 5.281 -2.549 2.739 1.00 95.25 385 ALA A N 1
ATOM 2967 C CA . ALA A 1 385 ? 5.604 -2.229 4.124 1.00 95.25 385 ALA A CA 1
ATOM 2968 C C . ALA A 1 385 ? 4.512 -1.367 4.781 1.00 95.25 385 ALA A C 1
ATOM 2970 O O . ALA A 1 385 ? 4.157 -1.591 5.940 1.00 95.25 385 ALA A O 1
ATOM 2971 N N . LEU A 1 386 ? 3.948 -0.396 4.056 1.00 95.62 386 LEU A N 1
ATOM 2972 C CA . LEU A 1 386 ? 2.849 0.444 4.545 1.00 95.62 386 LEU A CA 1
ATOM 2973 C C . LEU A 1 386 ? 1.575 -0.370 4.809 1.00 95.62 386 LEU A C 1
ATOM 2975 O O . LEU A 1 386 ? 0.902 -0.138 5.816 1.00 95.62 386 LEU A O 1
ATOM 2979 N N . GLN A 1 387 ? 1.275 -1.343 3.947 1.00 94.94 387 GLN A N 1
ATOM 2980 C CA . GLN A 1 387 ? 0.140 -2.247 4.113 1.00 94.94 387 GLN A CA 1
ATOM 2981 C C . GLN A 1 387 ? 0.347 -3.194 5.298 1.00 94.94 387 GLN A C 1
ATOM 2983 O O . GLN A 1 387 ? -0.511 -3.272 6.173 1.00 94.94 387 GLN A O 1
ATOM 2988 N N . GLN A 1 388 ? 1.501 -3.864 5.381 1.00 93.06 388 GLN A N 1
ATOM 2989 C CA . GLN A 1 388 ? 1.798 -4.827 6.452 1.00 93.06 388 GLN A CA 1
ATOM 2990 C C . GLN A 1 388 ? 1.895 -4.173 7.836 1.00 93.06 388 GLN A C 1
ATOM 2992 O O . GLN A 1 388 ? 1.489 -4.764 8.832 1.00 93.06 388 GLN A O 1
ATOM 2997 N N . SER A 1 389 ? 2.403 -2.940 7.908 1.00 91.69 389 SER A N 1
ATOM 2998 C CA . SER A 1 389 ? 2.414 -2.154 9.152 1.00 91.69 389 SER A CA 1
ATOM 2999 C C . SER A 1 389 ? 1.043 -1.569 9.510 1.00 91.69 389 SER A C 1
ATOM 3001 O O . SER A 1 389 ? 0.872 -1.016 10.598 1.00 91.69 389 SER A O 1
ATOM 3003 N N . GLY A 1 390 ? 0.065 -1.681 8.604 1.00 92.25 390 GLY A N 1
ATOM 3004 C CA . GLY A 1 390 ? -1.283 -1.166 8.774 1.00 92.25 390 GLY A CA 1
ATOM 3005 C C . GLY A 1 390 ? -1.337 0.356 8.850 1.00 92.25 390 GLY A C 1
ATOM 3006 O O . GLY A 1 390 ? -2.184 0.866 9.568 1.00 92.25 390 GLY A O 1
ATOM 3007 N N . GLN A 1 391 ? -0.450 1.085 8.160 1.00 92.75 391 GLN A N 1
ATOM 3008 C CA . GLN A 1 391 ? -0.369 2.557 8.201 1.00 92.75 391 GLN A CA 1
ATOM 3009 C C . GLN A 1 391 ? -1.357 3.263 7.254 1.00 92.75 391 GLN A C 1
ATOM 3011 O O . GLN A 1 391 ? -1.679 4.436 7.464 1.00 92.75 391 GLN A O 1
ATOM 3016 N N . LEU A 1 392 ? -1.846 2.555 6.232 1.00 95.12 392 LEU A N 1
ATOM 3017 C CA . LEU A 1 392 ? -2.719 3.085 5.176 1.00 95.12 392 LEU A CA 1
ATOM 3018 C C . LEU A 1 392 ? -4.174 3.375 5.592 1.00 95.12 392 LEU A C 1
ATOM 3020 O O . LEU A 1 392 ? -4.695 4.411 5.175 1.00 95.12 392 LEU A O 1
ATOM 3024 N N . PRO A 1 393 ? -4.857 2.537 6.402 1.00 94.62 393 PRO A N 1
ATOM 3025 C CA . PRO A 1 393 ? -6.282 2.725 6.667 1.00 94.62 393 PRO A CA 1
ATOM 3026 C C . PRO A 1 393 ? -6.602 4.116 7.234 1.00 94.62 393 PRO A C 1
ATOM 3028 O O . PRO A 1 393 ? -5.852 4.655 8.052 1.00 94.62 393 PRO A O 1
ATOM 3031 N N . GLY A 1 394 ? -7.719 4.723 6.835 1.00 93.31 394 GLY A N 1
ATOM 3032 C CA . GLY A 1 394 ? -8.086 6.076 7.278 1.00 93.31 394 GLY A CA 1
ATOM 3033 C C . GLY A 1 394 ? -7.295 7.212 6.619 1.00 93.31 394 GLY A C 1
ATOM 3034 O O . GLY A 1 394 ? -7.477 8.358 7.015 1.00 93.31 394 GLY A O 1
ATOM 3035 N N . ARG A 1 395 ? -6.426 6.925 5.641 1.00 94.56 395 ARG A N 1
ATOM 3036 C CA . ARG A 1 395 ? -5.747 7.926 4.802 1.00 94.56 395 ARG A CA 1
ATOM 3037 C C . ARG A 1 395 ? -6.262 7.845 3.368 1.00 94.56 395 ARG A C 1
ATOM 3039 O O . ARG A 1 395 ? -6.672 6.780 2.911 1.00 94.56 395 ARG A O 1
ATOM 3046 N N . GLN A 1 396 ? -6.220 8.961 2.651 1.00 95.06 396 GLN A N 1
ATOM 3047 C CA . GLN A 1 396 ? -6.380 8.984 1.201 1.00 95.06 396 GLN A CA 1
ATOM 3048 C C . GLN A 1 396 ? -5.031 8.681 0.559 1.00 95.06 396 GLN A C 1
ATOM 3050 O O . GLN A 1 396 ? -4.066 9.410 0.783 1.00 95.06 396 GLN A O 1
ATOM 3055 N N . LEU A 1 397 ? -4.965 7.592 -0.202 1.00 96.50 397 LEU A N 1
ATOM 3056 C CA . LEU A 1 397 ? -3.736 7.121 -0.825 1.00 96.50 397 LEU A CA 1
ATOM 3057 C C . LEU A 1 397 ? -3.693 7.507 -2.306 1.00 96.50 397 LEU A C 1
ATOM 3059 O O . LEU A 1 397 ? -4.546 7.083 -3.087 1.00 96.50 397 LEU A O 1
ATOM 3063 N N . THR A 1 398 ? -2.653 8.239 -2.680 1.00 96.75 398 THR A N 1
ATOM 3064 C CA . THR A 1 398 ? -2.209 8.431 -4.059 1.00 96.75 398 THR A CA 1
ATOM 3065 C C . THR A 1 398 ? -0.897 7.676 -4.242 1.00 96.75 398 THR A C 1
ATOM 3067 O O . THR A 1 398 ? -0.009 7.751 -3.393 1.00 96.75 398 THR A O 1
ATOM 3070 N N . VAL A 1 399 ? -0.759 6.926 -5.331 1.00 97.94 399 VAL A N 1
ATOM 3071 C CA . VAL A 1 399 ? 0.418 6.086 -5.578 1.00 97.94 399 VAL A CA 1
ATOM 3072 C C . VAL A 1 399 ? 1.203 6.614 -6.767 1.00 97.94 399 VAL A C 1
ATOM 3074 O O . VAL A 1 399 ? 0.661 6.744 -7.861 1.00 97.94 399 VAL A O 1
ATOM 3077 N N . TRP A 1 400 ? 2.498 6.850 -6.568 1.00 97.31 400 TRP A N 1
ATOM 3078 C CA . TRP A 1 400 ? 3.458 6.927 -7.662 1.00 97.31 400 TRP A CA 1
ATOM 3079 C C . TRP A 1 400 ? 3.839 5.505 -8.083 1.00 97.31 400 TRP A C 1
ATOM 3081 O O . TRP A 1 400 ? 4.488 4.788 -7.320 1.00 97.31 400 TRP A O 1
ATOM 3091 N N . MET A 1 401 ? 3.410 5.093 -9.277 1.00 97.19 401 MET A N 1
ATOM 3092 C CA . MET A 1 401 ? 3.541 3.721 -9.772 1.00 97.19 401 MET A CA 1
ATOM 3093 C C . MET A 1 401 ? 4.444 3.674 -11.014 1.00 97.19 401 MET A C 1
ATOM 3095 O O . MET A 1 401 ? 3.950 3.726 -12.140 1.00 97.19 401 MET A O 1
ATOM 3099 N N . PRO A 1 402 ? 5.778 3.633 -10.851 1.00 94.06 402 PRO A N 1
ATOM 3100 C CA . PRO A 1 402 ? 6.704 3.666 -11.981 1.00 94.06 402 PRO A CA 1
ATOM 3101 C C . PRO A 1 402 ? 6.797 2.335 -12.741 1.00 94.06 402 PRO A C 1
ATOM 3103 O O . PRO A 1 402 ? 7.314 2.325 -13.854 1.00 94.06 402 PRO A O 1
ATOM 3106 N N . ALA A 1 403 ? 6.338 1.223 -12.160 1.00 94.31 403 ALA A N 1
ATOM 3107 C CA . ALA A 1 403 ? 6.454 -0.112 -12.738 1.00 94.31 403 ALA A CA 1
ATOM 3108 C C . ALA A 1 403 ? 5.151 -0.911 -12.587 1.00 94.31 403 ALA A C 1
ATOM 3110 O O . ALA A 1 403 ? 4.256 -0.543 -11.829 1.00 94.31 403 ALA A O 1
ATOM 3111 N N . LEU A 1 404 ? 5.044 -2.029 -13.310 1.00 95.88 404 LEU A N 1
ATOM 3112 C CA . LEU A 1 404 ? 3.972 -3.002 -13.089 1.00 95.88 404 LEU A CA 1
ATOM 3113 C C . LEU A 1 404 ? 4.048 -3.555 -11.652 1.00 95.88 404 LEU A C 1
ATOM 3115 O O . LEU A 1 404 ? 5.126 -3.536 -11.049 1.00 95.88 404 LEU A O 1
ATOM 3119 N N . PRO A 1 405 ? 2.933 -4.027 -11.066 1.00 96.69 405 PRO A N 1
ATOM 3120 C CA . PRO A 1 405 ? 2.981 -4.662 -9.751 1.00 96.69 405 PRO A CA 1
ATOM 3121 C C . PRO A 1 405 ? 3.797 -5.956 -9.809 1.00 96.69 405 PRO A C 1
ATOM 3123 O O . PRO A 1 405 ? 3.909 -6.592 -10.860 1.00 96.69 405 PRO A O 1
ATOM 3126 N N . MET A 1 406 ? 4.316 -6.386 -8.661 1.00 96.00 406 MET A N 1
ATOM 3127 C CA . MET A 1 406 ? 5.155 -7.577 -8.526 1.00 96.00 406 MET A CA 1
ATOM 3128 C C . MET A 1 406 ? 4.505 -8.818 -9.147 1.00 96.00 406 MET A C 1
ATOM 3130 O O . MET A 1 406 ? 5.199 -9.598 -9.790 1.00 96.00 406 MET A O 1
ATOM 3134 N N . GLN A 1 407 ? 3.185 -8.977 -8.993 1.00 95.81 407 GLN A N 1
ATOM 3135 C CA . GLN A 1 407 ? 2.433 -10.096 -9.568 1.00 95.81 407 GLN A CA 1
ATOM 3136 C C . GLN A 1 407 ? 2.500 -10.112 -11.104 1.00 95.81 407 GLN A C 1
ATOM 3138 O O . GLN A 1 407 ? 2.830 -11.137 -11.690 1.00 95.81 407 GLN A O 1
ATOM 3143 N N . ALA A 1 408 ? 2.264 -8.972 -11.756 1.00 95.31 408 ALA A N 1
ATOM 3144 C CA . ALA A 1 408 ? 2.318 -8.879 -13.216 1.00 95.31 408 ALA A CA 1
ATOM 3145 C C . ALA A 1 408 ? 3.754 -9.051 -13.743 1.00 95.31 408 ALA A C 1
ATOM 3147 O O . ALA A 1 408 ? 3.970 -9.675 -14.778 1.00 95.31 408 ALA A O 1
ATOM 3148 N N . ILE A 1 409 ? 4.753 -8.547 -13.008 1.00 94.56 409 ILE A N 1
ATOM 3149 C CA . ILE A 1 409 ? 6.168 -8.781 -13.336 1.00 94.56 409 ILE A CA 1
ATOM 3150 C C . ILE A 1 409 ? 6.499 -10.278 -13.249 1.00 94.56 409 ILE A C 1
ATOM 3152 O O . ILE A 1 409 ? 7.197 -10.796 -14.117 1.00 94.56 409 ILE A O 1
ATOM 3156 N N . LEU A 1 410 ? 6.015 -10.979 -12.219 1.00 94.81 410 LEU A N 1
ATOM 3157 C CA . LEU A 1 410 ? 6.204 -12.425 -12.082 1.00 94.81 410 LEU A CA 1
ATOM 3158 C C . LEU A 1 410 ? 5.610 -13.184 -13.269 1.00 94.81 410 LEU A C 1
ATOM 3160 O O . LEU A 1 410 ? 6.313 -13.990 -13.866 1.00 94.81 410 LEU A O 1
ATOM 3164 N N . GLU A 1 411 ? 4.377 -12.862 -13.658 1.00 94.25 411 GLU A N 1
ATOM 3165 C CA . GLU A 1 411 ? 3.703 -13.474 -14.810 1.00 94.25 411 GLU A CA 1
ATOM 3166 C C . GLU A 1 411 ? 4.493 -13.276 -16.114 1.00 94.25 411 GLU A C 1
ATOM 3168 O O . GLU A 1 411 ? 4.708 -14.234 -16.859 1.00 94.25 411 GLU A O 1
ATOM 3173 N N . GLN A 1 412 ? 5.005 -12.064 -16.360 1.00 93.44 412 GLN A N 1
ATOM 3174 C CA . GLN A 1 412 ? 5.854 -11.778 -17.524 1.00 93.44 412 GLN A CA 1
ATOM 3175 C C . GLN A 1 412 ? 7.157 -12.587 -17.508 1.00 93.44 412 GLN A C 1
ATOM 3177 O O . GLN A 1 412 ? 7.581 -13.124 -18.533 1.00 93.44 412 GLN A O 1
ATOM 3182 N N . LEU A 1 413 ? 7.804 -12.691 -16.347 1.00 93.75 413 LEU A N 1
ATOM 3183 C CA . LEU A 1 413 ? 9.055 -13.433 -16.208 1.00 93.75 413 LEU A CA 1
ATOM 3184 C C . LEU A 1 413 ? 8.855 -14.949 -16.291 1.00 93.75 413 LEU A C 1
ATOM 3186 O O . LEU A 1 413 ? 9.720 -15.631 -16.836 1.00 93.75 413 LEU A O 1
ATOM 3190 N N . ASP A 1 414 ? 7.745 -15.478 -15.776 1.00 94.69 414 ASP A N 1
ATOM 3191 C CA . ASP A 1 414 ? 7.403 -16.899 -15.869 1.00 94.69 414 ASP A CA 1
ATOM 3192 C C . ASP A 1 414 ? 7.080 -17.291 -17.316 1.00 94.69 414 ASP A C 1
ATOM 3194 O O . ASP A 1 414 ? 7.569 -18.318 -17.792 1.00 94.69 414 ASP A O 1
ATOM 3198 N N . HIS A 1 415 ? 6.364 -16.437 -18.057 1.00 94.00 415 HIS A N 1
ATOM 3199 C CA . HIS A 1 415 ? 6.160 -16.616 -19.496 1.00 94.00 415 HIS A CA 1
ATOM 3200 C C . HIS A 1 415 ? 7.496 -16.646 -20.257 1.00 94.00 415 HIS A C 1
ATOM 3202 O O . HIS A 1 415 ? 7.774 -17.590 -20.999 1.00 94.00 415 HIS A O 1
ATOM 3208 N N . ALA A 1 416 ? 8.375 -15.668 -20.012 1.00 94.06 416 ALA A N 1
ATOM 3209 C CA . ALA A 1 416 ? 9.706 -15.628 -20.618 1.00 94.06 416 ALA A CA 1
ATOM 3210 C C . ALA A 1 416 ? 10.561 -16.855 -20.247 1.00 94.06 416 ALA A C 1
ATOM 3212 O O . ALA A 1 416 ? 11.306 -17.370 -21.080 1.00 94.06 416 ALA A O 1
ATOM 3213 N N . ALA A 1 417 ? 10.458 -17.342 -19.006 1.00 94.06 417 ALA A N 1
ATOM 3214 C CA . ALA A 1 417 ? 11.177 -18.528 -18.544 1.00 94.06 417 ALA A CA 1
ATOM 3215 C C . ALA A 1 417 ? 10.678 -19.819 -19.212 1.00 94.06 417 ALA A C 1
ATOM 3217 O O . ALA A 1 417 ? 11.447 -20.772 -19.313 1.00 94.06 417 ALA A O 1
ATOM 3218 N N . GLY A 1 418 ? 9.430 -19.851 -19.690 1.00 94.12 418 GLY A N 1
ATOM 3219 C CA . GLY A 1 418 ? 8.924 -20.930 -20.540 1.00 94.12 418 GLY A CA 1
ATOM 3220 C C . GLY A 1 418 ? 9.610 -20.977 -21.909 1.00 94.12 418 GLY A C 1
ATOM 3221 O O . GLY A 1 418 ? 9.878 -22.062 -22.418 1.00 94.12 418 GLY A O 1
ATOM 3222 N N . LEU A 1 419 ? 9.951 -19.813 -22.475 1.00 93.00 419 LEU A N 1
ATOM 3223 C CA . LEU A 1 419 ? 10.684 -19.702 -23.744 1.00 93.00 419 LEU A CA 1
ATOM 3224 C C . LEU A 1 419 ? 12.185 -19.984 -23.574 1.00 93.00 419 LEU A C 1
ATOM 3226 O O . LEU A 1 419 ? 12.806 -20.607 -24.434 1.00 93.00 419 LEU A O 1
ATOM 3230 N N . TRP A 1 420 ? 12.766 -19.535 -22.459 1.00 92.31 420 TRP A N 1
ATOM 3231 C CA . TRP A 1 420 ? 14.201 -19.628 -22.175 1.00 92.31 420 TRP A CA 1
ATOM 3232 C C . TRP A 1 420 ? 14.463 -20.232 -20.782 1.00 92.31 420 TRP A C 1
ATOM 3234 O O . TRP A 1 420 ? 14.852 -19.513 -19.856 1.00 92.31 420 TRP A O 1
ATOM 3244 N N . PRO A 1 421 ? 14.270 -21.552 -20.599 1.00 90.06 421 PRO A N 1
ATOM 3245 C CA . PRO A 1 421 ? 14.315 -22.188 -19.278 1.00 90.06 421 PRO A CA 1
ATOM 3246 C C . PRO A 1 421 ? 15.692 -22.154 -18.603 1.00 90.06 421 PRO A C 1
ATOM 3248 O O . PRO A 1 421 ? 15.759 -22.193 -17.371 1.00 90.06 421 PRO A O 1
ATOM 3251 N N . ASP A 1 422 ? 16.768 -22.036 -19.383 1.00 88.44 422 ASP A N 1
ATOM 3252 C CA . ASP A 1 422 ? 18.153 -22.072 -18.898 1.00 88.44 422 ASP A CA 1
ATOM 3253 C C . ASP A 1 422 ? 18.675 -20.707 -18.411 1.00 88.44 422 ASP A C 1
ATOM 3255 O O . ASP A 1 422 ? 19.811 -20.609 -17.956 1.00 88.44 422 ASP A O 1
ATOM 3259 N N . GLU A 1 423 ? 17.868 -19.641 -18.485 1.00 87.81 423 GLU A N 1
ATOM 3260 C CA . GLU A 1 423 ? 18.294 -18.266 -18.194 1.00 87.81 423 GLU A CA 1
ATOM 3261 C C . GLU A 1 423 ? 18.072 -17.859 -16.721 1.00 87.81 423 GLU A C 1
ATOM 3263 O O . GLU A 1 423 ? 16.937 -17.591 -16.305 1.00 87.81 423 GLU A O 1
ATOM 3268 N N . PRO A 1 424 ? 19.137 -17.689 -15.906 1.00 82.31 424 PRO A N 1
ATOM 3269 C CA . PRO A 1 424 ? 18.993 -17.395 -14.476 1.00 82.31 424 PRO A CA 1
ATOM 3270 C C . PRO A 1 424 ? 18.334 -16.039 -14.195 1.00 82.31 424 PRO A C 1
ATOM 3272 O O . PRO A 1 424 ? 17.639 -15.870 -13.194 1.00 82.31 424 PRO A O 1
ATOM 3275 N N . SER A 1 425 ? 18.528 -15.063 -15.087 1.00 83.06 425 SER A N 1
ATOM 3276 C CA . SER A 1 425 ? 18.002 -13.699 -14.927 1.00 83.06 425 SER A CA 1
ATOM 3277 C C . SER A 1 425 ? 16.474 -13.587 -15.018 1.00 83.06 425 SER A C 1
ATOM 3279 O O . SER A 1 425 ? 15.931 -12.540 -14.673 1.00 83.06 425 SER A O 1
ATOM 3281 N N . LEU A 1 426 ? 15.780 -14.642 -15.461 1.00 89.19 426 LEU A N 1
ATOM 3282 C CA . LEU A 1 426 ? 14.311 -14.729 -15.465 1.00 89.19 426 LEU A CA 1
ATOM 3283 C C . LEU A 1 426 ? 13.754 -15.243 -14.125 1.00 89.19 426 LEU A C 1
ATOM 3285 O O . LEU A 1 426 ? 12.562 -15.114 -13.832 1.00 89.19 426 LEU A O 1
ATOM 3289 N N . ARG A 1 427 ? 14.627 -15.798 -13.276 1.00 86.12 427 ARG A N 1
ATOM 3290 C CA . ARG A 1 427 ? 14.288 -16.390 -11.973 1.00 86.12 427 ARG A CA 1
ATOM 3291 C C . ARG A 1 427 ? 14.818 -15.581 -10.780 1.00 86.12 427 ARG A C 1
ATOM 3293 O O . ARG A 1 427 ? 14.609 -15.982 -9.642 1.00 86.12 427 ARG A O 1
ATOM 3300 N N . ASP A 1 428 ? 15.468 -14.437 -11.020 1.00 82.19 428 ASP A N 1
ATOM 3301 C CA . ASP A 1 428 ? 16.094 -13.594 -9.982 1.00 82.19 428 ASP A CA 1
ATOM 3302 C C . ASP A 1 428 ? 15.105 -12.712 -9.194 1.00 82.19 428 ASP A C 1
ATOM 3304 O O . ASP A 1 428 ? 15.439 -12.175 -8.134 1.00 82.19 428 ASP A O 1
ATOM 3308 N N . PHE A 1 429 ? 13.883 -12.565 -9.705 1.00 88.62 429 PHE A N 1
ATOM 3309 C CA . PHE A 1 429 ? 12.791 -11.834 -9.076 1.00 88.62 429 PHE A CA 1
ATOM 3310 C C . PHE A 1 429 ? 11.725 -12.818 -8.593 1.00 88.62 429 PHE A C 1
ATOM 3312 O O . PHE A 1 429 ? 10.850 -13.224 -9.354 1.00 88.62 429 PHE A O 1
ATOM 3319 N N . ARG A 1 430 ? 11.824 -13.238 -7.331 1.00 88.81 430 ARG A N 1
ATOM 3320 C CA . ARG A 1 430 ? 10.850 -14.116 -6.663 1.00 88.81 430 ARG A CA 1
ATOM 3321 C C . ARG A 1 430 ? 10.546 -13.574 -5.256 1.00 88.81 430 ARG A C 1
ATOM 3323 O O . ARG A 1 430 ? 11.081 -14.091 -4.277 1.00 88.81 430 ARG A O 1
ATOM 3330 N N . PRO A 1 431 ? 9.782 -12.467 -5.146 1.00 90.56 431 PRO A N 1
ATOM 3331 C CA . PRO A 1 431 ? 9.390 -11.904 -3.856 1.00 90.56 431 PRO A CA 1
ATOM 3332 C C . PRO A 1 431 ? 8.524 -12.882 -3.053 1.00 90.56 431 PRO A C 1
ATOM 3334 O O . PRO A 1 431 ? 7.820 -13.721 -3.612 1.00 90.56 431 PRO A O 1
ATOM 3337 N N . GLU A 1 432 ? 8.542 -12.740 -1.727 1.00 91.00 432 GLU A N 1
ATOM 3338 C CA . GLU A 1 432 ? 7.656 -13.503 -0.844 1.00 91.00 432 GLU A CA 1
ATOM 3339 C C . GLU A 1 432 ? 6.178 -13.246 -1.206 1.00 91.00 432 GLU A C 1
ATOM 3341 O O . GLU A 1 432 ? 5.795 -12.081 -1.369 1.00 91.00 432 GLU A O 1
ATOM 3346 N N . PRO A 1 433 ? 5.307 -14.275 -1.252 1.00 92.44 433 PRO A N 1
ATOM 3347 C CA . PRO A 1 433 ? 3.891 -14.102 -1.600 1.00 92.44 433 PRO A CA 1
ATOM 3348 C C . PRO A 1 433 ? 3.160 -13.064 -0.736 1.00 92.44 433 PRO A C 1
ATOM 3350 O O . PRO A 1 433 ? 2.300 -12.331 -1.221 1.00 92.44 433 PRO A O 1
ATOM 3353 N N . ALA A 1 434 ? 3.549 -12.942 0.537 1.00 91.56 434 ALA A N 1
ATOM 3354 C CA . ALA A 1 434 ? 2.998 -11.949 1.453 1.00 91.56 434 ALA A CA 1
ATOM 3355 C C . ALA A 1 434 ? 3.314 -10.498 1.040 1.00 91.56 434 ALA A C 1
ATOM 3357 O O . ALA A 1 434 ? 2.514 -9.604 1.316 1.00 91.56 434 ALA A O 1
ATOM 3358 N N . LEU A 1 435 ? 4.457 -10.244 0.389 1.00 93.31 435 LEU A N 1
ATOM 3359 C CA . LEU A 1 435 ? 4.805 -8.918 -0.137 1.00 93.31 435 LEU A CA 1
ATOM 3360 C C . LEU A 1 435 ? 3.987 -8.591 -1.385 1.00 93.31 435 LEU A C 1
ATOM 3362 O O . LEU A 1 435 ? 3.466 -7.484 -1.487 1.00 93.31 435 LEU A O 1
ATOM 3366 N N . VAL A 1 436 ? 3.832 -9.565 -2.284 1.00 95.44 436 VAL A N 1
ATOM 3367 C CA . VAL A 1 436 ? 3.024 -9.425 -3.504 1.00 95.44 436 VAL A CA 1
ATOM 3368 C C . VAL A 1 436 ? 1.570 -9.118 -3.149 1.00 95.44 436 VAL A C 1
ATOM 3370 O O . VAL A 1 436 ? 0.978 -8.169 -3.662 1.00 95.44 436 VAL A O 1
ATOM 3373 N N . GLN A 1 437 ? 1.007 -9.866 -2.196 1.00 94.69 437 GLN A N 1
ATOM 3374 C CA . GLN A 1 437 ? -0.350 -9.632 -1.715 1.00 94.69 437 GLN A CA 1
ATOM 3375 C C . GLN A 1 437 ? -0.493 -8.261 -1.042 1.00 94.69 437 GLN A C 1
ATOM 3377 O O . GLN A 1 437 ? -1.489 -7.571 -1.261 1.00 94.69 437 GLN A O 1
ATOM 3382 N N . ALA A 1 438 ? 0.489 -7.854 -0.233 1.00 95.25 438 ALA A N 1
ATOM 3383 C CA . ALA A 1 438 ? 0.469 -6.561 0.440 1.00 95.25 438 ALA A CA 1
ATOM 3384 C C . ALA A 1 438 ? 0.542 -5.384 -0.549 1.00 95.25 438 ALA A C 1
ATOM 3386 O O . ALA A 1 438 ? -0.179 -4.402 -0.376 1.00 95.25 438 ALA A O 1
ATOM 3387 N N . GLU A 1 439 ? 1.362 -5.484 -1.601 1.00 97.88 439 GLU A N 1
ATOM 3388 C CA . GLU A 1 439 ? 1.399 -4.487 -2.677 1.00 97.88 439 GLU A CA 1
ATOM 3389 C C . GLU A 1 439 ? 0.034 -4.364 -3.361 1.00 97.88 439 GLU A C 1
ATOM 3391 O O . GLU A 1 439 ? -0.505 -3.263 -3.480 1.00 97.88 439 GLU A O 1
ATOM 3396 N N . LEU A 1 440 ? -0.555 -5.496 -3.759 1.00 96.62 440 LEU A N 1
ATOM 3397 C CA . LEU A 1 440 ? -1.828 -5.511 -4.472 1.00 96.62 440 LEU A CA 1
ATOM 3398 C C . LEU A 1 440 ? -2.966 -4.933 -3.622 1.00 96.62 440 LEU A C 1
ATOM 3400 O O . LEU A 1 440 ? -3.749 -4.127 -4.117 1.00 96.62 440 LEU A O 1
ATOM 3404 N N . GLN A 1 441 ? -3.035 -5.281 -2.334 1.00 94.81 441 GLN A N 1
ATOM 3405 C CA . GLN A 1 441 ? -4.027 -4.718 -1.412 1.00 94.81 441 GLN A CA 1
ATOM 3406 C C . GLN A 1 441 ? -3.882 -3.200 -1.259 1.00 94.81 441 GLN A C 1
ATOM 3408 O O . GLN A 1 441 ? -4.881 -2.480 -1.246 1.00 94.81 441 GLN A O 1
ATOM 3413 N N . ALA A 1 442 ? -2.647 -2.702 -1.167 1.00 97.06 442 ALA A N 1
ATOM 3414 C CA . ALA A 1 442 ? -2.397 -1.269 -1.102 1.00 97.06 442 ALA A CA 1
ATOM 3415 C C . ALA A 1 442 ? -2.843 -0.567 -2.393 1.00 97.06 442 ALA A C 1
ATOM 3417 O O . ALA A 1 442 ? -3.559 0.433 -2.322 1.00 97.06 442 ALA A O 1
ATOM 3418 N N . LEU A 1 443 ? -2.490 -1.116 -3.561 1.00 98.00 443 LEU A N 1
ATOM 3419 C CA . LEU A 1 443 ? -2.902 -0.595 -4.870 1.00 98.00 443 LEU A CA 1
ATOM 3420 C C . LEU A 1 443 ? -4.428 -0.576 -5.032 1.00 98.00 443 LEU A C 1
ATOM 3422 O O . LEU A 1 443 ? -4.979 0.413 -5.503 1.00 98.00 443 LEU A O 1
ATOM 3426 N N . GLN A 1 444 ? -5.125 -1.621 -4.582 1.00 95.69 444 GLN A N 1
ATOM 3427 C CA . GLN A 1 444 ? -6.592 -1.688 -4.598 1.00 95.69 444 GLN A CA 1
ATOM 3428 C C . GLN A 1 444 ? -7.248 -0.633 -3.697 1.00 95.69 444 GLN A C 1
ATOM 3430 O O . GLN A 1 444 ? -8.376 -0.220 -3.954 1.00 95.69 444 GLN A O 1
ATOM 3435 N N . SER A 1 445 ? -6.553 -0.190 -2.646 1.00 94.44 445 SER A N 1
ATOM 3436 C CA . SER A 1 445 ? -7.025 0.876 -1.755 1.00 94.44 445 SER A CA 1
ATOM 3437 C C . SER A 1 445 ? -6.709 2.289 -2.261 1.00 94.44 445 SER A C 1
ATOM 3439 O O . SER A 1 445 ? -7.185 3.268 -1.680 1.00 94.44 445 SER A O 1
ATOM 3441 N N . ALA A 1 446 ? -5.896 2.412 -3.316 1.00 97.06 446 ALA A N 1
ATOM 3442 C CA . ALA A 1 446 ? -5.488 3.698 -3.852 1.00 97.06 446 ALA A CA 1
ATOM 3443 C C . ALA A 1 446 ? -6.683 4.447 -4.453 1.00 97.06 446 ALA A C 1
ATOM 3445 O O . ALA A 1 446 ? -7.478 3.902 -5.216 1.00 97.06 446 ALA A O 1
ATOM 3446 N N . ARG A 1 447 ? -6.781 5.739 -4.142 1.00 96.25 447 ARG A N 1
ATOM 3447 C CA . ARG A 1 447 ? -7.725 6.652 -4.793 1.00 96.25 447 ARG A CA 1
ATOM 3448 C C . ARG A 1 447 ? -7.241 7.015 -6.193 1.00 96.25 447 ARG A C 1
ATOM 3450 O O . ARG A 1 447 ? -8.050 7.164 -7.107 1.00 96.25 447 ARG A O 1
ATOM 3457 N N . GLN A 1 448 ? -5.931 7.184 -6.339 1.00 96.88 448 GLN A N 1
ATOM 3458 C CA . GLN A 1 448 ? -5.314 7.652 -7.568 1.00 96.88 448 GLN A CA 1
ATOM 3459 C C . GLN A 1 448 ? -3.964 6.970 -7.805 1.00 96.88 448 GLN A C 1
ATOM 3461 O O . GLN A 1 448 ? -3.171 6.808 -6.878 1.00 96.88 448 GLN A O 1
ATOM 3466 N N . ILE A 1 449 ? -3.704 6.613 -9.059 1.00 98.25 449 ILE A N 1
ATOM 3467 C CA . ILE A 1 449 ? -2.419 6.129 -9.562 1.00 98.25 449 ILE A CA 1
ATOM 3468 C C . ILE A 1 449 ? -1.829 7.208 -10.464 1.00 98.25 449 ILE A C 1
ATOM 3470 O O . ILE A 1 449 ? -2.506 7.695 -11.367 1.00 98.25 449 ILE A O 1
ATOM 3474 N N . ILE A 1 450 ? -0.569 7.561 -10.239 1.00 97.25 450 ILE A N 1
ATOM 3475 C CA . ILE A 1 450 ? 0.200 8.481 -11.073 1.00 97.25 450 ILE A CA 1
ATOM 3476 C C . ILE A 1 450 ? 1.355 7.695 -11.679 1.00 97.25 450 ILE A C 1
ATOM 3478 O O . ILE A 1 450 ? 2.147 7.085 -10.957 1.00 97.25 450 ILE A O 1
ATOM 3482 N N . THR A 1 451 ? 1.469 7.715 -13.001 1.00 96.94 451 THR A N 1
ATOM 3483 C CA . THR A 1 451 ? 2.551 7.025 -13.706 1.00 96.94 451 THR A CA 1
ATOM 3484 C C . THR A 1 451 ? 2.845 7.693 -15.045 1.00 96.94 451 THR A C 1
ATOM 3486 O O . THR A 1 451 ? 1.915 8.146 -15.700 1.00 96.94 451 THR A O 1
ATOM 3489 N N . PRO A 1 452 ? 4.105 7.768 -15.494 1.00 94.50 452 PRO A N 1
ATOM 3490 C CA . PRO A 1 452 ? 4.436 8.152 -16.859 1.00 94.50 452 PRO A CA 1
ATOM 3491 C C . PRO A 1 452 ? 4.459 6.937 -17.801 1.00 94.50 452 PRO A C 1
ATOM 3493 O O . PRO A 1 452 ? 4.599 7.088 -19.007 1.00 94.50 452 PRO A O 1
ATOM 3496 N N . HIS A 1 453 ? 4.371 5.718 -17.260 1.00 95.69 453 HIS A N 1
ATOM 3497 C CA . HIS A 1 453 ? 4.585 4.487 -18.003 1.00 95.69 453 HIS A CA 1
ATOM 3498 C C . HIS A 1 453 ? 3.276 3.986 -18.620 1.00 95.69 453 HIS A C 1
ATOM 3500 O O . HIS A 1 453 ? 2.379 3.526 -17.909 1.00 95.69 453 HIS A O 1
ATOM 3506 N N . HIS A 1 454 ? 3.194 3.983 -19.952 1.00 95.19 454 HIS A N 1
ATOM 3507 C CA . HIS A 1 454 ? 1.961 3.687 -20.688 1.00 95.19 454 HIS A CA 1
ATOM 3508 C C . HIS A 1 454 ? 1.356 2.319 -20.330 1.00 95.19 454 HIS A C 1
ATOM 3510 O O . HIS A 1 454 ? 0.185 2.225 -19.964 1.00 95.19 454 HIS A O 1
ATOM 3516 N N . GLY A 1 455 ? 2.171 1.257 -20.324 1.00 94.38 455 GLY A N 1
ATOM 3517 C CA . GLY A 1 455 ? 1.712 -0.089 -19.952 1.00 94.38 455 GLY A CA 1
ATOM 3518 C C . GLY A 1 455 ? 1.224 -0.203 -18.500 1.00 94.38 455 GLY A C 1
ATOM 3519 O O . GLY A 1 455 ? 0.300 -0.960 -18.215 1.00 94.38 455 GLY A O 1
ATOM 3520 N N . VAL A 1 456 ? 1.769 0.604 -17.581 1.00 96.94 456 VAL A N 1
ATOM 3521 C CA . VAL A 1 456 ? 1.325 0.630 -16.179 1.00 96.94 456 VAL A CA 1
ATOM 3522 C C . VAL A 1 456 ? -0.003 1.365 -16.076 1.00 96.94 456 VAL A C 1
ATOM 3524 O O . VAL A 1 456 ? -0.897 0.902 -15.374 1.00 96.94 456 VAL A O 1
ATOM 3527 N N . ALA A 1 457 ? -0.168 2.470 -16.809 1.00 97.31 457 ALA A N 1
ATOM 3528 C CA . ALA A 1 457 ? -1.433 3.191 -16.869 1.00 97.31 457 ALA A CA 1
ATOM 3529 C C . ALA A 1 457 ? -2.558 2.302 -17.421 1.00 97.31 457 ALA A C 1
ATOM 3531 O O . ALA A 1 457 ? -3.646 2.264 -16.849 1.00 97.31 457 ALA A O 1
ATOM 3532 N N . GLN A 1 458 ? -2.298 1.551 -18.497 1.00 96.44 458 GLN A N 1
ATOM 3533 C CA . GLN A 1 458 ? -3.256 0.589 -19.048 1.00 96.44 458 GLN A CA 1
ATOM 3534 C C . GLN A 1 458 ? -3.602 -0.513 -18.042 1.00 96.44 458 GLN A C 1
ATOM 3536 O O . GLN A 1 458 ? -4.782 -0.733 -17.769 1.00 96.44 458 GLN A O 1
ATOM 3541 N N . TRP A 1 459 ? -2.588 -1.144 -17.440 1.00 96.88 459 TRP A N 1
ATOM 3542 C CA . TRP A 1 459 ? -2.795 -2.176 -16.427 1.00 96.88 459 TRP A CA 1
ATOM 3543 C C . TRP A 1 459 ? -3.630 -1.648 -15.253 1.00 96.88 459 TRP A C 1
ATOM 3545 O O . TRP A 1 459 ? -4.607 -2.280 -14.853 1.00 96.88 459 TRP A O 1
ATOM 3555 N N . ALA A 1 460 ? -3.307 -0.457 -14.740 1.00 98.06 460 ALA A N 1
ATOM 3556 C CA . ALA A 1 460 ? -4.028 0.159 -13.632 1.00 98.06 460 ALA A CA 1
ATOM 3557 C C . ALA A 1 460 ? -5.491 0.460 -13.993 1.00 98.06 460 ALA A C 1
ATOM 3559 O O . ALA A 1 460 ? -6.373 0.167 -13.193 1.00 98.06 460 ALA A O 1
ATOM 3560 N N . ARG A 1 461 ? -5.771 0.973 -15.202 1.00 97.81 461 ARG A N 1
ATOM 3561 C CA . ARG A 1 461 ? -7.147 1.239 -15.676 1.00 97.81 461 ARG A CA 1
ATOM 3562 C C . ARG A 1 461 ? -7.989 -0.036 -15.779 1.00 97.81 461 ARG A C 1
ATOM 3564 O O . ARG A 1 461 ? -9.198 0.025 -15.595 1.00 97.81 461 ARG A O 1
ATOM 3571 N N . GLN A 1 462 ? -7.362 -1.165 -16.102 1.00 97.38 462 GLN A N 1
ATOM 3572 C CA . GLN A 1 462 ? -8.040 -2.454 -16.262 1.00 97.38 462 GLN A CA 1
ATOM 3573 C C . GLN A 1 462 ? -8.260 -3.180 -14.928 1.00 97.38 462 GLN A C 1
ATOM 3575 O O . GLN A 1 462 ? -9.253 -3.886 -14.778 1.00 97.38 462 GLN A O 1
ATOM 3580 N N . ASN A 1 463 ? -7.341 -3.023 -13.968 1.00 97.62 463 ASN A N 1
ATOM 3581 C CA . ASN A 1 463 ? -7.287 -3.863 -12.766 1.00 97.62 463 ASN A CA 1
ATOM 3582 C C . ASN A 1 463 ? -7.620 -3.127 -11.460 1.00 97.62 463 ASN A C 1
ATOM 3584 O O . ASN A 1 463 ? -7.851 -3.778 -10.440 1.00 97.62 463 ASN A O 1
ATOM 3588 N N . LEU A 1 464 ? -7.631 -1.792 -11.455 1.00 97.44 464 LEU A N 1
ATOM 3589 C CA . LEU A 1 464 ? -7.873 -0.982 -10.261 1.00 97.44 464 LEU A CA 1
ATOM 3590 C C . LEU A 1 464 ? -9.083 -0.066 -10.454 1.00 97.44 464 LEU A C 1
ATOM 3592 O O . LEU A 1 464 ? -9.324 0.466 -11.531 1.00 97.44 464 LEU A O 1
ATOM 3596 N N . ALA A 1 465 ? -9.804 0.194 -9.362 1.00 96.25 465 ALA A N 1
ATOM 3597 C CA . ALA A 1 465 ? -10.871 1.199 -9.323 1.00 96.25 465 ALA A CA 1
ATOM 3598 C C . ALA A 1 465 ? -10.339 2.642 -9.163 1.00 96.25 465 ALA A C 1
ATOM 3600 O O . ALA A 1 465 ? -11.117 3.590 -9.070 1.00 96.25 465 ALA A O 1
ATOM 3601 N N . ALA A 1 466 ? -9.017 2.804 -9.073 1.00 96.69 466 ALA A N 1
ATOM 3602 C CA . ALA A 1 466 ? -8.356 4.080 -8.849 1.00 96.69 466 ALA A CA 1
ATOM 3603 C C . ALA A 1 466 ? -8.416 4.979 -10.092 1.00 96.69 466 ALA A C 1
ATOM 3605 O O . ALA A 1 466 ? -8.339 4.511 -11.229 1.00 96.69 466 ALA A O 1
ATOM 3606 N N . GLN A 1 467 ? -8.456 6.295 -9.884 1.00 97.69 467 GLN A N 1
ATOM 3607 C CA . GLN A 1 467 ? -8.259 7.245 -10.975 1.00 97.69 467 GLN A CA 1
ATOM 3608 C C . GLN A 1 467 ? -6.819 7.137 -11.494 1.00 97.69 467 GLN A C 1
ATOM 3610 O O . GLN A 1 467 ? -5.872 7.288 -10.726 1.00 97.69 467 GLN A O 1
ATOM 3615 N N . VAL A 1 468 ? -6.635 6.928 -12.796 1.00 98.25 468 VAL A N 1
ATOM 3616 C CA . VAL A 1 468 ? -5.298 6.817 -13.396 1.00 98.25 468 VAL A CA 1
ATOM 3617 C C . VAL A 1 468 ? -4.912 8.121 -14.077 1.00 98.25 468 VAL A C 1
ATOM 3619 O O . VAL A 1 468 ? -5.548 8.546 -15.041 1.00 98.25 468 VAL A O 1
ATOM 3622 N N . MET A 1 469 ? -3.841 8.735 -13.585 1.00 96.38 469 MET A N 1
ATOM 3623 C CA . MET A 1 469 ? -3.201 9.899 -14.176 1.00 96.38 469 MET A CA 1
ATOM 3624 C C . MET A 1 469 ? -1.918 9.472 -14.882 1.00 96.38 469 MET A C 1
ATOM 3626 O O . MET A 1 469 ? -0.903 9.164 -14.256 1.00 96.38 469 MET A O 1
ATOM 3630 N N . GLU A 1 470 ? -1.990 9.463 -16.206 1.00 96.19 470 GLU A N 1
ATOM 3631 C CA . GLU A 1 470 ? -0.853 9.172 -17.065 1.00 96.19 470 GLU A CA 1
ATOM 3632 C C . GLU A 1 470 ? -0.100 10.470 -17.368 1.00 96.19 470 GLU A C 1
ATOM 3634 O O . GLU A 1 470 ? -0.655 11.396 -17.959 1.00 96.19 470 GLU A O 1
ATOM 3639 N N . LEU A 1 471 ? 1.143 10.565 -16.901 1.00 93.38 471 LEU A N 1
ATOM 3640 C CA . LEU A 1 471 ? 1.991 11.731 -17.106 1.00 93.38 471 LEU A CA 1
ATOM 3641 C C . LEU A 1 471 ? 2.711 11.647 -18.448 1.00 93.38 471 LEU A C 1
ATOM 3643 O O . LEU A 1 471 ? 3.156 10.584 -18.873 1.00 93.38 471 LEU A O 1
ATOM 3647 N N . VAL A 1 472 ? 2.929 12.805 -19.065 1.00 89.31 472 VAL A N 1
ATOM 3648 C CA . VAL A 1 472 ? 3.828 12.899 -20.213 1.00 89.31 472 VAL A CA 1
ATOM 3649 C C . VAL A 1 472 ? 5.270 12.774 -19.727 1.00 89.31 472 VAL A C 1
ATOM 3651 O O . VAL A 1 472 ? 5.722 13.494 -18.831 1.00 89.31 472 VAL A O 1
ATOM 3654 N N . TRP A 1 473 ? 5.995 11.855 -20.348 1.00 86.81 473 TRP A N 1
ATOM 3655 C CA . TRP A 1 473 ? 7.434 11.692 -20.217 1.00 86.81 473 TRP A CA 1
ATOM 3656 C C . TRP A 1 473 ? 8.182 13.025 -20.452 1.00 86.81 473 TRP A C 1
ATOM 3658 O O . TRP A 1 473 ? 8.088 13.616 -21.522 1.00 86.81 473 TRP A O 1
ATOM 3668 N N . GLN A 1 474 ? 8.968 13.499 -19.476 1.00 80.75 474 GLN A N 1
ATOM 3669 C CA . GLN A 1 474 ? 9.647 14.807 -19.534 1.00 80.75 474 GLN A CA 1
ATOM 3670 C C . GLN A 1 474 ? 10.933 14.731 -20.357 1.00 80.75 474 GLN A C 1
ATOM 3672 O O . GLN A 1 474 ? 11.858 14.017 -19.964 1.00 80.75 474 GLN A O 1
ATOM 3677 N N . GLU A 1 475 ? 11.018 15.415 -21.499 1.00 68.31 475 GLU A N 1
ATOM 3678 C CA . GLU A 1 475 ? 12.214 15.425 -22.356 1.00 68.31 475 GLU A CA 1
ATOM 3679 C C . GLU A 1 475 ? 13.419 16.063 -21.651 1.00 68.31 475 GLU A C 1
ATOM 3681 O O . GLU A 1 475 ? 13.654 17.266 -21.719 1.00 68.31 475 GLU A O 1
ATOM 3686 N N . ASN A 1 476 ? 14.221 15.240 -20.978 1.00 62.09 476 ASN A N 1
ATOM 3687 C CA . ASN A 1 476 ? 15.469 15.691 -20.355 1.00 62.09 476 ASN A CA 1
ATOM 3688 C C . ASN A 1 476 ? 16.659 15.636 -21.323 1.00 62.09 476 ASN A C 1
ATOM 3690 O O . ASN A 1 476 ? 17.763 16.039 -20.968 1.00 62.09 476 ASN A O 1
ATOM 3694 N N . PHE A 1 477 ? 16.439 15.110 -22.528 1.00 61.22 477 PHE A N 1
ATOM 3695 C CA . PHE A 1 477 ? 17.441 14.964 -23.569 1.00 61.22 477 PHE A CA 1
ATOM 3696 C C . PHE A 1 477 ? 16.960 15.691 -24.824 1.00 61.22 477 PHE A C 1
ATOM 3698 O O . PHE A 1 477 ? 16.022 15.244 -25.478 1.00 61.22 477 PHE A O 1
ATOM 3705 N N . LYS A 1 478 ? 17.609 16.815 -25.144 1.00 60.25 478 LYS A N 1
ATOM 3706 C CA . LYS A 1 478 ? 17.503 17.475 -26.446 1.00 60.25 478 LYS A CA 1
ATOM 3707 C C . LYS A 1 478 ? 18.844 17.292 -27.151 1.00 60.25 478 LYS A C 1
ATOM 3709 O O . LYS A 1 478 ? 19.819 17.902 -26.705 1.00 60.25 478 LYS A O 1
ATOM 3714 N N . PRO A 1 479 ? 18.934 16.438 -28.183 1.00 61.12 479 PRO A N 1
ATOM 3715 C CA . PRO A 1 479 ? 20.181 16.282 -28.914 1.00 61.12 479 PRO A CA 1
ATOM 3716 C C . PRO A 1 479 ? 20.552 17.623 -29.556 1.00 61.12 479 PRO A C 1
ATOM 3718 O O . PRO A 1 479 ? 19.691 18.337 -30.075 1.00 61.12 479 PRO A O 1
ATOM 3721 N N . ASN A 1 480 ? 21.832 17.992 -29.507 1.00 64.88 480 ASN A N 1
ATOM 3722 C CA . ASN A 1 480 ? 22.296 19.201 -30.181 1.00 64.88 480 ASN A CA 1
ATOM 3723 C C . ASN A 1 480 ? 22.069 19.032 -31.701 1.00 64.88 480 ASN A C 1
ATOM 3725 O O . ASN A 1 480 ? 22.491 18.009 -32.245 1.00 64.88 480 ASN A O 1
ATOM 3729 N N . PRO A 1 481 ? 21.471 20.002 -32.419 1.00 62.66 481 PRO A N 1
ATOM 3730 C CA . PRO A 1 481 ? 21.306 19.929 -33.875 1.00 62.66 481 PRO A CA 1
ATOM 3731 C C . PRO A 1 481 ? 22.598 19.575 -34.635 1.00 62.66 481 PRO A C 1
ATOM 3733 O O . PRO A 1 481 ? 22.556 18.842 -35.621 1.00 62.66 481 PRO A O 1
ATOM 3736 N N . ALA A 1 482 ? 23.762 20.016 -34.144 1.00 64.69 482 ALA A N 1
ATOM 3737 C CA . ALA A 1 482 ? 25.063 19.652 -34.708 1.00 64.69 482 ALA A CA 1
ATOM 3738 C C . ALA A 1 482 ? 25.432 18.169 -34.485 1.00 64.69 482 ALA A C 1
ATOM 3740 O O . ALA A 1 482 ? 26.048 17.552 -35.355 1.00 64.69 482 ALA A O 1
ATOM 3741 N N . GLN A 1 483 ? 25.037 17.575 -33.350 1.00 63.91 483 GLN A N 1
ATOM 3742 C CA . GLN A 1 483 ? 25.192 16.134 -33.097 1.00 63.91 483 GLN A CA 1
ATOM 3743 C C . GLN A 1 483 ? 24.297 15.327 -34.037 1.00 63.91 483 GLN A C 1
ATOM 3745 O O . GLN A 1 483 ? 24.773 14.374 -34.646 1.00 63.91 483 GLN A O 1
ATOM 3750 N N . VAL A 1 484 ? 23.046 15.758 -34.230 1.00 62.97 484 VAL A N 1
ATOM 3751 C CA . VAL A 1 484 ? 22.106 15.131 -35.174 1.00 62.97 484 VAL A CA 1
ATOM 3752 C C . VAL A 1 484 ? 22.655 15.171 -36.602 1.00 62.97 484 VAL A C 1
ATOM 3754 O O . VAL A 1 484 ? 22.671 14.154 -37.281 1.00 62.97 484 VAL A O 1
ATOM 3757 N N . GLN A 1 485 ? 23.206 16.298 -37.058 1.00 61.34 485 GLN A N 1
ATOM 3758 C CA . GLN A 1 485 ? 23.829 16.379 -38.387 1.00 61.34 485 GLN A CA 1
ATOM 3759 C C . GLN A 1 485 ? 25.088 15.510 -38.537 1.00 61.34 485 GLN A C 1
ATOM 3761 O O . GLN A 1 485 ? 25.364 15.030 -39.636 1.00 61.34 485 GLN A O 1
ATOM 3766 N N . LYS A 1 486 ? 25.864 15.306 -37.463 1.00 60.44 486 LYS A N 1
ATOM 3767 C CA . LYS A 1 486 ? 27.052 14.436 -37.471 1.00 60.44 486 LYS A CA 1
ATOM 3768 C C . LYS A 1 486 ? 26.673 12.957 -37.571 1.00 60.44 486 LYS A C 1
ATOM 3770 O O . LYS A 1 486 ? 27.343 12.235 -38.303 1.00 60.44 486 LYS A O 1
ATOM 3775 N N . ILE A 1 487 ? 25.583 12.553 -36.909 1.00 59.97 487 ILE A N 1
ATOM 3776 C CA . ILE A 1 487 ? 24.992 11.210 -37.009 1.00 59.97 487 ILE A CA 1
ATOM 3777 C C . ILE A 1 487 ? 24.790 10.848 -38.485 1.00 59.97 487 ILE A C 1
ATOM 3779 O O . ILE A 1 487 ? 25.351 9.859 -38.937 1.00 59.97 487 ILE A O 1
ATOM 3783 N N . TYR A 1 488 ? 24.137 11.709 -39.275 1.00 55.62 488 TYR A N 1
ATOM 3784 C CA . TYR A 1 488 ? 23.825 11.450 -40.689 1.00 55.62 488 TYR A CA 1
ATOM 3785 C C . TYR A 1 488 ? 25.029 11.318 -41.649 1.00 55.62 488 TYR A C 1
ATOM 3787 O O . TYR A 1 488 ? 24.843 10.894 -42.787 1.00 55.62 488 TYR A O 1
ATOM 3795 N N . ARG A 1 489 ? 26.258 11.679 -41.243 1.00 53.59 489 ARG A N 1
ATOM 3796 C CA . ARG A 1 489 ? 27.414 11.810 -42.160 1.00 53.59 489 ARG A CA 1
ATOM 3797 C C . ARG A 1 489 ? 28.358 10.603 -42.220 1.00 53.59 489 ARG A C 1
ATOM 3799 O O . ARG A 1 489 ? 29.265 10.614 -43.048 1.00 53.59 489 ARG A O 1
ATOM 3806 N N . GLN A 1 490 ? 28.186 9.579 -41.383 1.00 52.72 490 GLN A N 1
ATOM 3807 C CA 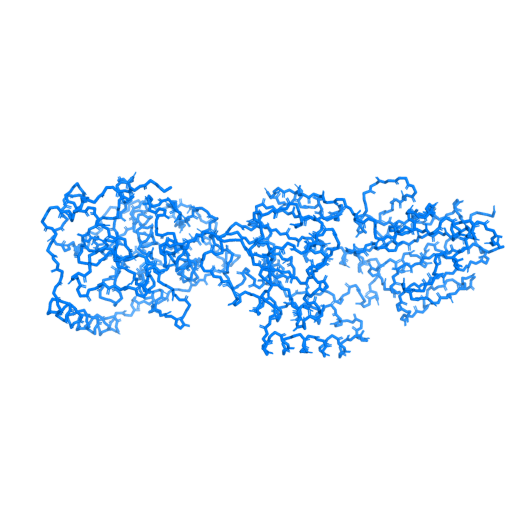. GLN A 1 490 ? 29.073 8.407 -41.356 1.00 52.72 490 GLN A CA 1
ATOM 3808 C C . GLN A 1 490 ? 28.273 7.111 -41.179 1.00 52.72 490 GLN A C 1
ATOM 3810 O O . GLN A 1 490 ? 27.582 6.982 -40.179 1.00 52.72 490 GLN A O 1
ATOM 3815 N N . ALA A 1 491 ? 28.375 6.164 -42.124 1.00 54.59 491 ALA A N 1
ATOM 3816 C CA . ALA A 1 491 ? 28.430 4.713 -41.867 1.00 54.59 491 ALA A CA 1
ATOM 3817 C C . ALA A 1 491 ? 28.469 3.884 -43.160 1.00 54.59 491 ALA A C 1
ATOM 3819 O O . ALA A 1 491 ? 27.617 4.039 -44.026 1.00 54.59 491 ALA A O 1
ATOM 3820 N N . ALA A 1 492 ? 29.405 2.933 -43.221 1.00 59.78 492 ALA A N 1
ATOM 3821 C CA . ALA A 1 492 ? 29.407 1.821 -44.178 1.00 59.78 492 ALA A CA 1
ATOM 3822 C C . ALA A 1 492 ? 28.835 0.513 -43.576 1.00 59.78 492 ALA A C 1
ATOM 3824 O O . ALA A 1 492 ? 28.647 -0.460 -44.297 1.00 59.78 492 ALA A O 1
ATOM 3825 N N . ILE A 1 493 ? 28.575 0.475 -42.259 1.00 71.06 493 ILE A N 1
ATOM 3826 C CA . ILE A 1 493 ? 28.121 -0.705 -41.500 1.00 71.06 493 ILE A CA 1
ATOM 3827 C C . ILE A 1 493 ? 26.858 -0.323 -40.718 1.00 71.06 493 ILE A C 1
ATOM 3829 O O . ILE A 1 493 ? 26.815 0.748 -40.111 1.00 71.06 493 ILE A O 1
ATOM 3833 N N . LYS A 1 494 ? 25.833 -1.183 -40.734 1.00 81.19 494 LYS A N 1
ATOM 3834 C CA . LYS A 1 494 ? 24.594 -0.991 -39.963 1.00 81.19 494 LYS A CA 1
ATOM 3835 C C . LYS A 1 494 ? 24.861 -1.239 -38.473 1.00 81.19 494 LYS A C 1
ATOM 3837 O O . LYS A 1 494 ? 25.550 -2.200 -38.116 1.00 81.19 494 LYS A O 1
ATOM 3842 N N . THR A 1 495 ? 24.272 -0.415 -37.610 1.00 86.50 495 THR A N 1
ATOM 3843 C CA . THR A 1 495 ? 24.514 -0.465 -36.162 1.00 86.50 495 THR A CA 1
ATOM 3844 C C . THR A 1 495 ? 23.203 -0.640 -35.403 1.00 86.50 495 THR A C 1
ATOM 3846 O O . THR A 1 495 ? 22.253 0.1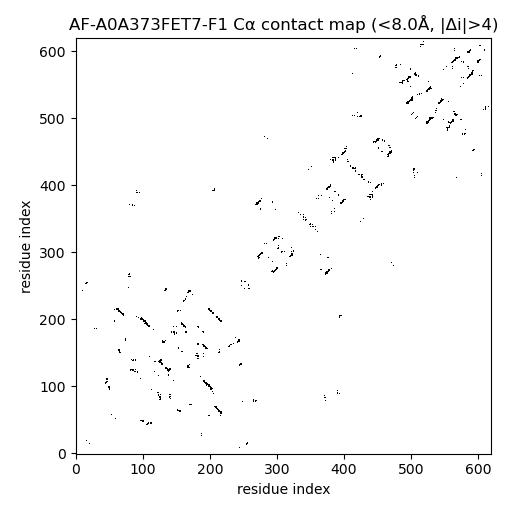13 -35.596 1.00 86.50 495 THR A O 1
ATOM 3849 N N . ILE A 1 496 ? 23.152 -1.621 -34.504 1.00 90.81 496 ILE A N 1
ATOM 3850 C CA . ILE A 1 496 ? 22.070 -1.788 -33.531 1.00 90.81 496 ILE A CA 1
ATOM 3851 C C . ILE A 1 496 ? 22.554 -1.306 -32.172 1.00 90.81 496 ILE A C 1
ATOM 3853 O O . ILE A 1 496 ? 23.649 -1.655 -31.737 1.00 90.81 496 ILE A O 1
ATOM 3857 N N . VAL A 1 497 ? 21.716 -0.551 -31.470 1.00 91.50 497 VAL A N 1
ATOM 3858 C CA . VAL A 1 497 ? 21.939 -0.180 -30.074 1.00 91.50 497 VAL A CA 1
ATOM 3859 C C . VAL A 1 497 ? 20.960 -0.954 -29.196 1.00 91.50 497 VAL A C 1
ATOM 3861 O O . VAL A 1 497 ? 19.746 -0.824 -29.336 1.00 91.50 497 VAL A O 1
ATOM 3864 N N . PHE A 1 498 ? 21.495 -1.754 -28.276 1.00 93.56 498 PHE A N 1
ATOM 3865 C CA . PHE A 1 498 ? 20.756 -2.453 -27.230 1.00 93.56 498 PHE A CA 1
ATOM 3866 C C . PHE A 1 498 ? 20.940 -1.709 -25.895 1.00 93.56 498 PHE A C 1
ATOM 3868 O O . PHE A 1 498 ? 22.004 -1.789 -25.263 1.00 93.56 498 PHE A O 1
ATOM 3875 N N . PRO A 1 499 ? 19.931 -0.957 -25.427 1.00 92.50 499 PRO A N 1
ATOM 3876 C CA . PRO A 1 499 ? 20.086 0.010 -24.346 1.00 92.50 499 PRO A CA 1
ATOM 3877 C C . PRO A 1 499 ? 19.910 -0.608 -22.952 1.00 92.50 499 PRO A C 1
ATOM 3879 O O . PRO A 1 499 ? 19.273 -0.030 -22.073 1.00 92.50 499 PRO A O 1
ATOM 3882 N N . ALA A 1 500 ? 20.449 -1.804 -22.737 1.00 91.56 500 ALA A N 1
ATOM 3883 C CA . ALA A 1 500 ? 20.326 -2.509 -21.472 1.00 91.56 500 ALA A CA 1
ATOM 3884 C C . ALA A 1 500 ? 21.535 -3.411 -21.211 1.00 91.56 500 ALA A C 1
ATOM 3886 O O . ALA A 1 500 ? 22.420 -3.579 -22.044 1.00 91.56 500 ALA A O 1
ATOM 3887 N N . SER A 1 501 ? 21.586 -4.007 -20.018 1.00 89.88 501 SER A N 1
ATOM 3888 C CA . SER A 1 501 ? 22.514 -5.118 -19.776 1.00 89.88 501 SER A CA 1
ATOM 3889 C C . SER A 1 501 ? 22.024 -6.370 -20.505 1.00 89.88 501 SER A C 1
ATOM 3891 O O . SER A 1 501 ? 20.814 -6.573 -20.582 1.00 89.88 501 SER A O 1
ATOM 3893 N N . THR A 1 502 ? 22.954 -7.209 -20.970 1.00 91.00 502 THR A N 1
ATOM 3894 C CA . THR A 1 502 ? 22.715 -8.497 -21.672 1.00 91.00 502 THR A CA 1
ATOM 3895 C C . THR A 1 502 ? 22.017 -9.542 -20.782 1.00 91.00 502 THR A C 1
ATOM 3897 O O . THR A 1 502 ? 22.602 -10.524 -20.343 1.00 91.00 502 THR A O 1
ATOM 3900 N N . LEU A 1 503 ? 20.762 -9.277 -20.425 1.00 90.06 503 LEU A N 1
ATOM 3901 C CA . LEU A 1 503 ? 19.917 -10.112 -19.576 1.00 90.06 503 LEU A CA 1
ATOM 3902 C C . LEU A 1 503 ? 18.708 -10.580 -20.383 1.00 90.06 503 LEU A C 1
ATOM 3904 O O . LEU A 1 503 ? 18.118 -9.787 -21.119 1.00 90.06 503 LEU A O 1
ATOM 3908 N N . ALA A 1 504 ? 18.274 -11.821 -20.178 1.00 91.69 504 ALA A N 1
ATOM 3909 C CA . ALA A 1 504 ? 17.107 -12.377 -20.861 1.00 91.69 504 ALA A CA 1
ATOM 3910 C C . ALA A 1 504 ? 15.827 -11.565 -20.594 1.00 91.69 504 ALA A C 1
ATOM 3912 O O . ALA A 1 504 ? 15.111 -11.232 -21.528 1.00 91.69 504 ALA A O 1
ATOM 3913 N N . ARG A 1 505 ? 15.599 -11.080 -19.361 1.00 91.62 505 ARG A N 1
ATOM 3914 C CA . ARG A 1 505 ? 14.440 -10.203 -19.063 1.00 91.62 505 ARG A CA 1
ATOM 3915 C C . ARG A 1 505 ? 14.424 -8.880 -19.845 1.00 91.62 505 ARG A C 1
ATOM 3917 O O . ARG A 1 505 ? 13.403 -8.201 -19.891 1.00 91.62 505 ARG A O 1
ATOM 3924 N N . LYS A 1 506 ? 15.572 -8.470 -20.394 1.00 93.44 506 LYS A N 1
ATOM 3925 C CA . LYS A 1 506 ? 15.724 -7.272 -21.231 1.00 93.44 506 LYS A CA 1
ATOM 3926 C C . LYS A 1 506 ? 15.602 -7.580 -22.724 1.00 93.44 506 LYS A C 1
ATOM 3928 O O . LYS A 1 506 ? 15.784 -6.673 -23.524 1.00 93.44 506 LYS A O 1
ATOM 3933 N N . GLY A 1 507 ? 15.281 -8.818 -23.094 1.00 94.50 507 GLY A N 1
ATOM 3934 C CA . GLY A 1 507 ? 15.106 -9.205 -24.487 1.00 94.50 507 GLY A CA 1
ATOM 3935 C C . GLY A 1 507 ? 16.391 -9.662 -25.176 1.00 94.50 507 GLY A C 1
ATOM 3936 O O . GLY A 1 507 ? 16.456 -9.698 -26.402 1.00 94.50 507 GLY A O 1
ATOM 3937 N N . TRP A 1 508 ? 17.467 -9.930 -24.422 1.00 93.75 508 TRP A N 1
ATOM 3938 C CA . TRP A 1 508 ? 18.763 -10.275 -25.021 1.00 93.75 508 TRP A CA 1
ATOM 3939 C C . TRP A 1 508 ? 18.680 -11.544 -25.881 1.00 93.75 508 TRP A C 1
ATOM 3941 O O . TRP A 1 508 ? 19.248 -11.599 -26.970 1.00 93.75 508 TRP A O 1
ATOM 3951 N N . ARG A 1 509 ? 17.929 -12.548 -25.414 1.00 93.94 509 ARG A N 1
ATOM 3952 C CA . ARG A 1 509 ? 17.765 -13.834 -26.102 1.00 93.94 509 ARG A CA 1
ATOM 3953 C C . ARG A 1 509 ? 16.976 -13.694 -27.388 1.00 93.94 509 ARG A C 1
ATOM 3955 O O . ARG A 1 509 ? 17.372 -14.240 -28.412 1.00 93.94 509 ARG A O 1
ATOM 3962 N N . GLU A 1 510 ? 15.905 -12.922 -27.328 1.00 95.56 510 GLU A N 1
ATOM 3963 C CA . GLU A 1 510 ? 15.047 -12.570 -28.446 1.00 95.56 510 GLU A CA 1
ATOM 3964 C C . GLU A 1 510 ? 15.852 -11.836 -29.513 1.00 95.56 510 GLU A C 1
ATOM 3966 O O . GLU A 1 510 ? 15.798 -12.220 -30.678 1.00 95.56 510 GLU A O 1
ATOM 3971 N N . LEU A 1 511 ? 16.660 -10.844 -29.118 1.00 95.31 511 LEU A N 1
ATOM 3972 C CA . LEU A 1 511 ? 17.522 -10.120 -30.046 1.00 95.31 511 LEU A CA 1
ATOM 3973 C C . LEU A 1 511 ? 18.526 -11.057 -30.724 1.00 95.31 511 LEU A C 1
ATOM 3975 O O . LEU A 1 511 ? 18.579 -11.098 -31.950 1.00 95.31 511 LEU A O 1
ATOM 3979 N N . CYS A 1 512 ? 19.288 -11.847 -29.963 1.00 94.31 512 CYS A N 1
ATOM 3980 C CA . CYS A 1 512 ? 20.246 -12.799 -30.531 1.00 94.31 512 CYS A CA 1
ATOM 3981 C C . CYS A 1 512 ? 19.575 -13.794 -31.492 1.00 94.31 512 CYS A C 1
ATOM 3983 O O . CYS A 1 512 ? 20.069 -14.023 -32.597 1.00 94.31 512 CYS A O 1
ATOM 3985 N N . ALA A 1 513 ? 18.428 -14.351 -31.100 1.00 94.50 513 ALA A N 1
ATOM 3986 C CA . ALA A 1 513 ? 17.685 -15.307 -31.910 1.00 94.50 513 ALA A CA 1
ATOM 3987 C C . ALA A 1 513 ? 17.047 -14.665 -33.156 1.00 94.50 513 ALA A C 1
ATOM 3989 O O . ALA A 1 513 ? 16.906 -15.338 -34.178 1.00 94.50 513 ALA A O 1
ATOM 3990 N N . ALA A 1 514 ? 16.670 -13.385 -33.106 1.00 95.06 514 ALA A N 1
ATOM 3991 C CA . ALA A 1 514 ? 16.196 -12.644 -34.270 1.00 95.06 514 ALA A CA 1
ATOM 3992 C C . ALA A 1 514 ? 17.345 -12.351 -35.242 1.00 95.06 514 ALA A C 1
ATOM 3994 O O . ALA A 1 514 ? 17.210 -12.611 -36.434 1.00 95.06 514 ALA A O 1
ATOM 3995 N N . LEU A 1 515 ? 18.500 -11.901 -34.739 1.00 93.19 515 LEU A N 1
ATOM 3996 C CA . LEU A 1 515 ? 19.689 -11.644 -35.560 1.00 93.19 515 LEU A CA 1
ATOM 3997 C C . LEU A 1 515 ? 20.203 -12.909 -36.252 1.00 93.19 515 LEU A C 1
ATOM 3999 O O . LEU A 1 515 ? 20.603 -12.851 -37.408 1.00 93.19 515 LEU A O 1
ATOM 4003 N N . ALA A 1 516 ? 20.129 -14.067 -35.591 1.00 92.56 516 ALA A N 1
ATOM 4004 C CA . ALA A 1 516 ? 20.503 -15.349 -36.189 1.00 92.56 516 ALA A CA 1
ATOM 4005 C C . ALA A 1 516 ? 19.633 -15.748 -37.401 1.00 92.56 516 ALA A C 1
ATOM 4007 O O . ALA A 1 516 ? 20.051 -16.587 -38.194 1.00 92.56 516 ALA A O 1
ATOM 4008 N N . ARG A 1 517 ? 18.431 -15.168 -37.540 1.00 91.50 517 ARG A N 1
ATOM 4009 C CA . ARG A 1 517 ? 17.509 -15.406 -38.664 1.00 91.50 517 ARG A CA 1
ATOM 4010 C C . ARG A 1 517 ? 17.702 -14.427 -39.824 1.00 91.50 517 ARG A C 1
ATOM 4012 O O . ARG A 1 517 ? 17.087 -14.611 -40.871 1.00 91.50 517 ARG A O 1
ATOM 4019 N N . LEU A 1 518 ? 18.502 -13.378 -39.641 1.00 87.81 518 LEU A N 1
ATOM 4020 C CA . LEU A 1 518 ? 18.753 -12.377 -40.673 1.00 87.81 518 LEU A CA 1
ATOM 4021 C C . LEU A 1 518 ? 19.908 -12.804 -41.597 1.00 87.81 518 LEU A C 1
ATOM 4023 O O . LEU A 1 518 ? 20.756 -13.604 -41.194 1.00 87.81 518 LEU A O 1
ATOM 4027 N N . PRO A 1 519 ? 19.969 -12.272 -42.834 1.00 80.06 519 PRO A N 1
ATOM 4028 C CA . PRO A 1 519 ? 21.078 -12.530 -43.748 1.00 80.06 519 PRO A CA 1
ATOM 4029 C C . PRO A 1 519 ? 22.430 -12.165 -43.124 1.00 80.06 519 PRO A C 1
ATOM 4031 O O . PRO A 1 519 ? 22.547 -11.167 -42.412 1.00 80.06 519 PRO A O 1
ATOM 4034 N N . THR A 1 520 ? 23.467 -12.948 -43.424 1.00 77.25 520 THR A N 1
ATOM 4035 C CA . THR A 1 520 ? 24.823 -12.737 -42.905 1.00 77.25 520 THR A CA 1
ATOM 4036 C C . THR A 1 520 ? 25.473 -11.522 -43.562 1.00 77.25 520 THR A C 1
ATOM 4038 O O . THR A 1 520 ? 26.119 -11.631 -44.603 1.00 77.25 520 THR A O 1
ATOM 4041 N N . GLN A 1 521 ? 25.312 -10.364 -42.935 1.00 79.94 521 GLN A N 1
ATOM 4042 C CA . GLN A 1 521 ? 25.997 -9.123 -43.280 1.00 79.94 521 GLN A CA 1
ATOM 4043 C C . GLN A 1 521 ? 26.711 -8.569 -42.041 1.00 79.94 521 GLN A C 1
ATOM 4045 O O . GLN A 1 521 ? 26.256 -8.818 -40.920 1.00 79.94 521 GLN A O 1
ATOM 4050 N N . PRO A 1 522 ? 27.838 -7.854 -42.206 1.00 83.56 522 PRO A N 1
ATOM 4051 C CA . PRO A 1 522 ? 28.553 -7.279 -41.076 1.00 83.56 522 PRO A CA 1
ATOM 4052 C C . PRO A 1 522 ? 27.646 -6.295 -40.333 1.00 83.56 522 PRO A C 1
ATOM 4054 O O . PRO A 1 522 ? 27.138 -5.336 -40.914 1.00 83.56 522 PRO A O 1
ATOM 4057 N N . LEU A 1 523 ? 27.450 -6.552 -39.042 1.00 87.31 523 LEU A N 1
ATOM 4058 C CA . LEU A 1 523 ? 26.589 -5.763 -38.168 1.00 87.31 523 LEU A CA 1
ATOM 4059 C C . LEU A 1 523 ? 27.368 -5.346 -36.925 1.00 87.31 523 LEU A C 1
ATOM 4061 O O . LEU A 1 523 ? 28.049 -6.167 -36.310 1.00 87.31 523 LEU A O 1
ATOM 4065 N N . GLN A 1 524 ? 27.223 -4.093 -36.512 1.00 88.50 524 GLN A N 1
ATOM 4066 C CA . GLN A 1 524 ? 27.725 -3.629 -35.224 1.00 88.50 524 GLN A CA 1
ATOM 4067 C C . GLN A 1 524 ? 26.597 -3.649 -34.187 1.00 88.50 524 GLN A C 1
ATOM 4069 O O . GLN A 1 524 ? 25.502 -3.159 -34.449 1.00 88.50 524 GLN A O 1
ATOM 4074 N N . LEU A 1 525 ? 26.856 -4.185 -32.994 1.00 90.81 525 LEU A N 1
ATOM 4075 C CA . LEU A 1 525 ? 25.926 -4.175 -31.866 1.00 90.81 525 LEU A CA 1
ATOM 4076 C C . LEU A 1 525 ? 26.545 -3.435 -30.680 1.00 90.81 525 LEU A C 1
ATOM 4078 O O . LEU A 1 525 ? 27.498 -3.913 -30.066 1.00 90.81 525 LEU A O 1
ATOM 4082 N N . ILE A 1 526 ? 25.978 -2.284 -30.334 1.00 90.12 526 ILE A N 1
ATOM 4083 C CA . ILE A 1 526 ? 26.370 -1.479 -29.178 1.00 90.12 526 ILE A CA 1
ATOM 4084 C C . ILE A 1 526 ? 25.475 -1.836 -27.991 1.00 90.12 526 ILE A C 1
ATOM 4086 O O . ILE A 1 526 ? 24.259 -1.697 -28.057 1.00 90.12 526 ILE A O 1
ATOM 4090 N N . VAL A 1 527 ? 26.069 -2.246 -26.874 1.00 91.38 527 VAL A N 1
ATOM 4091 C CA . VAL A 1 527 ? 25.366 -2.528 -25.614 1.00 91.38 527 VAL A CA 1
ATOM 4092 C C . VAL A 1 527 ? 25.672 -1.429 -24.599 1.00 91.38 527 VAL A C 1
ATOM 4094 O O . VAL A 1 527 ? 26.834 -1.239 -24.244 1.00 91.38 527 VAL A O 1
ATOM 4097 N N . LEU A 1 528 ? 24.639 -0.742 -24.089 1.00 89.31 528 LEU A N 1
ATOM 4098 C CA . LEU A 1 528 ? 24.794 0.378 -23.134 1.00 89.31 528 LEU A CA 1
ATOM 4099 C C . LEU A 1 528 ? 24.934 -0.055 -21.656 1.00 89.31 528 LEU A C 1
ATOM 4101 O O . LEU A 1 528 ? 25.117 0.777 -20.761 1.00 89.31 528 LEU A O 1
ATOM 4105 N N . GLY A 1 529 ? 24.813 -1.357 -21.380 1.00 86.44 529 GLY A N 1
ATOM 4106 C CA . GLY A 1 529 ? 24.837 -1.931 -20.035 1.00 86.44 529 GLY A CA 1
ATOM 4107 C C . GLY A 1 529 ? 26.002 -2.884 -19.758 1.00 86.44 529 GLY A C 1
ATOM 4108 O O . GLY A 1 529 ? 27.052 -2.873 -20.404 1.00 86.44 529 GLY A O 1
ATOM 4109 N N . THR A 1 530 ? 25.829 -3.732 -18.742 1.00 86.62 530 THR A N 1
ATOM 4110 C CA . THR A 1 530 ? 26.793 -4.791 -18.431 1.00 86.62 530 THR A CA 1
ATOM 4111 C C . THR A 1 530 ? 26.652 -5.940 -19.428 1.00 86.62 530 THR A C 1
ATOM 4113 O O . THR A 1 530 ? 25.557 -6.474 -19.638 1.00 86.62 530 THR A O 1
ATOM 4116 N N . VAL A 1 531 ? 27.780 -6.348 -20.007 1.00 85.38 531 VAL A N 1
ATOM 4117 C CA . VAL A 1 531 ? 27.896 -7.575 -20.800 1.00 85.38 531 VAL A CA 1
ATOM 4118 C C . VAL A 1 531 ? 28.257 -8.710 -19.845 1.00 85.38 531 VAL A C 1
ATOM 4120 O O . VAL A 1 531 ? 29.320 -8.674 -19.232 1.00 85.38 531 VAL A O 1
ATOM 4123 N N . PHE A 1 532 ? 27.349 -9.666 -19.653 1.00 75.19 532 PHE A N 1
ATOM 4124 C CA . PHE A 1 532 ? 27.542 -10.798 -18.745 1.00 75.19 532 PHE A CA 1
ATOM 4125 C C . PHE A 1 532 ? 28.049 -12.042 -19.477 1.00 75.19 532 PHE A C 1
ATOM 4127 O O . PHE A 1 532 ? 28.911 -12.739 -18.954 1.00 75.19 532 PHE A O 1
ATOM 4134 N N . SER A 1 533 ? 27.533 -12.305 -20.680 1.00 68.56 533 SER A N 1
ATOM 4135 C CA . SER A 1 533 ? 27.990 -13.381 -21.558 1.00 68.56 533 SER A CA 1
ATOM 4136 C C . SER A 1 533 ? 27.616 -13.046 -23.007 1.00 68.56 533 SER A C 1
ATOM 4138 O O . SER A 1 533 ? 26.447 -12.760 -23.263 1.00 68.56 533 SER A O 1
ATOM 4140 N N . PRO A 1 534 ? 28.558 -13.072 -23.967 1.00 66.75 534 PRO A N 1
ATOM 4141 C CA . PRO A 1 534 ? 28.254 -12.904 -25.388 1.00 66.75 534 PRO A CA 1
ATOM 4142 C C . PRO A 1 534 ? 27.734 -14.201 -26.037 1.00 66.75 534 PRO A C 1
ATOM 4144 O O . PRO A 1 534 ? 27.649 -14.281 -27.261 1.00 66.75 534 PRO A O 1
ATOM 4147 N N . GLN A 1 535 ? 27.414 -15.234 -25.247 1.00 69.31 535 GLN A N 1
ATOM 4148 C CA . GLN A 1 535 ? 26.815 -16.468 -25.756 1.00 69.31 535 GLN A CA 1
ATOM 4149 C C . GLN A 1 535 ? 25.554 -16.153 -26.577 1.00 69.31 535 GLN A C 1
ATOM 4151 O O . GLN A 1 535 ? 24.812 -15.222 -26.264 1.00 69.31 535 GLN A O 1
ATOM 4156 N N . HIS A 1 536 ? 25.321 -16.950 -27.622 1.00 79.88 536 HIS A N 1
ATOM 4157 C CA . HIS A 1 536 ? 24.213 -16.819 -28.582 1.00 79.88 536 HIS A CA 1
ATOM 4158 C C . HIS A 1 536 ? 24.314 -15.655 -29.572 1.00 79.88 536 HIS A C 1
ATOM 4160 O O . HIS A 1 536 ? 23.480 -15.572 -30.474 1.00 79.88 536 HIS A O 1
ATOM 4166 N N . LEU A 1 537 ? 25.329 -14.792 -29.467 1.00 88.19 537 LEU A N 1
ATOM 4167 C CA . LEU A 1 537 ? 25.559 -13.771 -30.479 1.00 88.19 537 LEU A CA 1
ATOM 4168 C C . LEU A 1 537 ? 26.027 -14.422 -31.798 1.00 88.19 537 LEU A C 1
ATOM 4170 O O . LEU A 1 537 ? 26.966 -15.222 -31.772 1.00 88.19 537 LEU A O 1
ATOM 4174 N N . PRO A 1 538 ? 25.409 -14.102 -32.950 1.00 87.88 538 PRO A N 1
ATOM 4175 C CA . PRO A 1 538 ? 25.862 -14.629 -34.232 1.00 87.88 538 PRO A CA 1
ATOM 4176 C C . PRO A 1 538 ? 27.291 -14.166 -34.576 1.00 87.88 538 PRO A C 1
ATOM 4178 O O . PRO A 1 538 ? 27.655 -13.031 -34.265 1.00 87.88 538 PRO A O 1
ATOM 4181 N N . PRO A 1 539 ? 28.095 -14.983 -35.283 1.00 85.75 539 PRO A N 1
ATOM 4182 C CA . PRO A 1 539 ? 29.507 -14.682 -35.556 1.00 85.75 539 PRO A CA 1
ATOM 4183 C C . PRO A 1 539 ? 29.727 -13.461 -36.464 1.00 85.75 539 PRO A C 1
ATOM 4185 O O . PRO A 1 539 ? 30.813 -12.891 -36.471 1.00 85.75 539 PRO A O 1
ATOM 4188 N N . HIS A 1 540 ? 28.710 -13.044 -37.223 1.00 84.81 540 HIS A N 1
ATOM 4189 C CA . HIS A 1 540 ? 28.760 -11.866 -38.095 1.00 84.81 540 HIS A CA 1
ATOM 4190 C C . HIS A 1 540 ? 28.492 -10.539 -37.355 1.00 84.81 540 HIS A C 1
ATOM 4192 O O . HIS A 1 540 ? 28.539 -9.474 -37.973 1.00 84.81 540 HIS A O 1
ATOM 4198 N N . VAL A 1 541 ? 28.205 -10.588 -36.046 1.00 88.88 541 VAL A N 1
ATOM 4199 C CA . VAL A 1 541 ? 27.881 -9.413 -35.229 1.00 88.88 541 VAL A CA 1
ATOM 4200 C C . VAL A 1 541 ? 29.077 -9.014 -34.367 1.00 88.88 541 VAL A C 1
ATOM 4202 O O . VAL A 1 541 ? 29.531 -9.771 -33.511 1.00 88.88 541 VAL A O 1
ATOM 4205 N N . GLN A 1 542 ? 29.563 -7.789 -34.556 1.00 88.75 542 GLN A N 1
ATOM 4206 C CA . GLN A 1 542 ? 30.636 -7.206 -33.754 1.00 88.75 542 GLN A CA 1
ATOM 4207 C C . GLN A 1 542 ? 30.053 -6.485 -32.538 1.00 88.75 542 GLN A C 1
ATOM 4209 O O . GLN A 1 542 ? 29.347 -5.486 -32.673 1.00 88.75 542 GLN A O 1
ATOM 4214 N N . LEU A 1 543 ? 30.354 -6.988 -31.340 1.00 89.75 543 LEU A N 1
ATOM 4215 C CA . LEU A 1 543 ? 29.866 -6.418 -30.087 1.00 89.75 543 LEU A CA 1
ATOM 4216 C C . LEU A 1 543 ? 30.790 -5.305 -29.571 1.00 89.75 543 LEU A C 1
ATOM 4218 O O . LEU A 1 543 ? 31.982 -5.523 -29.364 1.00 89.75 543 LEU A O 1
ATOM 4222 N N . GLN A 1 544 ? 30.209 -4.154 -29.245 1.00 88.94 544 GLN A N 1
ATOM 4223 C CA . GLN A 1 544 ? 30.867 -3.055 -28.542 1.00 88.94 544 GLN A CA 1
ATOM 4224 C C . GLN A 1 544 ? 30.087 -2.710 -27.273 1.00 88.94 544 GLN A C 1
ATOM 4226 O O . GLN A 1 544 ? 28.863 -2.602 -27.280 1.00 88.94 544 GLN A O 1
ATOM 4231 N N . ARG A 1 545 ? 30.792 -2.506 -26.159 1.00 88.56 545 ARG A N 1
ATOM 4232 C CA . ARG A 1 545 ? 30.186 -2.018 -24.916 1.00 88.56 545 ARG A CA 1
ATOM 4233 C C . ARG A 1 545 ? 30.393 -0.514 -24.791 1.00 88.56 545 ARG A C 1
ATOM 4235 O O . ARG A 1 545 ? 31.512 -0.039 -24.951 1.00 88.56 545 ARG A O 1
ATOM 4242 N N . MET A 1 546 ? 29.337 0.193 -24.411 1.00 85.19 546 MET A N 1
ATOM 4243 C CA . MET A 1 546 ? 29.368 1.599 -24.009 1.00 85.19 546 MET A CA 1
ATOM 4244 C C . MET A 1 546 ? 28.585 1.775 -22.703 1.00 85.19 546 MET A C 1
ATOM 4246 O O . MET A 1 546 ? 27.824 0.901 -22.292 1.00 85.19 546 MET A O 1
ATOM 4250 N N . GLY A 1 547 ? 28.798 2.879 -22.002 1.00 80.44 547 GLY A N 1
ATOM 4251 C CA . GLY A 1 547 ? 27.963 3.318 -20.894 1.00 80.44 547 GLY A CA 1
ATOM 4252 C C . GLY A 1 547 ? 26.808 4.198 -21.371 1.00 80.44 547 GLY A C 1
ATOM 4253 O O . GLY A 1 547 ? 26.908 4.904 -22.367 1.00 80.44 547 GLY A O 1
ATOM 4254 N N . HIS A 1 548 ? 25.719 4.231 -20.601 1.00 74.44 548 HIS A N 1
ATOM 4255 C CA . HIS A 1 548 ? 24.585 5.132 -20.861 1.00 74.44 548 HIS A CA 1
ATOM 4256 C C . HIS A 1 548 ? 24.956 6.628 -20.911 1.00 74.44 548 HIS A C 1
ATOM 4258 O O . HIS A 1 548 ? 24.217 7.403 -21.511 1.00 74.44 548 HIS A O 1
ATOM 4264 N N . GLY A 1 549 ? 26.046 7.029 -20.246 1.00 70.00 549 GLY A N 1
ATOM 4265 C CA . GLY A 1 549 ? 26.547 8.408 -20.232 1.00 70.00 549 GLY A CA 1
ATOM 4266 C C . GLY A 1 549 ? 27.592 8.715 -21.306 1.00 70.00 549 GLY A C 1
ATOM 4267 O O . GLY A 1 549 ? 28.014 9.864 -21.404 1.00 70.00 549 GLY A O 1
ATOM 4268 N N . ASP A 1 550 ? 28.013 7.716 -22.083 1.00 73.94 550 ASP A N 1
ATOM 4269 C CA . ASP A 1 550 ? 28.916 7.928 -23.211 1.00 73.94 550 ASP A CA 1
ATOM 4270 C C . ASP A 1 550 ? 28.142 8.561 -24.375 1.00 73.94 550 ASP A C 1
ATOM 4272 O O . ASP A 1 550 ? 26.913 8.478 -24.436 1.00 73.94 550 ASP A O 1
ATOM 4276 N N . ASP A 1 551 ? 28.846 9.164 -25.335 1.00 74.38 551 ASP A N 1
ATOM 4277 C CA . ASP A 1 551 ? 28.225 9.738 -26.537 1.00 74.38 551 ASP A CA 1
ATOM 4278 C C . ASP A 1 551 ? 27.853 8.642 -27.555 1.00 74.38 551 ASP A C 1
ATOM 4280 O O . ASP A 1 551 ? 28.315 8.606 -28.696 1.00 74.38 551 ASP A O 1
ATOM 4284 N N . TRP A 1 552 ? 27.043 7.683 -27.104 1.00 74.69 552 TRP A N 1
ATOM 4285 C CA . TRP A 1 552 ? 26.566 6.570 -27.916 1.00 74.69 552 TRP A CA 1
ATOM 4286 C C . TRP A 1 552 ? 25.676 7.049 -29.062 1.00 74.69 552 TRP A C 1
ATOM 4288 O O . TRP A 1 552 ? 25.642 6.394 -30.095 1.00 74.69 552 TRP A O 1
ATOM 4298 N N . LEU A 1 553 ? 25.002 8.198 -28.926 1.00 71.31 553 LEU A N 1
ATOM 4299 C CA . LEU A 1 553 ? 24.188 8.771 -29.999 1.00 71.31 553 LEU A CA 1
ATOM 4300 C C . LEU A 1 553 ? 25.033 9.190 -31.199 1.00 71.31 553 LEU A C 1
ATOM 4302 O O . LEU A 1 553 ? 24.659 8.861 -32.318 1.00 71.31 553 LEU A O 1
ATOM 4306 N N . THR A 1 554 ? 26.167 9.874 -31.004 1.00 65.88 554 THR A N 1
ATOM 4307 C CA . THR A 1 554 ? 27.027 10.225 -32.148 1.00 65.88 554 THR A CA 1
ATOM 4308 C C . THR A 1 554 ? 27.843 9.047 -32.669 1.00 65.88 554 THR A C 1
ATOM 4310 O O . THR A 1 554 ? 28.176 9.043 -33.851 1.00 65.88 554 THR A O 1
ATOM 4313 N N . GLN A 1 555 ? 28.150 8.049 -31.832 1.00 63.75 555 GLN A N 1
ATOM 4314 C CA . GLN A 1 555 ? 28.881 6.843 -32.250 1.00 63.75 555 GLN A CA 1
ATOM 4315 C C . GLN A 1 555 ? 28.005 5.784 -32.927 1.00 63.75 555 GLN A C 1
ATOM 4317 O O . GLN A 1 555 ? 28.531 4.944 -33.651 1.00 63.75 555 GLN A O 1
ATOM 4322 N N . ALA A 1 556 ? 26.687 5.804 -32.712 1.00 57.25 556 ALA A N 1
ATOM 4323 C CA . ALA A 1 556 ? 25.782 4.822 -33.302 1.00 57.25 556 ALA A CA 1
ATOM 4324 C C . ALA A 1 556 ? 25.567 5.010 -34.817 1.00 57.25 556 ALA A C 1
ATOM 4326 O O . ALA A 1 556 ? 25.003 4.115 -35.440 1.00 57.25 556 ALA A O 1
ATOM 4327 N N . ASN A 1 557 ? 26.084 6.095 -35.415 1.00 61.59 557 ASN A N 1
ATOM 4328 C CA . ASN A 1 557 ? 25.989 6.427 -36.842 1.00 61.59 557 ASN A CA 1
ATOM 4329 C C . ASN A 1 557 ? 24.559 6.723 -37.355 1.00 61.59 557 ASN A C 1
ATOM 4331 O O . ASN A 1 557 ? 23.564 6.486 -36.676 1.00 61.59 557 ASN A O 1
ATOM 4335 N N . ALA A 1 558 ? 24.446 7.237 -38.588 1.00 55.22 558 ALA A N 1
ATOM 4336 C CA . ALA A 1 558 ? 23.185 7.603 -39.267 1.00 55.22 558 ALA A CA 1
ATOM 4337 C C . ALA A 1 558 ? 22.172 6.461 -39.365 1.00 55.22 558 ALA A C 1
ATOM 4339 O O . ALA A 1 558 ? 20.967 6.685 -39.426 1.00 55.22 558 ALA A O 1
ATOM 4340 N N . ALA A 1 559 ? 22.699 5.241 -39.445 1.00 57.88 559 ALA A N 1
ATOM 4341 C CA . ALA A 1 559 ? 21.962 4.005 -39.650 1.00 57.88 559 ALA A CA 1
ATOM 4342 C C . ALA A 1 559 ? 21.716 3.247 -38.332 1.00 57.88 559 ALA A C 1
ATOM 4344 O O . ALA A 1 559 ? 21.494 2.036 -38.358 1.00 57.88 559 ALA A O 1
ATOM 4345 N N . ALA A 1 560 ? 21.803 3.941 -37.190 1.00 72.62 560 ALA A N 1
ATOM 4346 C CA . ALA A 1 560 ? 21.525 3.375 -35.879 1.00 72.62 560 ALA A CA 1
ATOM 4347 C C . ALA A 1 560 ? 20.056 2.970 -35.747 1.00 72.62 560 ALA A C 1
ATOM 4349 O O . ALA A 1 560 ? 19.152 3.787 -35.929 1.00 72.62 560 ALA A O 1
ATOM 4350 N N . LEU A 1 561 ? 19.825 1.735 -35.320 1.00 87.75 561 LEU A N 1
ATOM 4351 C CA . LEU A 1 561 ? 18.518 1.251 -34.900 1.00 87.75 561 LEU A CA 1
ATOM 4352 C C . LEU A 1 561 ? 18.551 0.924 -33.409 1.00 87.75 561 LEU A C 1
ATOM 4354 O O . LEU A 1 561 ? 19.396 0.154 -32.954 1.00 87.75 561 LEU A O 1
ATOM 4358 N N . MET A 1 562 ? 17.622 1.484 -32.640 1.00 92.12 562 MET A N 1
ATOM 4359 C CA . MET A 1 562 ? 17.490 1.164 -31.220 1.00 92.12 562 MET A CA 1
ATOM 4360 C C . MET A 1 562 ? 16.564 -0.039 -31.044 1.00 92.12 562 MET A C 1
ATOM 4362 O O . MET A 1 562 ? 15.431 -0.018 -31.520 1.00 92.12 562 MET A O 1
ATOM 4366 N N . VAL A 1 563 ? 17.017 -1.078 -30.341 1.00 95.88 563 VAL A N 1
ATOM 4367 C CA . VAL A 1 563 ? 16.249 -2.320 -30.177 1.00 95.88 563 VAL A CA 1
ATOM 4368 C C . VAL A 1 563 ? 16.233 -2.742 -28.714 1.00 95.88 563 VAL A C 1
ATOM 4370 O O . VAL A 1 563 ? 17.279 -3.019 -28.129 1.00 95.88 563 VAL A O 1
ATOM 4373 N N . LEU A 1 564 ? 15.042 -2.807 -28.114 1.00 97.00 564 LEU A N 1
ATOM 4374 C CA . LEU A 1 564 ? 14.842 -3.298 -26.748 1.00 97.00 564 LEU A CA 1
ATOM 4375 C C . LEU A 1 564 ? 13.561 -4.147 -26.649 1.00 97.00 564 LEU A C 1
ATOM 4377 O O . LEU A 1 564 ? 12.514 -3.633 -26.252 1.00 97.00 564 LEU A O 1
ATOM 4381 N N . PRO A 1 565 ? 13.618 -5.449 -26.976 1.00 96.81 565 PRO A N 1
ATOM 4382 C CA . PRO A 1 565 ? 12.472 -6.347 -26.901 1.00 96.81 565 PRO A CA 1
ATOM 4383 C C . PRO A 1 565 ? 12.301 -6.879 -25.467 1.00 96.81 565 PRO A C 1
ATOM 4385 O O . PRO A 1 565 ? 12.314 -8.082 -25.222 1.00 96.81 565 PRO A O 1
ATOM 4388 N N . ALA A 1 566 ? 12.249 -5.974 -24.485 1.00 96.00 566 ALA A N 1
ATOM 4389 C CA . ALA A 1 566 ? 12.280 -6.336 -23.073 1.00 96.00 566 ALA A CA 1
ATOM 4390 C C . ALA A 1 566 ? 10.985 -7.007 -22.612 1.00 96.00 566 ALA A C 1
ATOM 4392 O O . ALA A 1 566 ? 9.898 -6.626 -23.021 1.00 96.00 566 ALA A O 1
ATOM 4393 N N . HIS A 1 567 ? 11.096 -7.938 -21.668 1.00 95.06 567 HIS A N 1
ATOM 4394 C CA . HIS A 1 567 ? 9.936 -8.432 -20.923 1.00 95.06 567 HIS A CA 1
ATOM 4395 C C . HIS A 1 567 ? 9.582 -7.495 -19.767 1.00 95.06 567 HIS A C 1
ATOM 4397 O O . HIS A 1 567 ? 8.424 -7.389 -19.394 1.00 95.06 567 HIS A O 1
ATOM 4403 N N . VAL A 1 568 ? 10.583 -6.803 -19.200 1.00 92.69 568 VAL A N 1
ATOM 4404 C CA . VAL A 1 568 ? 10.408 -5.870 -18.074 1.00 92.69 568 VAL A CA 1
ATOM 4405 C C . VAL A 1 568 ? 11.328 -4.647 -18.219 1.00 92.69 568 VAL A C 1
ATOM 4407 O O . VAL A 1 568 ? 12.558 -4.755 -18.096 1.00 92.69 568 VAL A O 1
ATOM 4410 N N . GLU A 1 569 ? 10.762 -3.450 -18.403 1.00 92.81 569 GLU A N 1
ATOM 4411 C CA . GLU A 1 569 ? 11.497 -2.177 -18.428 1.00 92.81 569 GLU A CA 1
ATOM 4412 C C . GLU A 1 569 ? 10.658 -1.012 -17.887 1.00 92.81 569 GLU A C 1
ATOM 4414 O O . GLU A 1 569 ? 9.693 -0.604 -18.502 1.00 92.81 569 GLU A O 1
ATOM 4419 N N . HIS A 1 570 ? 11.061 -0.422 -16.761 1.00 87.62 570 HIS A N 1
ATOM 4420 C CA . HIS A 1 570 ? 10.306 0.661 -16.116 1.00 87.62 570 HIS A CA 1
ATOM 4421 C C . HIS A 1 570 ? 10.893 2.059 -16.376 1.00 87.62 570 HIS A C 1
ATOM 4423 O O . HIS A 1 570 ? 10.313 3.058 -15.954 1.00 87.62 570 HIS A O 1
ATOM 4429 N N . ASN A 1 571 ? 12.058 2.162 -17.029 1.00 87.19 571 ASN A N 1
ATOM 4430 C CA . ASN A 1 571 ? 12.730 3.441 -17.263 1.00 87.19 571 ASN A CA 1
ATOM 4431 C C . ASN A 1 571 ? 13.375 3.516 -18.665 1.00 87.19 571 ASN A C 1
ATOM 4433 O O . ASN A 1 571 ? 14.602 3.440 -18.791 1.00 87.19 571 ASN A O 1
ATOM 4437 N N . PRO A 1 572 ? 12.581 3.716 -19.733 1.00 90.12 572 PRO A N 1
ATOM 4438 C CA . PRO A 1 572 ? 13.030 3.660 -21.129 1.00 90.12 572 PRO A CA 1
ATOM 4439 C C . PRO A 1 572 ? 13.793 4.924 -21.594 1.00 90.12 572 PRO A C 1
ATOM 4441 O O . PRO A 1 572 ? 13.566 5.428 -22.692 1.00 90.12 572 PRO A O 1
ATOM 4444 N N . GLN A 1 573 ? 14.703 5.483 -20.786 1.00 87.38 573 GLN A N 1
ATOM 4445 C CA . GLN A 1 573 ? 15.364 6.770 -21.087 1.00 87.38 573 GLN A CA 1
ATOM 4446 C C . GLN A 1 573 ? 16.118 6.775 -22.419 1.00 87.38 573 GLN A C 1
ATOM 4448 O O . GLN A 1 573 ? 16.004 7.728 -23.184 1.00 87.38 573 GLN A O 1
ATOM 4453 N N . ALA A 1 574 ? 16.866 5.712 -22.711 1.00 87.25 574 ALA A N 1
ATOM 4454 C CA . ALA A 1 574 ? 17.634 5.615 -23.949 1.00 87.25 574 ALA A CA 1
ATOM 4455 C C . ALA A 1 574 ? 16.732 5.492 -25.189 1.00 87.25 574 ALA A C 1
ATOM 4457 O O . ALA A 1 574 ? 17.024 6.108 -26.209 1.00 87.25 574 ALA A O 1
ATOM 4458 N N . LEU A 1 575 ? 15.606 4.771 -25.085 1.00 91.00 575 LEU A N 1
ATOM 4459 C CA . LEU A 1 575 ? 14.616 4.693 -26.166 1.00 91.00 575 LEU A CA 1
ATOM 4460 C C . LEU A 1 575 ? 14.023 6.070 -26.463 1.00 91.00 575 LEU A C 1
ATOM 4462 O O . LEU A 1 575 ? 13.897 6.468 -27.615 1.00 91.00 575 LEU A O 1
ATOM 4466 N N . ARG A 1 576 ? 13.710 6.829 -25.410 1.00 88.81 576 ARG A N 1
ATOM 4467 C CA . ARG A 1 576 ? 13.193 8.193 -25.539 1.00 88.81 576 ARG A CA 1
ATOM 4468 C C . ARG A 1 576 ? 14.213 9.134 -26.169 1.00 88.81 576 ARG A C 1
ATOM 4470 O O . ARG A 1 576 ? 13.844 9.932 -27.020 1.00 88.81 576 ARG A O 1
ATOM 4477 N N . ALA A 1 577 ? 15.480 9.028 -25.771 1.00 84.81 577 ALA A N 1
ATOM 4478 C CA . ALA A 1 577 ? 16.561 9.805 -26.368 1.00 84.81 577 ALA A CA 1
ATOM 4479 C C . ALA A 1 577 ? 16.734 9.486 -27.863 1.00 84.81 577 ALA A C 1
ATOM 4481 O O . ALA A 1 577 ? 16.920 10.402 -28.658 1.00 84.81 577 ALA A O 1
ATOM 4482 N N . ALA A 1 578 ? 16.608 8.211 -28.247 1.00 86.12 578 ALA A N 1
ATOM 4483 C CA . ALA A 1 578 ? 16.631 7.787 -29.645 1.00 86.12 578 ALA A CA 1
ATOM 4484 C C . ALA A 1 578 ? 15.448 8.359 -30.444 1.00 86.12 578 ALA A C 1
ATOM 4486 O O . ALA A 1 578 ? 15.665 8.954 -31.496 1.00 86.12 578 ALA A O 1
ATOM 4487 N N . LEU A 1 579 ? 14.225 8.273 -29.911 1.00 88.38 579 LEU A N 1
ATOM 4488 C CA . LEU A 1 579 ? 13.023 8.833 -30.547 1.00 88.38 579 LEU A CA 1
ATOM 4489 C C . LEU A 1 579 ? 13.121 10.354 -30.712 1.00 88.38 579 LEU A C 1
ATOM 4491 O O . LEU A 1 579 ? 12.827 10.874 -31.783 1.00 88.38 579 LEU A O 1
ATOM 4495 N N . ALA A 1 580 ? 13.610 11.065 -29.691 1.00 84.69 580 ALA A N 1
ATOM 4496 C CA . ALA A 1 580 ? 13.852 12.508 -29.760 1.00 84.69 580 ALA A CA 1
ATOM 4497 C C . ALA A 1 580 ? 14.946 12.886 -30.779 1.00 84.69 580 ALA A C 1
ATOM 4499 O O . ALA A 1 580 ? 14.932 13.989 -31.320 1.00 84.69 580 ALA A O 1
ATOM 4500 N N . ALA A 1 581 ? 15.889 11.979 -31.054 1.00 80.62 581 ALA A N 1
ATOM 4501 C CA . ALA A 1 581 ? 16.901 12.131 -32.099 1.00 80.62 581 ALA A CA 1
ATOM 4502 C C . ALA A 1 581 ? 16.416 11.694 -33.496 1.00 80.62 581 ALA A C 1
ATOM 4504 O O . ALA A 1 581 ? 17.175 11.806 -34.458 1.00 80.62 581 ALA A O 1
ATOM 4505 N N . GLY A 1 582 ? 15.174 11.211 -33.622 1.00 83.00 582 GLY A N 1
ATOM 4506 C CA . GLY A 1 582 ? 14.602 10.720 -34.877 1.00 83.00 582 GLY A CA 1
ATOM 4507 C C . GLY A 1 582 ? 15.100 9.335 -35.300 1.00 83.00 582 GLY A C 1
ATOM 4508 O O . GLY A 1 582 ? 14.886 8.944 -36.445 1.00 83.00 582 GLY A O 1
ATOM 4509 N N . LEU A 1 583 ? 15.763 8.593 -34.408 1.00 84.69 583 LEU A N 1
ATOM 4510 C CA . LEU A 1 583 ? 16.200 7.230 -34.693 1.00 84.69 583 LEU A CA 1
ATOM 4511 C C . LEU A 1 583 ? 15.008 6.265 -34.631 1.00 84.69 583 LEU A C 1
ATOM 4513 O O . LEU A 1 583 ? 14.178 6.383 -33.721 1.00 84.69 583 LEU A O 1
ATOM 4517 N N . PRO A 1 584 ? 14.932 5.278 -35.541 1.00 90.81 584 PRO A N 1
ATOM 4518 C CA . PRO A 1 584 ? 13.946 4.218 -35.432 1.00 90.81 584 PRO A CA 1
ATOM 4519 C C . PRO A 1 584 ? 14.177 3.415 -34.147 1.00 90.81 584 PRO A C 1
ATOM 4521 O O . PRO A 1 584 ? 15.314 3.145 -33.742 1.00 90.81 584 PRO A O 1
ATOM 4524 N N . VAL A 1 585 ? 13.080 3.028 -33.503 1.00 94.44 585 VAL A N 1
ATOM 4525 C CA . VAL A 1 585 ? 13.078 2.237 -32.275 1.00 94.44 585 VAL A CA 1
ATOM 4526 C C . VAL A 1 585 ? 12.159 1.039 -32.443 1.00 94.44 585 VAL A C 1
ATOM 4528 O O . VAL A 1 585 ? 10.991 1.198 -32.786 1.00 94.44 585 VAL A O 1
ATOM 4531 N N . ILE A 1 586 ? 12.667 -0.156 -32.152 1.00 97.00 586 ILE A N 1
ATOM 4532 C CA . ILE A 1 586 ? 11.861 -1.365 -31.978 1.00 97.00 586 ILE A CA 1
ATOM 4533 C C . ILE A 1 586 ? 11.872 -1.727 -30.496 1.00 97.00 586 ILE A C 1
ATOM 4535 O O . ILE A 1 586 ? 12.933 -1.959 -29.910 1.00 97.00 586 ILE A O 1
ATOM 4539 N N . SER A 1 587 ? 10.701 -1.793 -29.874 1.00 97.06 587 SER A N 1
ATOM 4540 C CA . SER A 1 587 ? 10.578 -2.243 -28.487 1.00 97.06 587 SER A CA 1
ATOM 4541 C C . SER A 1 587 ? 9.309 -3.052 -28.264 1.00 97.06 587 SER A C 1
ATOM 4543 O O . SER A 1 587 ? 8.532 -3.288 -29.182 1.00 97.06 587 SER A O 1
ATOM 4545 N N . THR A 1 588 ? 9.092 -3.480 -27.029 1.00 96.50 588 THR A N 1
ATOM 4546 C CA . THR A 1 588 ? 7.845 -4.103 -26.576 1.00 96.50 588 THR A CA 1
ATOM 4547 C C . THR A 1 588 ? 6.983 -3.102 -25.809 1.00 96.50 588 THR A C 1
ATOM 4549 O O . THR A 1 588 ? 7.445 -2.012 -25.439 1.00 96.50 588 THR A O 1
ATOM 4552 N N . ALA A 1 589 ? 5.725 -3.467 -25.545 1.00 93.25 589 ALA A N 1
ATOM 4553 C CA . ALA A 1 589 ? 4.829 -2.667 -24.710 1.00 93.25 589 ALA A CA 1
ATOM 4554 C C . ALA A 1 589 ? 5.328 -2.584 -23.255 1.00 93.25 589 ALA A C 1
ATOM 4556 O O . ALA A 1 589 ? 5.129 -1.564 -22.584 1.00 93.25 589 ALA A O 1
ATOM 4557 N N . ALA A 1 590 ? 6.061 -3.602 -22.793 1.00 94.00 590 ALA A N 1
ATOM 4558 C CA . ALA A 1 590 ? 6.727 -3.630 -21.495 1.00 94.00 590 ALA A CA 1
ATOM 4559 C C . ALA A 1 590 ? 7.747 -2.502 -21.257 1.00 94.00 590 ALA A C 1
ATOM 4561 O O . ALA A 1 590 ? 8.181 -2.344 -20.121 1.00 94.00 590 ALA A O 1
ATOM 4562 N N . CYS A 1 591 ? 8.136 -1.725 -22.279 1.00 94.81 591 CYS A N 1
ATOM 4563 C CA . CYS A 1 591 ? 8.965 -0.523 -22.121 1.00 94.81 591 CYS A CA 1
ATOM 4564 C C . CYS A 1 591 ? 8.181 0.743 -21.752 1.00 94.81 591 CYS A C 1
ATOM 4566 O O . CYS A 1 591 ? 8.795 1.761 -21.440 1.00 94.81 591 CYS A O 1
ATOM 4568 N N . GLY A 1 592 ? 6.846 0.726 -21.820 1.00 93.31 592 GLY A N 1
ATOM 4569 C CA . GLY A 1 592 ? 6.024 1.824 -21.307 1.00 93.31 592 GLY A CA 1
ATOM 4570 C C . GLY A 1 592 ? 5.979 3.092 -22.144 1.00 93.31 592 GLY A C 1
ATOM 4571 O O . GLY A 1 592 ? 5.586 4.143 -21.628 1.00 93.31 592 GLY A O 1
ATOM 4572 N N . LEU A 1 593 ? 6.371 3.009 -23.411 1.00 93.06 593 LEU A N 1
ATOM 4573 C CA . LEU A 1 593 ? 6.212 4.099 -24.365 1.00 93.06 593 LEU A CA 1
ATOM 4574 C C . LEU A 1 593 ? 4.831 4.013 -25.031 1.00 93.06 593 LEU A C 1
ATOM 4576 O O . LEU A 1 593 ? 4.419 2.916 -25.412 1.00 93.06 593 LEU A O 1
ATOM 4580 N N . PRO A 1 594 ? 4.106 5.136 -25.174 1.00 91.56 594 PRO A N 1
ATOM 4581 C CA . PRO A 1 594 ? 2.875 5.154 -25.951 1.00 91.56 594 PRO A CA 1
ATOM 4582 C C . PRO A 1 594 ? 3.183 4.965 -27.449 1.00 91.56 594 PRO A C 1
ATOM 4584 O O . PRO A 1 594 ? 4.276 5.332 -27.894 1.00 91.56 594 PRO A O 1
ATOM 4587 N N . PRO A 1 595 ? 2.238 4.434 -28.248 1.00 91.81 595 PRO A N 1
ATOM 4588 C CA . PRO A 1 595 ? 2.382 4.384 -29.700 1.00 91.81 595 PRO A CA 1
ATOM 4589 C C . PRO A 1 595 ? 2.658 5.780 -30.274 1.00 91.81 595 PRO A C 1
ATOM 4591 O O . PRO A 1 595 ? 1.901 6.718 -30.026 1.00 91.81 595 PRO A O 1
ATOM 4594 N N . GLN A 1 596 ? 3.748 5.920 -31.028 1.00 92.88 596 GLN A N 1
ATOM 4595 C CA . GLN A 1 596 ? 4.185 7.193 -31.602 1.00 92.88 596 GLN A CA 1
ATOM 4596 C C . GLN A 1 596 ? 5.070 6.976 -32.834 1.00 92.88 596 GLN A C 1
ATOM 4598 O O . GLN A 1 596 ? 5.589 5.882 -33.058 1.00 92.88 596 GLN A O 1
ATOM 4603 N N . THR A 1 597 ? 5.270 8.026 -33.629 1.00 92.19 597 THR A N 1
ATOM 4604 C CA . THR A 1 597 ? 6.126 7.979 -34.822 1.00 92.19 597 THR A CA 1
ATOM 4605 C C . THR A 1 597 ? 7.554 7.554 -34.472 1.00 92.19 597 THR A C 1
ATOM 4607 O O . THR A 1 597 ? 8.120 8.005 -33.477 1.00 92.19 597 THR A O 1
ATOM 4610 N N . GLY A 1 598 ? 8.140 6.684 -35.298 1.00 91.31 598 GLY A N 1
ATOM 4611 C CA . GLY A 1 598 ? 9.488 6.147 -35.092 1.00 91.31 598 GLY A CA 1
ATOM 4612 C C . GLY A 1 598 ? 9.563 4.972 -34.111 1.00 91.31 598 GLY A C 1
ATOM 4613 O O . GLY A 1 598 ? 10.619 4.353 -34.014 1.00 91.31 598 GLY A O 1
ATOM 4614 N N . LEU A 1 599 ? 8.464 4.623 -33.431 1.00 95.69 599 LEU A N 1
ATOM 4615 C CA . LEU A 1 599 ? 8.378 3.466 -32.542 1.00 95.69 599 LEU A CA 1
ATOM 4616 C C . LEU A 1 599 ? 7.610 2.316 -33.206 1.00 95.69 599 LEU A C 1
ATOM 4618 O O . LEU A 1 599 ? 6.436 2.450 -33.540 1.00 95.69 599 LEU A O 1
ATOM 4622 N N . THR A 1 600 ? 8.261 1.165 -33.335 1.00 97.06 600 THR A N 1
ATOM 4623 C CA . THR A 1 600 ? 7.641 -0.107 -33.722 1.00 97.06 600 THR A CA 1
ATOM 4624 C C . THR A 1 600 ? 7.512 -0.986 -32.486 1.00 97.06 600 THR A C 1
ATOM 4626 O O . THR A 1 600 ? 8.505 -1.255 -31.808 1.00 97.06 600 THR A O 1
ATOM 4629 N N . LEU A 1 601 ? 6.291 -1.434 -32.194 1.00 96.56 601 LEU A N 1
ATOM 4630 C CA . LEU A 1 601 ? 6.025 -2.343 -31.085 1.00 96.56 601 LEU A CA 1
ATOM 4631 C C . LEU A 1 601 ? 5.934 -3.785 -31.589 1.00 96.56 601 LEU A C 1
ATOM 4633 O O . LEU A 1 601 ? 5.173 -4.072 -32.511 1.00 96.56 601 LEU A O 1
ATOM 4637 N N . VAL A 1 602 ? 6.691 -4.681 -30.961 1.00 96.62 602 VAL A N 1
ATOM 4638 C CA . VAL A 1 602 ? 6.595 -6.138 -31.137 1.00 96.62 602 VAL A CA 1
ATOM 4639 C C . VAL A 1 602 ? 6.118 -6.782 -29.838 1.00 96.62 602 VAL A C 1
ATOM 4641 O O . VAL A 1 602 ? 6.338 -6.231 -28.758 1.00 96.62 602 VAL A O 1
ATOM 4644 N N . ALA A 1 603 ? 5.455 -7.934 -29.931 1.00 95.44 603 ALA A N 1
ATOM 4645 C CA . ALA A 1 603 ? 5.029 -8.675 -28.747 1.00 95.44 603 ALA A CA 1
ATOM 4646 C C . ALA A 1 603 ? 6.239 -9.238 -27.980 1.00 95.44 603 ALA A C 1
ATOM 4648 O O . ALA A 1 603 ? 7.253 -9.624 -28.570 1.00 95.44 603 ALA A O 1
ATOM 4649 N N . GLU A 1 604 ? 6.142 -9.284 -26.653 1.00 94.69 604 GLU A N 1
ATOM 4650 C CA . GLU A 1 604 ? 7.169 -9.849 -25.783 1.00 94.69 604 GLU A CA 1
ATOM 4651 C C . GLU A 1 604 ? 7.425 -11.327 -26.131 1.00 94.69 604 GLU A C 1
ATOM 4653 O O . GLU A 1 604 ? 6.511 -12.148 -26.147 1.00 94.69 604 GLU A O 1
ATOM 4658 N N . GLY A 1 605 ? 8.684 -11.681 -26.409 1.00 94.81 605 GLY A N 1
ATOM 4659 C CA . GLY A 1 605 ? 9.068 -13.047 -26.786 1.00 94.81 605 GLY A CA 1
ATOM 4660 C C . GLY A 1 605 ? 8.809 -13.428 -28.251 1.00 94.81 605 GLY A C 1
ATOM 4661 O O . GLY A 1 605 ? 9.244 -14.502 -28.667 1.00 94.81 605 GLY A O 1
ATOM 4662 N N . ASP A 1 606 ? 8.173 -12.572 -29.059 1.00 96.38 606 ASP A N 1
ATOM 4663 C CA . ASP A 1 606 ? 7.922 -12.849 -30.479 1.00 96.38 606 ASP A CA 1
ATOM 4664 C C . ASP A 1 606 ? 9.168 -12.572 -31.332 1.00 96.38 606 ASP A C 1
ATOM 4666 O O . ASP A 1 606 ? 9.397 -11.485 -31.875 1.00 96.38 606 ASP A O 1
ATOM 4670 N N . VAL A 1 607 ? 10.011 -13.598 -31.436 1.00 96.69 607 VAL A N 1
ATOM 4671 C CA . VAL A 1 607 ? 11.272 -13.512 -32.175 1.00 96.69 607 VAL A CA 1
ATOM 4672 C C . VAL A 1 607 ? 11.053 -13.365 -33.683 1.00 96.69 607 VAL A C 1
ATOM 4674 O O . VAL A 1 607 ? 11.880 -12.761 -34.369 1.00 96.69 607 VAL A O 1
ATOM 4677 N N . GLU A 1 608 ? 9.957 -13.904 -34.218 1.00 96.00 608 GLU A N 1
ATOM 4678 C CA . GLU A 1 608 ? 9.673 -13.830 -35.650 1.00 96.00 608 GLU A CA 1
ATOM 4679 C C . GLU A 1 608 ? 9.236 -12.420 -36.046 1.00 96.00 608 GLU A C 1
ATOM 4681 O O . GLU A 1 608 ? 9.783 -11.852 -36.995 1.00 96.00 608 GLU A O 1
ATOM 4686 N N . ALA A 1 609 ? 8.317 -11.817 -35.288 1.00 96.44 609 ALA A N 1
ATOM 4687 C CA . ALA A 1 609 ? 7.920 -10.431 -35.501 1.00 96.44 609 ALA A CA 1
ATOM 4688 C C . ALA A 1 609 ? 9.102 -9.470 -35.314 1.00 96.44 609 ALA A C 1
ATOM 4690 O O . ALA A 1 609 ? 9.246 -8.517 -36.088 1.00 96.44 609 ALA A O 1
ATOM 4691 N N . LEU A 1 610 ? 9.984 -9.737 -34.340 1.00 96.88 610 LEU A N 1
ATOM 4692 C CA . LEU A 1 610 ? 11.213 -8.966 -34.152 1.00 96.88 610 LEU A CA 1
ATOM 4693 C C . LEU A 1 610 ? 12.133 -9.060 -35.376 1.00 96.88 610 LEU A C 1
ATOM 4695 O O . LEU A 1 610 ? 12.546 -8.029 -35.902 1.00 96.88 610 LEU A O 1
ATOM 4699 N N . ALA A 1 611 ? 12.417 -10.267 -35.875 1.00 95.25 611 ALA A N 1
ATOM 4700 C CA . ALA A 1 611 ? 13.246 -10.455 -37.067 1.00 95.25 611 ALA A CA 1
ATOM 4701 C C . ALA A 1 611 ? 12.635 -9.770 -38.302 1.00 95.25 611 ALA A C 1
ATOM 4703 O O . ALA A 1 611 ? 13.332 -9.049 -39.019 1.00 95.25 611 ALA A O 1
ATOM 4704 N N . ARG A 1 612 ? 11.320 -9.916 -38.505 1.00 95.25 612 ARG A N 1
ATOM 4705 C CA . ARG A 1 612 ? 10.581 -9.282 -39.607 1.00 95.25 612 ARG A CA 1
ATOM 4706 C C . ARG A 1 612 ? 10.637 -7.753 -39.543 1.00 95.25 612 ARG A C 1
ATOM 4708 O O . ARG A 1 612 ? 10.749 -7.109 -40.578 1.00 95.25 612 ARG A O 1
ATOM 4715 N N . SER A 1 613 ? 10.602 -7.181 -38.339 1.00 94.19 613 SER A N 1
ATOM 4716 C CA . SER A 1 613 ? 10.707 -5.730 -38.121 1.00 94.19 613 SER A CA 1
ATOM 4717 C C . SER A 1 613 ? 12.136 -5.208 -38.307 1.00 94.19 613 SER A C 1
ATOM 4719 O O . SER A 1 613 ? 12.330 -4.081 -38.756 1.00 94.19 613 SER A O 1
ATOM 4721 N N . LEU A 1 614 ? 13.148 -6.026 -37.997 1.00 92.69 614 LEU A N 1
ATOM 4722 C CA . LEU A 1 614 ? 14.560 -5.692 -38.204 1.00 92.69 614 LEU A CA 1
ATOM 4723 C C . LEU A 1 614 ? 14.958 -5.723 -39.685 1.00 92.69 614 LEU A C 1
ATOM 4725 O O . LEU A 1 614 ? 15.736 -4.882 -40.132 1.00 92.69 614 LEU A O 1
ATOM 4729 N N . GLN A 1 615 ? 14.422 -6.675 -40.450 1.00 90.25 615 GLN A N 1
ATOM 4730 C CA . GLN A 1 615 ? 14.808 -6.927 -41.838 1.00 90.25 615 GLN A CA 1
ATOM 4731 C C . GLN A 1 615 ? 14.778 -5.686 -42.758 1.00 90.25 615 GLN A C 1
ATOM 4733 O O . GLN A 1 615 ? 15.801 -5.432 -43.393 1.00 90.25 615 GLN A O 1
ATOM 4738 N N . PRO A 1 616 ? 13.695 -4.881 -42.844 1.00 86.56 616 PRO A N 1
ATOM 4739 C CA . PRO A 1 616 ? 13.664 -3.721 -43.741 1.00 86.56 616 PRO A CA 1
ATOM 4740 C C . PRO A 1 616 ? 14.612 -2.595 -43.308 1.00 86.56 616 PRO A C 1
ATOM 4742 O O . PRO A 1 616 ? 15.074 -1.830 -44.146 1.00 86.56 616 PRO A O 1
ATOM 4745 N N . LEU A 1 617 ? 14.924 -2.492 -42.013 1.00 84.44 617 LEU A N 1
ATOM 4746 C CA . LEU A 1 617 ? 15.787 -1.436 -41.467 1.00 84.44 617 LEU A CA 1
ATOM 4747 C C . LEU A 1 617 ? 17.275 -1.774 -41.614 1.00 84.44 617 LEU A C 1
ATOM 4749 O O . LEU A 1 617 ? 18.126 -0.886 -41.692 1.00 84.44 617 LEU A O 1
ATOM 4753 N N . LEU A 1 618 ? 17.582 -3.070 -41.669 1.00 81.12 618 LEU A N 1
ATOM 4754 C CA . LEU A 1 618 ? 18.931 -3.590 -41.851 1.00 81.12 618 LEU A CA 1
ATOM 4755 C C . LEU A 1 618 ? 19.228 -3.975 -43.302 1.00 81.12 618 LEU A C 1
ATOM 4757 O O . LEU A 1 618 ? 20.376 -4.292 -43.593 1.00 81.12 618 LEU A O 1
ATOM 4761 N N . ALA A 1 619 ? 18.244 -3.938 -44.203 1.00 73.19 619 ALA A N 1
ATOM 4762 C CA . ALA A 1 619 ? 18.461 -4.154 -45.629 1.00 73.19 619 ALA A CA 1
ATOM 4763 C C . ALA A 1 619 ? 19.536 -3.183 -46.186 1.00 73.19 619 ALA A C 1
ATOM 4765 O O . ALA A 1 619 ? 19.648 -2.053 -45.680 1.00 73.19 619 ALA A O 1
ATOM 4766 N N . PRO A 1 620 ? 20.355 -3.642 -47.155 1.00 61.66 620 PRO A N 1
ATOM 4767 C CA . PRO A 1 620 ? 21.486 -2.888 -47.696 1.00 61.66 620 PRO A CA 1
ATOM 4768 C C . PRO A 1 620 ? 21.089 -1.520 -48.250 1.00 61.66 620 PRO A C 1
ATOM 4770 O O . PRO A 1 620 ? 20.047 -1.433 -48.938 1.00 61.66 620 PRO A O 1
#

Solvent-accessible surface area (backbone atoms only — not comparable to full-atom values): 33811 Å² total; per-residue (Å²): 137,81,82,76,79,95,74,74,76,65,90,86,73,75,77,79,49,71,65,59,50,53,51,48,54,52,51,48,50,53,46,22,52,52,40,52,58,52,46,74,74,32,84,69,66,44,64,59,59,63,47,59,62,94,80,36,83,44,65,79,35,52,75,55,20,75,36,77,43,70,62,78,79,51,86,53,77,65,41,33,39,33,48,24,14,14,48,46,24,38,42,62,49,37,76,49,44,35,34,22,47,40,52,56,74,32,40,51,35,50,54,58,41,61,48,88,84,41,63,93,80,68,33,35,49,3,49,33,83,55,97,64,32,29,37,81,31,74,41,10,46,44,44,60,56,42,18,43,49,50,26,26,34,53,65,51,69,38,50,64,64,34,54,36,66,67,87,43,42,57,76,48,70,76,76,52,91,83,59,37,70,27,36,68,40,94,71,57,41,44,42,27,37,41,29,84,44,50,35,28,33,42,53,47,49,47,55,53,34,41,38,40,36,37,17,22,79,92,64,82,80,74,80,78,81,87,66,81,63,64,61,74,92,70,81,68,59,81,89,73,42,61,74,49,61,31,56,73,72,55,82,55,77,87,41,86,74,50,48,76,90,47,45,72,41,45,77,36,64,81,34,25,34,32,42,35,83,71,84,51,70,47,57,28,55,51,56,65,71,39,70,85,53,56,43,32,35,32,38,69,77,32,60,48,73,68,42,37,49,54,51,33,58,60,40,69,65,56,83,57,46,68,65,24,76,52,72,66,49,51,51,50,46,49,51,33,52,52,49,40,62,73,32,64,83,41,67,58,45,37,54,52,40,49,53,53,35,36,48,54,50,30,58,59,52,58,71,70,65,52,55,38,44,37,34,35,40,35,25,55,75,33,27,28,56,38,42,74,70,48,68,52,52,48,29,44,34,33,32,42,37,60,52,68,55,65,62,58,50,41,54,45,29,52,55,50,30,72,79,44,73,89,48,59,55,40,64,16,67,75,77,57,69,70,48,44,52,22,32,51,55,38,56,63,63,22,56,28,39,38,24,54,27,39,49,36,42,53,50,42,62,75,74,34,92,29,48,69,44,71,44,73,77,63,83,87,59,78,74,53,70,69,51,56,57,53,12,66,73,46,79,98,58,48,24,38,35,32,79,43,44,61,33,58,38,42,13,40,58,44,49,27,58,15,56,62,72,48,82,94,53,72,32,38,36,37,28,32,36,58,82,78,63,76,76,74,56,46,92,54,52,49,78,44,81,45,50,80,88,48,72,53,71,58,69,38,28,53,59,31,34,38,45,41,48,15,55,62,40,67,72,50,59,65,60,51,43,34,46,68,65,70,29,46,33,40,29,16,56,42,38,19,66,70,94,48,90,53,55,45,77,38,63,68,81,43,33,64,60,46,30,63,63,45,47,77,76,65,52,134

pLDDT: mean 83.76, std 14.79, range [28.45, 98.25]

Radius of gyration: 30.97 Å; Cα contacts (8 Å, |Δi|>4): 1169; chains: 1; bounding box: 66×58×93 Å

InterPro domains:
  IPR007391 Vancomycin resistance VanW [PF04294] (86-214)
  IPR052913 Glycopeptide antibiotic resistance protein [PTHR35788] (70-233)

Mean predicted aligned error: 9.73 Å

Nearest PDB structures (foldseek):
  6lfn-assembly1_A  TM=4.396E-01  e=9.292E-07  Landoltia punctata
  6l5r-assembly1_A  TM=4.520E-01  e=1.691E-06  Glycyrrhiza glabra
  5d01-assembly1_A  TM=5.684E-01  e=7.872E-05  Bacillus subtilis subsp. subtilis str. 168
  5d00-assembly1_B  TM=5.579E-01  e=6.448E-05  Bacillus subtilis subsp. subtilis str. 168
  6lg0-assembly1_E  TM=4.904E-01  e=4.780E-05  Scutellaria baicalensis

Foldseek 3Di:
DDDDDPDDDDPPDDFDDPVNVVVVVVVVVVLLVVVVVVVVVVVLLAAFDADDLVRDPQVPFDWLFKDKDWQQPLVCQLQRQQSLLLQQLLLLQQVQAARGKDAAQGKDKSCNSRPDFDVVSVFAWHWDQDPLATETDGSPNCQVVVQRVVLRCVSSLWDWLEFEAGQADAPRVPPDPSTDGGDQDPPNHITMIHHNHIWTWHWAFALTMIMITIGGHDDDNPPDDDDPHPHVPDDPPNVPGDHHDHLLPPPPPVRPSNDPVCVVSSVDAAAAEEEDADDDLLNLVVLLVCVRNAEEYEYLQCEDPVSVVVSCVSNVVRNHPYPHYDPLSVVLVVVLVVLLVVCVLPLQANVVSVLVSLLSSLVVRLVPDRSSNQEYEYELSNQLVCQVVSVPGNHAYEYAYLFAQLVLLLVLLVVLCVVVVPFSNSNSRDDDVSSSVSSLVSLQSHQEYEYCFQLNLVVCVVRHPHHYHHTHDDCPDQDDVVLLVLQAPDDPAAEEEQAEECGSQFCNQLVLLLVVPAPQDQYEYEYQYHHPDCPSHDPSYHYDYHHPPDVCSSVNHNLYEYETQHSAASCLNVQVNCVSSVHAYEYASNNRDDDDPSYDHDHRPPSVVVSVVVHVSNPD

Sequence (620 aa):
MSALPPETSAPGFVLPSRMQALWFWTRIRLLTLQRMAQDLRAPHIRRWPAVAAAHSALARAPVLAEVRSPLWSDGRSDEFALAAGKVHNLRLALQAFDGVELPAGAVLSFWQQLGRITTRKGFVLGREIREGCVVPTIGGGICQLSNALATAASRAGLTLLERHGHTALIEAARRDASLIDATVLWKHIDLRIAADRPLRLEVQMSASQLTLRLRGAAGTAHSSTQFPIHIVKRPRPAADLPVVRSCVTCNETSCFRHQPELANLADQQGSSHALLDGLTPELASHLRQMPELRERLTLPHALTAGQRQQVARKLADADWQISASGLQAKAVALRRALWLRWNAKSQGQRQASVLDGQRWQAAHAMARLQPTDTQLLADQAYLPALQQSGQLPGRQLTVWMPALPMQAILEQLDHAAGLWPDEPSLRDFRPEPALVQAELQALQSARQIITPHHGVAQWARQNLAAQVMELVWQENFKPNPAQVQKIYRQAAIKTIVFPASTLARKGWRELCAALARLPTQPLQLIVLGTVFSPQHLPPHVQLQRMGHGDDWLTQANAAALMVLPAHVEHNPQALRAALAAGLPVISTAACGLPPQTGLTLVAEGDVEALARSLQPLLAP

Secondary structure (DSSP, 8-state):
--PPP---S-TT-PPPPHHHHHHHHHHHHHHHHHHHHHHHT-TTS-PPPB--GGG-SSTTS-EEEEEEEESS-SS-GGGHHHHHHHHHHHHHHHHHHTTBEE-TT-EEEHHHHH----GGGT--EEEEEETTEEEEEETTTTHHHHHHHHHHHHHTT-EEEE-B--SSB-GGGGG-TTSPP-B-BTTTB--EEE-SS-EEEEEEE-SSEEEEEEEE----------------S----GGGSPB--BTTTS--TTSTT--GGGGGGTS---EEEEE-S---HHHHHHHTT-GGG-SEEE-TT--SHHHHHHHHHHTTT---EE---SHHHHHHHHHHHHHHHHTTT-TTTHHHHHHHHHHHHHHHHHTT--TTEEEEEEEGGGHHHHHHTT--TTSEEEEE--S--HHHHHHHHHHHHHH-TT-GGGSS----HHHHHHHHHHHHH-SEEEES-HHHHHHHHHH-SSEEEEPPP-------HHHHHHHTT--SSEEEEE-S-S-GGGTHHHHHHHHTTS----EEEEESS-----TT--TTEEEEE--TTS-HHHHT-TTEEEEE--S--S--HHHHHHHHTT--EEE-GGG-PPS-TTEEE--TT-HHHHHHHHHHHH--

Organism: Comamonas testosteroni (NCBI:txid285)